Protein 4FM3 (pdb70)

CATH classification: 1.20.1270.390

Radius of gyration: 27.51 Å; Cα contacts (8 Å, |Δi|>4): 487; chains: 4; bounding box: 46×52×85 Å

B-factor: mean 51.04, std 18.94, range [22.57, 144.28]

Foldseek 3Di:
DDDAVPVLCLLVVLLCLLVVLPFDCVQVLSVQLVVLQVVLVVVVVNVRVSSSVSSPSSSVSSNVSNVVSVVVVVVVVVVVVVVVVVVVVVVVD/DDDAVPVLCLLVVLLCLLVVLPFDCVQVLSVQLVVLQVVLVVVVVNVRVSSSVSSPSSSVSSNVSNVVSVVVVVVVVVVVVVVVVVVVVVVVD/DAPPVLVLLVVLLVLLVVLPFDCVQVLSVQLVVLQVVLVVVVVVVRVSNSVSSPSSSVSSNVSNVVSVVVVVVVVVVVVVVVVVVVCCVVVVVD/DAPVVLCLLVVLLVLLVVLPFDCVQVLSVQLVVLQVVLVVVVVVVRVSNSVSSVSSSVSSNVSNVVSVVVVVVVVVVVVVVVVVVVCCVVVVVD

Secondary structure (DSSP, 8-state):
--S--S---HHHHHHHHHHHTT--TTSHHHHHHHHHHHHHHH-----HHHHHHHHHHHHHHHHHHHHHHHHHHHHHHHHHHHHHHHHHHHHH-/--S--S---HHHHHHHHHHHTT--TTSHHHHHHHHHHHHHHH-----HHHHHHHHHHHHHHHHHHHHHHHHHHHHHHHHHHHHHHHHHHHHH-/-------HHHHHHHHHHHTT--TTSHHHHHHHHHHHHHHH-----HHHHHHHHHHHHHHHHHHHHHHHHHHHHHHHHHHHHHHHHHHHHHTTT-/-------HHHHHHHHHHHTT--TTSHHHHHHHHHHHHHHH-----HHHHHHHHHHHHHHHHHHHHHHHHHHHHHHHHHHHHHHHHHHHHHTTT-

Nearest PDB structures (foldseek):
  4fm3-assembly1_C  TM=1.008E+00  e=6.104E-10  Pseudomonas aeruginosa PAO1
  7z3q-assembly3_E  TM=3.714E-01  e=6.397E+00  Homo sapiens
  4fm3-assembly1_C  TM=1.011E+00  e=1.517E-11  Pseudomonas aeruginosa PAO1
  7z3q-assembly3_E  TM=3.660E-01  e=4.619E+00  Homo sapiens
  4fm3-assembly1_C  TM=1.008E+00  e=6.104E-10  Pseudomonas aeruginosa PAO1

Organism: Pseudomonas aeruginosa (strain ATCC 15692 / DSM 22644 / CIP 104116 / JCM 14847 / LMG 12228 / 1C / PRS 101 / PAO1) (NCBI:txid208964)

Structure (mmCIF, N/CA/C/O backbone):
data_4FM3
#
_entry.id   4FM3
#
_cell.length_a   110.690
_cell.length_b   48.740
_cell.length_c   89.930
_cell.angle_alpha   90.000
_cell.angle_beta   109.840
_cell.angle_gamma   90.000
#
_symmetry.space_group_name_H-M   'C 1 2 1'
#
loop_
_entity.id
_entity.type
_entity.pdbx_description
1 polymer 'uncharacterized hypothetical protein'
2 non-polymer 'SULFATE ION'
3 non-polymer 'TETRAETHYLENE GLYCOL'
4 water water
#
loop_
_atom_site.group_PDB
_atom_site.id
_atom_site.type_symbol
_atom_site.label_atom_id
_atom_site.label_alt_id
_atom_site.label_comp_id
_atom_site.label_asym_id
_atom_site.label_entity_id
_atom_site.label_seq_id
_atom_site.pdbx_PDB_ins_code
_atom_site.Cartn_x
_atom_site.Cartn_y
_atom_site.Cartn_z
_atom_site.occupancy
_atom_site.B_iso_or_equiv
_atom_site.auth_seq_id
_atom_site.auth_comp_id
_atom_site.auth_asym_id
_atom_site.auth_atom_id
_atom_site.pdbx_PDB_model_num
ATOM 1 N N . GLY A 1 1 ? 31.692 -14.122 80.475 1.00 78.58 0 GLY A N 1
ATOM 2 C CA . GLY A 1 1 ? 30.523 -13.267 80.648 1.00 77.93 0 GLY A CA 1
ATOM 3 C C . GLY A 1 1 ? 29.196 -14.007 80.718 1.00 82.33 0 GLY A C 1
ATOM 4 O O . GLY A 1 1 ? 29.171 -15.219 80.993 1.00 82.40 0 GLY A O 1
ATOM 5 N N . ASP A 1 2 ? 28.066 -13.260 80.466 1.00 77.86 23 ASP A N 1
ATOM 6 C CA . ASP A 1 2 ? 26.663 -13.739 80.492 1.00 76.78 23 ASP A CA 1
ATOM 7 C C . ASP A 1 2 ? 25.666 -12.664 79.968 1.00 77.00 23 ASP A C 1
ATOM 8 O O . ASP A 1 2 ? 25.947 -11.473 80.157 1.00 77.71 23 ASP A O 1
ATOM 13 N N . PRO A 1 3 ? 24.475 -13.011 79.384 1.00 69.69 24 PRO A N 1
ATOM 14 C CA . PRO A 1 3 ? 23.940 -14.349 79.032 1.00 67.95 24 PRO A CA 1
ATOM 15 C C . PRO A 1 3 ? 24.389 -14.806 77.636 1.00 65.45 24 PRO A C 1
ATOM 16 O O . PRO A 1 3 ? 25.138 -14.075 76.993 1.00 63.76 24 PRO A O 1
ATOM 20 N N . ALA A 1 4 ? 23.922 -15.982 77.145 1.00 59.36 25 ALA A N 1
ATOM 21 C CA . ALA A 1 4 ? 24.309 -16.452 75.802 1.00 56.63 25 ALA A CA 1
ATOM 22 C C . ALA A 1 4 ? 23.793 -15.493 74.715 1.00 54.66 25 ALA A C 1
ATOM 23 O O . ALA A 1 4 ? 22.592 -15.201 74.682 1.00 54.15 25 ALA A O 1
ATOM 25 N N . PRO A 1 5 ? 24.701 -14.951 73.861 1.00 47.29 26 PRO A N 1
ATOM 26 C CA . PRO A 1 5 ? 24.267 -14.001 72.819 1.00 45.57 26 PRO A CA 1
ATOM 27 C C . PRO A 1 5 ? 23.735 -14.734 71.566 1.00 47.10 26 PRO A C 1
ATOM 28 O O . PRO A 1 5 ? 24.271 -14.598 70.461 1.00 45.63 26 PRO A O 1
ATOM 32 N N . LEU A 1 6 ? 22.653 -15.509 71.760 1.00 42.74 27 LEU A N 1
ATOM 33 C CA . LEU A 1 6 ? 21.996 -16.334 70.749 1.00 41.87 27 LEU A CA 1
ATOM 34 C C . LEU A 1 6 ? 21.384 -15.483 69.608 1.00 45.00 27 LEU A C 1
ATOM 35 O O . LEU A 1 6 ? 21.434 -15.903 68.451 1.00 45.15 27 LEU A O 1
ATOM 40 N N . GLU A 1 7 ? 20.830 -14.300 69.925 1.00 40.74 28 GLU A N 1
ATOM 41 C CA . GLU A 1 7 ? 20.238 -13.381 68.939 1.00 39.41 28 GLU A CA 1
ATOM 42 C C . GLU A 1 7 ? 21.351 -12.701 68.117 1.00 40.57 28 GLU A C 1
ATOM 43 O O . GLU A 1 7 ? 21.161 -12.461 66.915 1.00 39.35 28 GLU A O 1
ATOM 49 N N . GLN A 1 8 ? 22.523 -12.447 68.737 1.00 35.25 29 GLN A N 1
ATOM 50 C CA . GLN A 1 8 ? 23.681 -11.896 68.028 1.00 33.46 29 GLN A CA 1
ATOM 51 C C . GLN A 1 8 ? 24.232 -12.939 67.040 1.00 39.27 29 GLN A C 1
ATOM 52 O O . GLN A 1 8 ? 24.470 -12.609 65.878 1.00 40.76 29 GLN A O 1
ATOM 66 N N . ARG A 1 10 ? 22.582 -15.276 65.589 1.00 37.17 31 ARG A N 1
ATOM 67 C CA . ARG A 1 10 ? 21.523 -15.378 64.590 1.00 36.12 31 ARG A CA 1
ATOM 68 C C . ARG A 1 10 ? 21.673 -14.256 63.591 1.00 38.78 31 ARG A C 1
ATOM 69 O O . ARG A 1 10 ? 21.547 -14.483 62.387 1.00 40.56 31 ARG A O 1
ATOM 77 N N . LEU A 1 11 ? 22.000 -13.072 64.080 1.00 33.27 32 LEU A N 1
ATOM 78 C CA . LEU A 1 11 ? 22.252 -11.891 63.268 1.00 30.89 32 LEU A CA 1
ATOM 79 C C . LEU A 1 11 ? 23.548 -12.063 62.463 1.00 35.58 32 LEU A C 1
ATOM 80 O O . LEU A 1 11 ? 23.547 -11.759 61.266 1.00 35.49 32 LEU A O 1
ATOM 85 N N . THR A 1 12 ? 24.638 -12.545 63.104 1.00 31.02 33 THR A N 1
ATOM 86 C CA . THR A 1 12 ? 25.910 -12.830 62.437 1.00 30.45 33 THR A CA 1
ATOM 87 C C . THR A 1 12 ? 25.718 -13.878 61.315 1.00 35.64 33 THR A C 1
ATOM 88 O O . THR A 1 12 ? 26.223 -13.662 60.212 1.00 36.25 33 THR A O 1
ATOM 92 N N . GLU A 1 13 ? 24.987 -14.985 61.587 1.00 32.80 34 GLU A N 1
ATOM 93 C CA . GLU A 1 13 ? 24.708 -16.051 60.606 1.00 34.94 34 GLU A CA 1
ATOM 94 C C . GLU A 1 13 ? 23.962 -15.499 59.384 1.00 39.35 34 GLU A C 1
ATOM 95 O O . GLU A 1 13 ? 24.298 -15.835 58.243 1.00 38.84 34 GLU A O 1
ATOM 101 N N . GLN A 1 14 ? 22.965 -14.630 59.644 1.00 35.77 35 GLN A N 1
ATOM 102 C CA . GLN A 1 14 ? 22.158 -13.933 58.641 1.00 35.54 35 GLN A CA 1
ATOM 103 C C . GLN A 1 14 ? 23.057 -13.067 57.723 1.00 38.99 35 GLN A C 1
ATOM 104 O O . GLN A 1 14 ? 22.926 -13.166 56.504 1.00 39.42 35 GLN A O 1
ATOM 110 N N . ALA A 1 15 ? 23.990 -12.263 58.298 1.00 33.93 36 ALA A N 1
ATOM 111 C CA . ALA A 1 15 ? 24.954 -11.443 57.531 1.00 32.96 36 ALA A CA 1
ATOM 112 C C . ALA A 1 15 ? 25.915 -12.327 56.717 1.00 38.38 36 ALA A C 1
ATOM 113 O O . ALA A 1 15 ? 26.236 -11.983 55.576 1.00 38.98 36 ALA A O 1
ATOM 115 N N . LEU A 1 16 ? 26.360 -13.469 57.281 1.00 34.93 37 LEU A N 1
ATOM 116 C CA . LEU A 1 16 ? 27.230 -14.389 56.545 1.00 35.46 37 LEU A CA 1
ATOM 117 C C . LEU A 1 16 ? 26.507 -14.966 55.312 1.00 41.54 37 LEU A C 1
ATOM 118 O O . LEU A 1 16 ? 27.089 -14.990 54.224 1.00 42.26 37 LEU A O 1
ATOM 123 N N . GLU A 1 17 ? 25.237 -15.393 55.479 1.00 38.98 38 GLU A N 1
ATOM 124 C CA . GLU A 1 17 ? 24.420 -15.949 54.398 1.00 38.87 38 GLU A CA 1
ATOM 125 C C . GLU A 1 17 ? 24.120 -14.879 53.326 1.00 40.91 38 GLU A C 1
ATOM 126 O O . GLU A 1 17 ? 24.180 -15.195 52.143 1.00 43.42 38 GLU A O 1
ATOM 132 N N . GLN A 1 18 ? 23.871 -13.626 53.727 1.00 34.39 39 GLN A N 1
ATOM 133 C CA . GLN A 1 18 ? 23.627 -12.506 52.805 1.00 32.76 39 GLN A CA 1
ATOM 134 C C . GLN A 1 18 ? 24.846 -12.241 51.923 1.00 37.97 39 GLN A C 1
ATOM 135 O O . GLN A 1 18 ? 24.667 -12.021 50.732 1.00 38.80 39 GLN A O 1
ATOM 141 N N . ALA A 1 19 ? 26.068 -12.287 52.491 1.00 35.12 40 ALA A N 1
ATOM 142 C CA . ALA A 1 19 ? 27.319 -12.070 51.761 1.00 35.51 40 ALA A CA 1
ATOM 143 C C . ALA A 1 19 ? 27.625 -13.256 50.792 1.00 44.60 40 ALA A C 1
ATOM 144 O O . ALA A 1 19 ? 27.992 -13.039 49.636 1.00 46.29 40 ALA A O 1
ATOM 146 N N . LYS A 1 20 ? 27.447 -14.497 51.245 1.00 42.36 41 LYS A N 1
ATOM 147 C CA . LYS A 1 20 ? 27.686 -15.660 50.399 1.00 44.31 41 LYS A CA 1
ATOM 148 C C . LYS A 1 20 ? 26.691 -15.694 49.216 1.00 49.37 41 LYS A C 1
ATOM 149 O O . LYS A 1 20 ? 27.091 -16.044 48.104 1.00 51.16 41 LYS A O 1
ATOM 155 N N . ALA A 1 21 ? 25.433 -15.271 49.442 1.00 44.45 42 ALA A N 1
ATOM 156 C CA . ALA A 1 21 ? 24.369 -15.257 48.439 1.00 44.02 42 ALA A CA 1
ATOM 157 C C . ALA A 1 21 ? 24.624 -14.230 47.323 1.00 49.57 42 ALA A C 1
ATOM 158 O O . ALA A 1 21 ? 24.129 -14.424 46.213 1.00 51.50 42 ALA A O 1
ATOM 160 N N . VAL A 1 22 ? 25.357 -13.143 47.598 1.00 45.60 43 VAL A N 1
ATOM 161 C CA . VAL A 1 22 ? 25.623 -12.113 46.578 1.00 44.90 43 VAL A CA 1
ATOM 162 C C . VAL A 1 22 ? 26.908 -12.484 45.790 1.00 51.60 43 VAL A C 1
ATOM 163 O O . VAL A 1 22 ? 27.267 -11.774 44.855 1.00 51.61 43 VAL A O 1
ATOM 167 N N . GLY A 1 23 ? 27.570 -13.574 46.171 1.00 49.16 44 GLY A N 1
ATOM 168 C CA . GLY A 1 23 ? 28.759 -14.058 45.482 1.00 50.35 44 GLY A CA 1
ATOM 169 C C . GLY A 1 23 ? 30.076 -13.982 46.222 1.00 54.09 44 GLY A C 1
ATOM 170 O O . GLY A 1 23 ? 31.113 -14.288 45.630 1.00 54.17 44 GLY A O 1
ATOM 171 N N . ALA A 1 24 ? 30.063 -13.559 47.504 1.00 50.26 45 ALA A N 1
ATOM 172 C CA . ALA A 1 24 ? 31.296 -13.446 48.275 1.00 50.86 45 ALA A CA 1
ATOM 173 C C . ALA A 1 24 ? 31.771 -14.820 48.701 1.00 56.12 45 ALA A C 1
ATOM 174 O O . ALA A 1 24 ? 30.961 -15.661 49.103 1.00 55.61 45 ALA A O 1
ATOM 176 N N . THR A 1 25 ? 33.086 -15.059 48.562 1.00 54.85 46 THR A N 1
ATOM 177 C CA . THR A 1 25 ? 33.741 -16.315 48.929 1.00 57.78 46 THR A CA 1
ATOM 178 C C . THR A 1 25 ? 34.866 -16.022 49.915 1.00 65.05 46 THR A C 1
ATOM 179 O O . THR A 1 25 ? 35.067 -14.866 50.290 1.00 62.57 46 THR A O 1
ATOM 183 N N . ASP A 1 26 ? 35.615 -17.070 50.309 1.00 66.85 47 ASP A N 1
ATOM 184 C CA . ASP A 1 26 ? 36.772 -17.006 51.205 1.00 69.43 47 ASP A CA 1
ATOM 185 C C . ASP A 1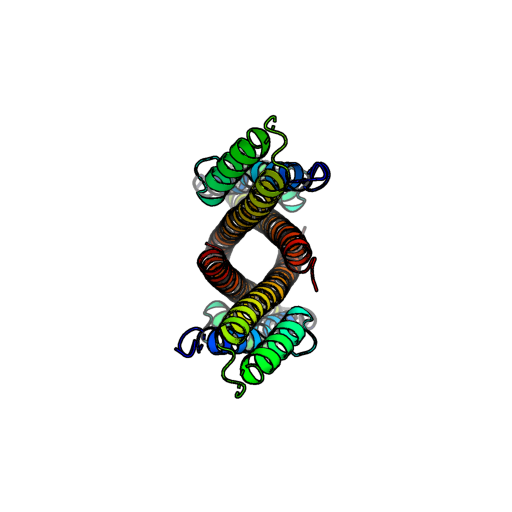 26 ? 37.873 -16.105 50.603 1.00 73.34 47 ASP A C 1
ATOM 186 O O . ASP A 1 26 ? 38.744 -15.623 51.335 1.00 74.32 47 ASP A O 1
ATOM 191 N N . ASP A 1 27 ? 37.795 -15.856 49.270 1.00 68.01 48 ASP A N 1
ATOM 192 C CA . ASP A 1 27 ? 38.701 -14.996 48.512 1.00 67.54 48 ASP A CA 1
ATOM 193 C C . ASP A 1 27 ? 38.430 -13.515 48.820 1.00 67.03 48 ASP A C 1
ATOM 194 O O . ASP A 1 27 ? 39.347 -12.707 48.656 1.00 67.16 48 ASP A O 1
ATOM 199 N N . VAL A 1 28 ? 37.217 -13.151 49.302 1.00 59.82 49 VAL A N 1
ATOM 200 C CA . VAL A 1 28 ? 36.940 -11.781 49.760 1.00 56.27 49 VAL A CA 1
ATOM 201 C C . VAL A 1 28 ? 37.521 -11.700 51.181 1.00 60.77 49 VAL A C 1
ATOM 202 O O . VAL A 1 28 ? 37.088 -12.456 52.056 1.00 61.53 49 VAL A O 1
ATOM 206 N N . ALA A 1 29 ? 38.553 -10.870 51.387 1.00 57.02 50 ALA A N 1
ATOM 207 C CA . ALA A 1 29 ? 39.287 -10.746 52.662 1.00 57.58 50 ALA A CA 1
ATOM 208 C C . ALA A 1 29 ? 38.356 -10.565 53.885 1.00 57.58 50 ALA A C 1
ATOM 209 O O . ALA A 1 29 ? 38.568 -11.207 54.915 1.00 58.02 50 ALA A O 1
ATOM 211 N N . GLU A 1 30 ? 37.332 -9.709 53.750 1.00 50.87 51 GLU A N 1
ATOM 212 C CA . GLU A 1 30 ? 36.350 -9.388 54.790 1.00 47.93 51 GLU A CA 1
ATOM 213 C C . GLU A 1 30 ? 35.481 -10.620 55.129 1.00 49.84 51 GLU A C 1
ATOM 214 O O . GLU A 1 30 ? 35.133 -10.790 56.297 1.00 48.38 51 GLU A O 1
ATOM 220 N N . LEU A 1 31 ? 35.157 -11.486 54.134 1.00 46.53 52 LEU A N 1
ATOM 221 C CA . LEU A 1 31 ? 34.358 -12.686 54.398 1.00 45.91 52 LEU A CA 1
ATOM 222 C C . LEU A 1 31 ? 35.216 -13.737 55.108 1.00 50.32 52 LEU A C 1
ATOM 223 O O . LEU A 1 31 ? 34.703 -14.402 56.014 1.00 50.13 52 LEU A O 1
ATOM 228 N N . LYS A 1 32 ? 36.514 -13.859 54.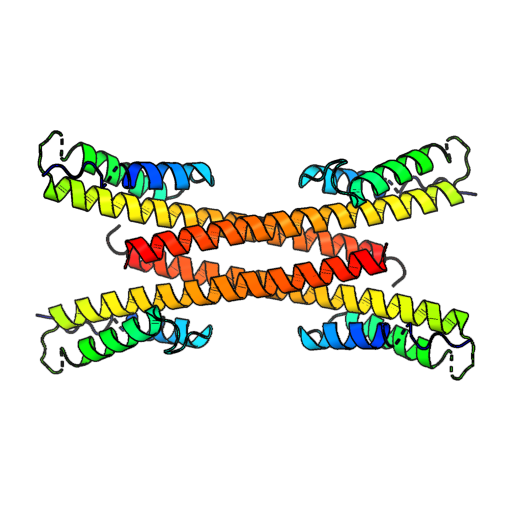742 1.00 47.22 53 LYS A N 1
ATOM 229 C CA . LYS A 1 32 ? 37.439 -14.783 55.398 1.00 49.23 53 LYS A CA 1
ATOM 230 C C . LYS A 1 32 ? 37.567 -14.397 56.891 1.00 53.91 53 LYS A C 1
ATOM 231 O O . LYS A 1 32 ? 37.485 -15.280 57.753 1.00 54.70 53 LYS A O 1
ATOM 234 N N . LEU A 1 33 ? 37.716 -13.078 57.185 1.00 50.17 54 LEU A N 1
ATOM 235 C CA . LEU A 1 33 ? 37.766 -12.501 58.538 1.00 49.87 54 LEU A CA 1
ATOM 236 C C . LEU A 1 33 ? 36.500 -12.803 59.307 1.00 50.74 54 LEU A C 1
ATOM 237 O O . LEU A 1 33 ? 36.584 -13.253 60.450 1.00 52.46 54 LEU A O 1
ATOM 242 N N . ALA A 1 34 ? 35.325 -12.561 58.673 1.00 42.35 55 ALA A N 1
ATOM 243 C CA . ALA A 1 34 ? 34.002 -12.805 59.251 1.00 39.78 55 ALA A CA 1
ATOM 244 C C . ALA A 1 34 ? 33.825 -14.287 59.657 1.00 46.80 55 ALA A C 1
ATOM 245 O O . ALA A 1 34 ? 33.368 -14.569 60.767 1.00 46.09 55 ALA A O 1
ATOM 247 N N . GLN A 1 35 ? 34.233 -15.222 58.776 1.00 45.54 56 GLN A N 1
ATOM 248 C CA . GLN A 1 35 ? 34.129 -16.662 59.020 1.00 47.22 56 GLN A CA 1
ATOM 249 C C . GLN A 1 35 ? 35.084 -17.098 60.146 1.00 54.03 56 GLN A C 1
ATOM 250 O O . GLN A 1 35 ? 34.695 -17.925 60.974 1.00 53.93 56 GLN A O 1
ATOM 256 N N . ASP A 1 36 ? 36.298 -16.507 60.207 1.00 52.92 57 ASP A N 1
ATOM 257 C CA . ASP A 1 36 ? 37.285 -16.800 61.252 1.00 55.50 57 ASP A CA 1
ATOM 258 C C . ASP A 1 36 ? 36.803 -16.304 62.623 1.00 58.07 57 ASP A C 1
ATOM 259 O O . ASP A 1 36 ? 36.919 -17.041 63.610 1.00 58.14 57 ASP A O 1
ATOM 264 N N . LYS A 1 37 ? 36.248 -15.070 62.680 1.00 52.01 58 LYS A N 1
ATOM 265 C CA . LYS A 1 37 ? 35.750 -14.484 63.919 1.00 50.42 58 LYS A CA 1
ATOM 266 C C . LYS A 1 37 ? 34.516 -15.247 64.397 1.00 55.39 58 LYS A C 1
ATOM 267 O O . LYS A 1 37 ? 34.407 -15.511 65.598 1.00 56.27 58 LYS A O 1
ATOM 273 N N . TYR A 1 38 ? 33.630 -15.664 63.465 1.00 51.98 59 TYR A N 1
ATOM 274 C CA . TYR A 1 38 ? 32.413 -16.413 63.793 1.00 52.07 59 TYR A CA 1
ATOM 275 C C . TYR A 1 38 ? 32.773 -17.792 64.364 1.00 57.92 59 TYR A C 1
ATOM 276 O O . TYR A 1 38 ? 32.060 -18.277 65.241 1.00 57.88 59 TYR A O 1
ATOM 285 N N . ALA A 1 39 ? 33.885 -18.396 63.898 1.00 56.10 60 ALA A N 1
ATOM 286 C CA . ALA A 1 39 ? 34.373 -19.689 64.392 1.00 57.82 60 ALA A CA 1
ATOM 287 C C . ALA A 1 39 ? 34.917 -19.536 65.819 1.00 62.28 60 ALA A C 1
ATOM 288 O O . ALA A 1 39 ? 34.594 -20.339 66.691 1.00 62.54 60 ALA A O 1
ATOM 290 N N . ALA A 1 40 ? 35.701 -18.459 66.053 1.00 58.62 61 ALA A N 1
ATOM 291 C CA . ALA A 1 40 ? 36.284 -18.091 67.341 1.00 58.94 61 ALA A CA 1
ATOM 292 C C . ALA A 1 40 ? 35.193 -17.760 68.343 1.00 62.13 61 ALA A C 1
ATOM 293 O O . ALA A 1 40 ? 35.357 -18.065 69.521 1.00 62.42 61 ALA A O 1
ATOM 295 N N . ALA A 1 41 ? 34.076 -17.136 67.880 1.00 57.42 62 ALA A N 1
ATOM 296 C CA . ALA A 1 41 ? 32.917 -16.818 68.715 1.00 55.70 62 ALA A CA 1
ATOM 297 C C . ALA A 1 41 ? 32.274 -18.100 69.242 1.00 61.12 62 ALA A C 1
ATOM 298 O O . ALA A 1 41 ? 31.916 -18.146 70.420 1.00 61.01 62 ALA A O 1
ATOM 300 N N . GLN A 1 42 ? 32.180 -19.159 68.383 1.00 58.55 63 GLN A N 1
ATOM 301 C CA . GLN A 1 42 ? 31.610 -20.471 68.742 1.00 59.80 63 GLN A CA 1
ATOM 302 C C . GLN A 1 42 ? 32.515 -21.203 69.758 1.00 65.04 63 GLN A C 1
ATOM 303 O O . GLN A 1 42 ? 32.008 -21.910 70.625 1.00 65.84 63 GLN A O 1
ATOM 309 N N . ILE A 1 43 ? 33.843 -20.995 69.666 1.00 62.05 64 ILE A N 1
ATOM 310 C CA . ILE A 1 43 ? 34.860 -21.547 70.560 1.00 64.10 64 ILE A CA 1
ATOM 311 C C . ILE A 1 43 ? 34.696 -20.899 71.953 1.00 67.36 64 ILE A C 1
ATOM 312 O O . ILE A 1 43 ? 34.843 -21.594 72.961 1.00 68.49 64 ILE A O 1
ATOM 317 N N . ALA A 1 44 ? 34.345 -19.593 72.003 1.00 62.68 65 ALA A N 1
ATOM 318 C CA . ALA A 1 44 ? 34.079 -18.854 73.241 1.00 61.89 65 ALA A CA 1
ATOM 319 C C . ALA A 1 44 ? 32.716 -19.254 73.821 1.00 66.95 65 ALA A C 1
ATOM 320 O O . ALA A 1 44 ? 32.576 -19.286 75.042 1.00 66.84 65 ALA A O 1
ATOM 330 N N . THR A 1 46 ? 31.280 -22.327 73.603 1.00 73.25 67 THR A N 1
ATOM 331 C CA . THR A 1 46 ? 31.532 -23.646 74.203 1.00 76.06 67 THR A CA 1
ATOM 332 C C . THR A 1 46 ? 32.235 -23.472 75.556 1.00 80.48 67 THR A C 1
ATOM 333 O O . THR A 1 46 ? 31.938 -24.202 76.501 1.00 81.42 67 THR A O 1
ATOM 337 N N . ALA A 1 47 ? 33.130 -22.472 75.653 1.00 76.37 68 ALA A N 1
ATOM 338 C CA . ALA A 1 47 ? 33.866 -22.123 76.877 1.00 76.74 68 ALA A CA 1
ATOM 339 C C . ALA A 1 47 ? 32.972 -21.378 77.898 1.00 77.40 68 ALA A C 1
ATOM 340 O O . ALA A 1 47 ? 33.394 -21.171 79.039 1.00 77.37 68 ALA A O 1
ATOM 342 N N . GLU A 1 48 ? 31.751 -20.960 77.466 1.00 71.36 69 GLU A N 1
ATOM 343 C CA . GLU A 1 48 ? 30.723 -20.214 78.217 1.00 69.45 69 GLU A CA 1
ATOM 344 C C . GLU A 1 48 ? 31.266 -18.825 78.641 1.00 71.34 69 GLU A C 1
ATOM 345 O O . GLU A 1 48 ? 30.874 -18.277 79.679 1.00 71.35 69 GLU A O 1
ATOM 351 N N . SER A 1 49 ? 32.146 -18.256 77.787 1.00 66.00 70 SER A N 1
ATOM 352 C CA . SER A 1 49 ? 32.716 -16.909 77.865 1.00 64.64 70 SER A CA 1
ATOM 353 C C . SER A 1 49 ? 31.916 -16.091 76.869 1.00 63.87 70 SER A C 1
ATOM 354 O O . SER A 1 49 ? 32.334 -15.882 75.724 1.00 61.53 70 SER A O 1
ATOM 357 N N . TYR A 1 50 ? 30.681 -15.764 77.273 1.00 58.72 71 TYR A N 1
ATOM 358 C CA . TYR A 1 50 ? 29.670 -15.156 76.427 1.00 56.80 71 TYR A CA 1
ATOM 359 C C . TYR A 1 50 ? 29.968 -13.671 76.104 1.00 59.75 71 TYR A C 1
ATOM 360 O O . TYR A 1 50 ? 29.519 -13.222 75.044 1.00 58.19 71 TYR A O 1
ATOM 369 N N . LYS A 1 51 ? 30.724 -12.926 76.950 1.00 56.05 72 LYS A N 1
ATOM 370 C CA . LYS A 1 51 ? 31.040 -11.529 76.618 1.00 54.93 72 LYS A CA 1
ATOM 371 C C . LYS A 1 51 ? 32.013 -11.533 75.415 1.00 56.41 72 LYS A C 1
ATOM 372 O O . LYS A 1 51 ? 31.773 -10.821 74.431 1.00 54.30 72 LYS A O 1
ATOM 375 N N . LYS A 1 52 ? 33.034 -12.426 75.457 1.00 52.04 73 LYS A N 1
ATOM 376 C CA . LYS A 1 52 ? 34.020 -12.640 74.393 1.00 51.19 73 LYS A CA 1
ATOM 377 C C . LYS A 1 52 ? 33.331 -13.131 73.109 1.00 52.84 73 LYS A C 1
ATOM 378 O O . LYS A 1 52 ? 33.641 -12.636 72.025 1.00 52.03 73 LYS A O 1
ATOM 380 N N . ALA A 1 53 ? 32.362 -14.072 73.250 1.00 48.33 74 ALA A N 1
ATOM 381 C CA . ALA A 1 53 ? 31.582 -14.655 72.156 1.00 46.31 74 ALA A CA 1
ATOM 382 C C . ALA A 1 53 ? 30.744 -13.581 71.452 1.00 48.19 74 ALA A C 1
ATOM 383 O O . ALA A 1 53 ? 30.746 -13.530 70.226 1.00 47.63 74 ALA A O 1
ATOM 385 N N . ARG A 1 54 ? 30.064 -12.711 72.221 1.00 43.67 75 ARG A N 1
ATOM 386 C CA . ARG A 1 54 ? 29.242 -11.613 71.704 1.00 41.78 75 ARG A CA 1
ATOM 387 C C . ARG A 1 54 ? 30.101 -10.631 70.893 1.00 46.44 75 ARG A C 1
ATOM 388 O O . ARG A 1 54 ? 29.706 -10.265 69.786 1.00 45.43 75 ARG A O 1
ATOM 396 N N . LEU A 1 55 ? 31.293 -10.258 71.415 1.00 44.45 76 LEU A N 1
ATOM 397 C CA . LEU A 1 55 ? 32.203 -9.290 70.787 1.00 44.58 76 LEU A CA 1
ATOM 398 C C . LEU A 1 55 ? 32.815 -9.822 69.461 1.00 47.02 76 LEU A C 1
ATOM 399 O O . LEU A 1 55 ? 32.985 -9.022 68.533 1.00 45.29 76 LEU A O 1
ATOM 404 N N . LEU A 1 56 ? 33.126 -11.133 69.364 1.00 43.25 77 LEU A N 1
ATOM 405 C CA . LEU A 1 56 ? 33.668 -11.723 68.127 1.00 43.42 77 LEU A CA 1
ATOM 406 C C . LEU A 1 56 ? 32.539 -11.880 67.089 1.00 46.94 77 LEU A C 1
ATOM 407 O O . LEU A 1 56 ? 32.758 -11.622 65.895 1.00 46.12 77 LEU A O 1
ATOM 412 N N . ALA A 1 57 ? 31.317 -12.256 67.565 1.00 42.04 78 ALA A N 1
ATOM 413 C CA . ALA A 1 57 ? 30.120 -12.388 66.734 1.00 39.84 78 ALA A CA 1
ATOM 414 C C . ALA A 1 57 ? 29.707 -11.025 66.152 1.00 42.60 78 ALA A C 1
ATOM 415 O O . ALA A 1 57 ? 29.332 -10.986 64.987 1.00 41.81 78 ALA A O 1
ATOM 417 N N . GLU A 1 58 ? 29.785 -9.918 66.941 1.00 39.67 79 GLU A N 1
ATOM 418 C CA . GLU A 1 58 ? 29.476 -8.550 66.472 1.00 38.82 79 GLU A CA 1
ATOM 419 C C . GLU A 1 58 ? 30.453 -8.140 65.391 1.00 43.13 79 GLU A C 1
ATOM 420 O O . GLU A 1 58 ? 30.034 -7.588 64.372 1.00 42.86 79 GLU A O 1
ATOM 426 N N . GLN A 1 59 ? 31.755 -8.437 65.603 1.00 40.57 80 GLN A N 1
ATOM 427 C CA . GLN A 1 59 ? 32.843 -8.142 64.666 1.00 40.50 80 GLN A CA 1
ATOM 428 C C . GLN A 1 59 ? 32.681 -8.953 63.373 1.00 41.96 80 GLN A C 1
ATOM 429 O O . GLN A 1 59 ? 32.896 -8.411 62.290 1.00 42.41 80 GLN A O 1
ATOM 435 N N . ALA A 1 60 ? 32.268 -10.219 63.488 1.00 35.66 81 ALA A N 1
ATOM 436 C CA . ALA A 1 60 ? 32.037 -11.107 62.355 1.00 35.01 81 ALA A CA 1
ATOM 437 C C . ALA A 1 60 ? 30.856 -10.622 61.514 1.00 37.85 81 ALA A C 1
ATOM 438 O O . ALA A 1 60 ? 30.937 -10.638 60.284 1.00 37.76 81 ALA A O 1
ATOM 440 N N . GLU A 1 61 ? 29.774 -10.150 62.173 1.00 33.12 82 GLU A N 1
ATOM 441 C CA . GLU A 1 61 ? 28.584 -9.605 61.508 1.00 29.88 82 GLU A CA 1
ATOM 442 C C . GLU A 1 61 ? 28.969 -8.394 60.653 1.00 35.52 82 GLU A C 1
ATOM 443 O O . GLU A 1 61 ? 28.589 -8.332 59.484 1.00 35.84 82 GLU A O 1
ATOM 449 N N . LEU A 1 62 ? 29.757 -7.465 61.225 1.00 34.20 83 LEU A N 1
ATOM 450 C CA . LEU A 1 62 ? 30.206 -6.239 60.554 1.00 34.58 83 LEU A CA 1
ATOM 451 C C . LEU A 1 62 ? 31.032 -6.572 59.315 1.00 40.32 83 LEU A C 1
ATOM 452 O O . LEU A 1 62 ? 30.709 -6.059 58.244 1.00 38.93 83 LEU A O 1
ATOM 457 N N . ASP A 1 63 ? 32.054 -7.451 59.447 1.00 39.75 84 ASP A N 1
ATOM 458 C CA . ASP A 1 63 ? 32.934 -7.856 58.343 1.00 40.49 84 ASP A CA 1
ATOM 459 C C . ASP A 1 63 ? 32.146 -8.546 57.223 1.00 41.63 84 ASP A C 1
ATOM 460 O O . ASP A 1 63 ? 32.426 -8.280 56.055 1.00 41.37 84 ASP A O 1
ATOM 465 N N . ALA A 1 64 ? 31.119 -9.348 57.568 1.00 37.25 85 ALA A N 1
ATOM 466 C CA . ALA A 1 64 ? 30.228 -10.005 56.600 1.00 35.94 85 ALA A CA 1
ATOM 467 C C . ALA A 1 64 ? 29.398 -8.961 55.811 1.00 37.85 85 ALA A C 1
ATOM 468 O O . ALA A 1 64 ? 29.238 -9.103 54.594 1.00 37.23 85 ALA A O 1
ATOM 470 N N . ARG A 1 65 ? 28.910 -7.898 56.490 1.00 33.06 86 ARG A N 1
ATOM 471 C CA . ARG A 1 65 ? 28.146 -6.821 55.841 1.00 31.50 86 ARG A CA 1
ATOM 472 C C . ARG A 1 65 ? 29.069 -5.987 54.946 1.00 36.81 86 ARG A C 1
ATOM 473 O O . ARG A 1 65 ? 28.642 -5.556 53.879 1.00 37.87 86 ARG A O 1
ATOM 481 N N . LEU A 1 66 ? 30.333 -5.799 55.354 1.00 32.92 87 LEU A N 1
ATOM 482 C CA . LEU A 1 66 ? 31.334 -5.067 54.573 1.00 32.12 87 LEU A CA 1
ATOM 483 C C . LEU A 1 66 ? 31.700 -5.846 53.306 1.00 35.05 87 LEU A C 1
ATOM 484 O O . LEU A 1 66 ? 31.831 -5.216 52.257 1.00 32.79 87 LEU A O 1
ATOM 489 N N . ALA A 1 67 ? 31.818 -7.202 53.399 1.00 31.97 88 ALA A N 1
ATOM 490 C CA . ALA A 1 67 ? 32.092 -8.088 52.264 1.00 32.33 88 ALA A CA 1
ATOM 491 C C . ALA A 1 67 ? 30.936 -8.051 51.259 1.00 37.61 88 ALA A C 1
ATOM 492 O O . ALA A 1 67 ? 31.176 -7.974 50.056 1.00 38.61 88 ALA A O 1
ATOM 494 N N . GLU A 1 68 ? 29.677 -8.075 51.764 1.00 34.14 89 GLU A N 1
ATOM 495 C CA . GLU A 1 68 ? 28.444 -8.053 50.977 1.00 32.19 89 GLU A CA 1
ATOM 496 C C . GLU A 1 68 ? 28.361 -6.782 50.140 1.00 37.33 89 GLU A C 1
ATOM 497 O O . GLU A 1 68 ? 28.169 -6.889 48.931 1.00 40.09 89 GLU A O 1
ATOM 503 N N . SER A 1 69 ? 28.499 -5.593 50.757 1.00 32.18 90 SER A N 1
ATOM 504 C CA . SER A 1 69 ? 28.425 -4.325 50.018 1.00 31.75 90 SER A CA 1
ATOM 505 C C . SER A 1 69 ? 29.693 -4.117 49.149 1.00 36.71 90 SER A C 1
ATOM 506 O O . SER A 1 69 ? 29.597 -3.417 48.146 1.00 37.29 90 SER A O 1
ATOM 509 N N . LYS A 1 70 ? 30.836 -4.767 49.471 1.00 33.85 91 LYS A N 1
ATOM 510 C CA . LYS A 1 70 ? 32.049 -4.696 48.646 1.00 34.77 91 LYS A CA 1
ATOM 511 C C . LYS A 1 70 ? 31.812 -5.389 47.293 1.00 42.37 91 LYS A C 1
ATOM 512 O O . LYS A 1 70 ? 32.129 -4.805 46.249 1.00 43.59 91 LYS A O 1
ATOM 518 N N . VAL A 1 71 ? 31.243 -6.626 47.327 1.00 38.69 92 VAL A N 1
ATOM 519 C CA . VAL A 1 71 ? 30.933 -7.476 46.171 1.00 37.89 92 VAL A CA 1
ATOM 520 C C . VAL A 1 71 ? 29.807 -6.822 45.341 1.00 40.18 92 VAL A C 1
ATOM 521 O O . VAL A 1 71 ? 29.913 -6.798 44.114 1.00 41.82 92 VAL A O 1
ATOM 525 N N . LEU A 1 72 ? 28.753 -6.299 45.997 1.00 34.70 93 LEU A N 1
ATOM 526 C CA . LEU A 1 72 ? 27.603 -5.684 45.326 1.00 33.35 93 LEU A CA 1
ATOM 527 C C . LEU A 1 72 ? 27.995 -4.410 44.597 1.00 37.32 93 LEU A C 1
ATOM 528 O O . LEU A 1 72 ? 27.392 -4.113 43.561 1.00 36.62 93 LEU A O 1
ATOM 533 N N . THR A 1 73 ? 29.008 -3.667 45.115 1.00 34.04 94 THR A N 1
ATOM 534 C CA . THR A 1 73 ? 29.486 -2.448 44.475 1.00 33.96 94 THR A CA 1
ATOM 535 C C . THR A 1 73 ? 30.190 -2.818 43.172 1.00 39.65 94 THR A C 1
ATOM 536 O O . THR A 1 73 ? 29.935 -2.176 42.144 1.00 38.70 94 THR A O 1
ATOM 540 N N . GLN A 1 74 ? 31.029 -3.877 43.204 1.00 37.60 95 GLN A N 1
ATOM 541 C CA . GLN A 1 74 ? 31.765 -4.326 42.030 1.00 38.29 95 GLN A CA 1
ATOM 542 C C . GLN A 1 74 ? 30.775 -4.869 40.979 1.00 42.23 95 GLN A C 1
ATOM 543 O O . GLN A 1 74 ? 30.898 -4.523 39.798 1.00 42.99 95 GLN A O 1
ATOM 549 N N . LYS A 1 75 ? 29.753 -5.624 41.427 1.00 37.36 96 LYS A N 1
ATOM 550 C CA . LYS A 1 75 ? 28.710 -6.201 40.571 1.00 36.62 96 LYS A CA 1
ATOM 551 C C . LYS A 1 75 ? 27.881 -5.117 39.901 1.00 39.80 96 LYS A C 1
ATOM 552 O O . LYS A 1 75 ? 27.540 -5.263 38.729 1.00 38.80 96 LYS A O 1
ATOM 558 N N . SER A 1 76 ? 27.579 -4.022 40.638 1.00 36.62 97 SER A N 1
ATOM 559 C CA . SER A 1 76 ? 26.838 -2.865 40.121 1.00 35.24 97 SER A CA 1
ATOM 560 C C . SER A 1 76 ? 27.670 -2.111 39.078 1.00 40.26 97 SER A C 1
ATOM 561 O O . SER A 1 76 ? 27.108 -1.683 38.077 1.00 41.24 97 SER A O 1
ATOM 564 N N . LYS A 1 77 ? 29.002 -1.957 39.295 1.00 36.36 98 LYS A N 1
ATOM 565 C CA . LYS A 1 77 ? 29.883 -1.270 38.343 1.00 35.44 98 LYS A CA 1
ATOM 566 C C . LYS A 1 77 ? 30.040 -2.091 37.075 1.00 40.31 98 LYS A C 1
ATOM 567 O O . LYS A 1 77 ? 30.061 -1.508 35.988 1.00 41.05 98 LYS A O 1
ATOM 573 N N . ASP A 1 78 ? 30.114 -3.432 37.195 1.00 35.33 99 ASP A N 1
ATOM 574 C CA . ASP A 1 78 ? 30.272 -4.320 36.051 1.00 35.00 99 ASP A CA 1
ATOM 575 C C . ASP A 1 78 ? 29.030 -4.293 35.151 1.00 38.26 99 ASP A C 1
ATOM 576 O O . ASP A 1 78 ? 29.205 -4.223 33.931 1.00 39.13 99 ASP A O 1
ATOM 581 N N . GLN A 1 79 ? 27.797 -4.337 35.729 1.00 33.18 100 GLN A N 1
ATOM 582 C CA . GLN A 1 79 ? 26.536 -4.278 34.964 1.00 32.67 100 GLN A CA 1
ATOM 583 C C . GLN A 1 79 ? 26.396 -2.936 34.253 1.00 35.65 100 GLN A C 1
ATOM 584 O O . GLN A 1 79 ? 26.049 -2.900 33.065 1.00 35.49 100 GLN A O 1
ATOM 590 N N . LEU A 1 80 ? 26.726 -1.844 34.961 1.00 30.32 101 LEU A N 1
ATOM 591 C CA . LEU A 1 80 ? 26.670 -0.506 34.403 1.00 30.80 101 LEU A CA 1
ATOM 592 C C . LEU A 1 80 ? 27.731 -0.361 33.297 1.00 35.93 101 LEU A C 1
ATOM 593 O O . LEU A 1 80 ? 27.456 0.275 32.283 1.00 37.35 101 LEU A O 1
ATOM 598 N N . GLY A 1 81 ? 28.884 -1.018 33.468 1.00 31.78 102 GLY A N 1
ATOM 599 C CA . GLY A 1 81 ? 29.948 -1.061 32.471 1.00 31.81 102 GLY A CA 1
ATOM 600 C C . GLY A 1 81 ? 29.503 -1.758 31.194 1.00 36.08 102 GLY A C 1
ATOM 601 O O . GLY A 1 81 ? 29.776 -1.264 30.095 1.00 35.83 102 GLY A O 1
ATOM 602 N N . GLU A 1 82 ? 28.771 -2.889 31.331 1.00 33.37 103 GLU A N 1
ATOM 603 C CA . GLU A 1 82 ? 28.243 -3.665 30.204 1.00 34.32 103 GLU A CA 1
ATOM 604 C C . GLU A 1 82 ? 27.141 -2.866 29.481 1.00 36.50 103 GLU A C 1
ATOM 605 O O . GLU A 1 82 ? 27.060 -2.918 28.252 1.00 35.87 103 GLU A O 1
ATOM 607 N N . LEU A 1 83 ? 26.343 -2.087 30.236 1.00 32.01 104 LEU A N 1
ATOM 608 C CA . LEU A 1 83 ? 25.299 -1.228 29.671 1.00 31.40 104 LEU A CA 1
ATOM 609 C C . LEU A 1 83 ? 25.954 -0.119 28.840 1.00 37.26 104 LEU A C 1
ATOM 610 O O . LEU A 1 83 ? 25.491 0.177 27.740 1.00 38.51 104 LEU A O 1
ATOM 615 N N . ASP A 1 84 ? 27.062 0.446 29.335 1.00 33.17 105 ASP A N 1
ATOM 616 C CA . ASP A 1 84 ? 27.794 1.477 28.621 1.00 33.26 105 ASP A CA 1
ATOM 617 C C . ASP A 1 84 ? 28.325 0.950 27.264 1.00 38.24 105 ASP A C 1
ATOM 618 O O . ASP A 1 84 ? 28.162 1.644 26.264 1.00 40.17 105 ASP A O 1
ATOM 623 N N . LYS A 1 85 ? 28.947 -0.258 27.229 1.00 32.83 106 LYS A N 1
ATOM 624 C CA . LYS A 1 85 ? 29.498 -0.856 26.000 1.00 32.66 106 LYS A CA 1
ATOM 625 C C . LYS A 1 85 ? 28.380 -1.107 24.986 1.00 34.41 106 LYS A C 1
ATOM 626 O O . LYS A 1 85 ? 28.551 -0.841 23.802 1.00 35.17 106 LYS A O 1
ATOM 632 N N . SER A 1 86 ? 27.239 -1.609 25.461 1.00 28.69 107 SER A N 1
ATOM 633 C CA . SER A 1 86 ? 25.996 -1.850 24.725 1.00 26.79 107 SER A CA 1
ATOM 634 C C . SER A 1 86 ? 25.499 -0.574 24.055 1.00 30.95 107 SER A C 1
ATOM 635 O O . SER A 1 86 ? 25.155 -0.602 22.874 1.00 32.53 107 SER A O 1
ATOM 638 N N . LEU A 1 87 ? 25.473 0.547 24.814 1.00 26.15 108 LEU A N 1
ATOM 639 C CA . LEU A 1 87 ? 24.993 1.825 24.323 1.00 26.00 108 LEU A CA 1
ATOM 640 C C . LEU A 1 87 ? 25.984 2.443 23.328 1.00 31.89 108 LEU A C 1
ATOM 641 O O . LEU A 1 87 ? 25.512 3.106 22.410 1.00 33.70 108 LEU A O 1
ATOM 646 N N . LYS A 1 88 ? 27.315 2.166 23.435 1.00 28.68 109 LYS A N 1
ATOM 647 C CA . LYS A 1 88 ? 28.346 2.617 22.463 1.00 29.01 109 LYS A CA 1
ATOM 648 C C . LYS A 1 88 ? 28.158 1.911 21.100 1.00 32.55 109 LYS A C 1
ATOM 649 O O . LYS A 1 88 ? 28.282 2.548 20.053 1.00 33.40 109 LYS A O 1
ATOM 655 N N . ARG A 1 89 ? 27.826 0.609 21.128 1.00 28.54 110 ARG A N 1
ATOM 656 C CA . ARG A 1 89 ? 27.588 -0.210 19.939 1.00 30.86 110 ARG A CA 1
ATOM 657 C C . ARG A 1 89 ? 26.303 0.222 19.214 1.00 35.97 110 ARG A C 1
ATOM 658 O O . ARG A 1 89 ? 26.258 0.181 17.979 1.00 37.27 110 ARG A O 1
ATOM 666 N N . LEU A 1 90 ? 25.270 0.628 19.986 1.00 31.00 111 LEU A N 1
ATOM 667 C CA . LEU A 1 90 ? 24.004 1.130 19.465 1.00 31.24 111 LEU A CA 1
ATOM 668 C C . LEU A 1 90 ? 24.233 2.446 18.706 1.00 38.15 111 LEU A C 1
ATOM 669 O O . LEU A 1 90 ? 23.746 2.602 17.582 1.00 39.05 111 LEU A O 1
ATOM 674 N N . ARG A 1 91 ? 24.996 3.385 19.325 1.00 34.47 112 ARG A N 1
ATOM 675 C CA . ARG A 1 91 ? 25.323 4.678 18.722 1.00 33.75 112 ARG A CA 1
ATOM 676 C C . ARG A 1 91 ? 26.161 4.476 17.456 1.00 38.36 112 ARG A C 1
ATOM 677 O O . ARG A 1 91 ? 25.927 5.182 16.475 1.00 38.68 112 ARG A O 1
ATOM 685 N N . LYS A 1 92 ? 27.093 3.492 17.458 1.00 34.77 113 LYS A N 1
ATOM 686 C CA . LYS A 1 92 ? 27.947 3.178 16.306 1.00 35.94 113 LYS A CA 1
ATOM 687 C C . LYS A 1 92 ? 27.092 2.702 15.134 1.00 40.88 113 LYS A C 1
ATOM 688 O O . LYS A 1 92 ? 27.321 3.135 14.000 1.00 41.71 113 LYS A O 1
ATOM 694 N N . GLN A 1 93 ? 26.076 1.851 15.418 1.00 36.56 114 GLN A N 1
ATOM 695 C CA . GLN A 1 93 ? 25.137 1.359 14.416 1.00 36.65 114 GLN A CA 1
ATOM 696 C C . GLN A 1 93 ? 24.287 2.502 13.853 1.00 41.24 114 GLN A C 1
ATOM 697 O O . GLN A 1 93 ? 24.123 2.606 12.633 1.00 42.19 114 GLN A O 1
ATOM 703 N N . LEU A 1 94 ? 23.742 3.352 14.748 1.00 36.91 115 LEU A N 1
ATOM 704 C CA . LEU A 1 94 ? 22.858 4.448 14.382 1.00 37.10 115 LEU A CA 1
ATOM 705 C C . LEU A 1 94 ? 23.631 5.670 13.829 1.00 45.80 115 LEU A C 1
ATOM 706 O O . LEU A 1 94 ? 22.999 6.581 13.298 1.00 48.50 115 LEU A O 1
ATOM 711 N N . GLY A 1 95 ? 24.961 5.655 13.897 1.00 42.50 116 GLY A N 1
ATOM 712 C CA . GLY A 1 95 ? 25.812 6.709 13.344 1.00 58.79 116 GLY A CA 1
ATOM 713 C C . GLY A 1 95 ? 26.671 6.252 12.175 1.00 87.94 116 GLY A C 1
ATOM 714 O O . GLY A 1 95 ? 26.193 6.057 11.048 1.00 52.76 116 GLY A O 1
ATOM 715 N N . GLY B 1 1 ? 8.042 18.815 -0.148 1.00 74.55 0 GLY B N 1
ATOM 716 C CA . GLY B 1 1 ? 6.957 17.917 0.220 1.00 74.11 0 GLY B CA 1
ATOM 717 C C . GLY B 1 1 ? 5.776 18.599 0.896 1.00 80.78 0 GLY B C 1
ATOM 718 O O . GLY B 1 1 ? 5.574 19.810 0.728 1.00 81.14 0 GLY B O 1
ATOM 719 N N . ASP B 1 2 ? 4.973 17.800 1.672 1.00 77.91 23 ASP B N 1
ATOM 720 C CA . ASP B 1 2 ? 3.757 18.205 2.425 1.00 77.27 23 ASP B CA 1
ATOM 721 C C . ASP B 1 2 ? 3.241 17.050 3.331 1.00 76.61 23 ASP B C 1
ATOM 722 O O . ASP B 1 2 ? 3.437 15.886 2.947 1.00 76.08 23 ASP B O 1
ATOM 727 N N . PRO B 1 3 ? 2.542 17.294 4.483 1.00 69.74 24 PRO B N 1
ATOM 728 C CA . PRO B 1 3 ? 2.207 18.575 5.148 1.00 68.54 24 PRO B CA 1
ATOM 729 C C . PRO B 1 3 ? 3.305 19.044 6.111 1.00 67.48 24 PRO B C 1
ATOM 730 O O . PRO B 1 3 ? 4.308 18.336 6.253 1.00 66.21 24 PRO B O 1
ATOM 734 N N . ALA B 1 4 ? 3.114 20.204 6.802 1.00 61.33 25 ALA B N 1
ATOM 735 C CA . ALA B 1 4 ? 4.138 20.710 7.734 1.00 58.44 25 ALA B CA 1
ATOM 736 C C . ALA B 1 4 ? 4.311 19.745 8.913 1.00 55.35 25 ALA B C 1
ATOM 737 O O . ALA B 1 4 ? 3.318 19.388 9.561 1.00 54.42 25 ALA B O 1
ATOM 739 N N . PRO B 1 5 ? 5.552 19.259 9.161 1.00 46.92 26 PRO B N 1
ATOM 740 C CA . PRO B 1 5 ? 5.766 18.298 10.262 1.00 44.09 26 PRO B CA 1
ATOM 741 C C . PRO B 1 5 ? 5.922 19.008 11.620 1.00 45.85 26 PRO B C 1
ATOM 742 O O . PRO B 1 5 ? 6.958 18.896 12.284 1.00 44.54 26 PRO B O 1
ATOM 746 N N . LEU B 1 6 ? 4.862 19.730 12.030 1.00 42.03 27 LEU B N 1
ATOM 747 C CA . LEU B 1 6 ? 4.796 20.540 13.243 1.00 41.49 27 LEU B CA 1
ATOM 748 C C . LEU B 1 6 ? 4.911 19.677 14.513 1.00 45.11 27 LEU B C 1
ATOM 749 O O . LEU B 1 6 ? 5.559 20.101 15.473 1.00 45.04 27 LEU B O 1
ATOM 754 N N . GLU B 1 7 ? 4.306 18.477 14.516 1.00 41.46 28 GLU B N 1
ATOM 755 C CA . GLU B 1 7 ? 4.348 17.547 15.653 1.00 40.11 28 GLU B CA 1
ATOM 756 C C . GLU B 1 7 ? 5.730 16.909 15.762 1.00 43.09 28 GLU B C 1
ATOM 757 O O . GLU B 1 7 ? 6.196 16.670 16.882 1.00 43.55 28 GLU B O 1
ATOM 763 N N . GLN B 1 8 ? 6.409 16.685 14.623 1.00 37.75 29 GLN B N 1
ATOM 764 C CA . GLN B 1 8 ? 7.765 16.143 14.621 1.00 36.17 29 GLN B CA 1
ATOM 765 C C . GLN B 1 8 ? 8.737 17.191 15.207 1.00 40.88 29 GLN B C 1
ATOM 766 O O . GLN B 1 8 ? 9.529 16.843 16.092 1.00 40.14 29 GLN B O 1
ATOM 780 N N . ARG B 1 10 ? 8.121 19.496 17.301 1.00 38.28 31 ARG B N 1
ATOM 781 C CA . ARG B 1 10 ? 7.739 19.546 18.709 1.00 36.93 31 ARG B CA 1
ATOM 782 C C . ARG B 1 10 ? 8.414 18.411 19.457 1.00 38.75 31 ARG B C 1
AT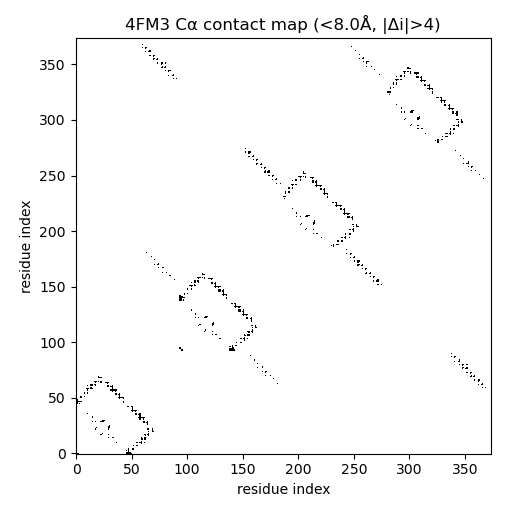OM 783 O O . ARG B 1 10 ? 8.921 18.660 20.549 1.00 40.13 31 ARG B O 1
ATOM 791 N N . LEU B 1 11 ? 8.480 17.190 18.872 1.00 32.80 32 LEU B N 1
ATOM 792 C CA . LEU B 1 11 ? 9.153 16.034 19.494 1.00 30.25 32 LEU B CA 1
ATOM 793 C C . LEU B 1 11 ? 10.679 16.223 19.476 1.00 35.86 32 LEU B C 1
ATOM 794 O O . LEU B 1 11 ? 11.346 15.894 20.465 1.00 36.09 32 LEU B O 1
ATOM 799 N N . THR B 1 12 ? 11.221 16.784 18.372 1.00 32.45 33 THR B N 1
ATOM 800 C CA . THR B 1 12 ? 12.644 17.130 18.223 1.00 32.33 33 THR B CA 1
ATOM 801 C C . THR B 1 12 ? 13.060 18.161 19.307 1.00 37.11 33 THR B C 1
ATOM 802 O O . THR B 1 12 ? 14.073 17.963 19.970 1.00 36.64 33 THR B O 1
ATOM 806 N N . GLU B 1 13 ? 12.268 19.246 19.481 1.00 35.83 34 GLU B N 1
ATOM 807 C CA . GLU B 1 13 ? 12.503 20.302 20.482 1.00 36.41 34 GLU B CA 1
ATOM 808 C C . GLU B 1 13 ? 12.519 19.714 21.883 1.00 37.88 34 GLU B C 1
ATOM 809 O O . GLU B 1 13 ? 13.440 19.973 22.645 1.00 36.81 34 GLU B O 1
ATOM 815 N N . GLN B 1 14 ? 11.539 18.858 22.186 1.00 34.09 35 GLN B N 1
ATOM 816 C CA . GLN B 1 14 ? 11.388 18.133 23.452 1.00 32.36 35 GLN B CA 1
ATOM 817 C C . GLN B 1 14 ? 12.636 17.273 23.744 1.00 37.19 35 GLN B C 1
ATOM 818 O O . GLN B 1 14 ? 13.164 17.358 24.844 1.00 38.97 35 GLN B O 1
ATOM 824 N N . ALA B 1 15 ? 13.118 16.474 22.764 1.00 32.66 36 ALA B N 1
ATOM 825 C CA . ALA B 1 15 ? 14.346 15.663 22.889 1.00 31.43 36 ALA B CA 1
ATOM 826 C C . ALA B 1 15 ? 15.586 16.576 23.138 1.00 36.97 36 ALA B C 1
ATOM 827 O O . ALA B 1 15 ? 16.382 16.294 24.035 1.00 36.33 36 ALA B O 1
ATOM 829 N N . LEU B 1 16 ? 15.705 17.705 22.399 1.00 34.82 37 LEU B N 1
ATOM 830 C CA . LEU B 1 16 ? 16.807 18.652 22.590 1.00 35.23 37 LEU B CA 1
ATOM 831 C C . LEU B 1 16 ? 16.821 19.217 24.026 1.00 41.14 37 LEU B C 1
ATOM 832 O O . LEU B 1 16 ? 17.891 19.243 24.648 1.00 40.20 37 LEU B O 1
ATOM 837 N N . GLU B 1 17 ? 15.640 19.626 24.559 1.00 39.52 38 GLU B N 1
ATOM 838 C CA . GLU B 1 17 ? 15.495 20.179 25.915 1.00 39.21 38 GLU B CA 1
ATOM 839 C C . GLU B 1 17 ? 15.813 19.104 26.973 1.00 42.43 38 GLU B C 1
ATOM 840 O O . GLU B 1 17 ? 16.480 19.418 27.954 1.00 44.49 38 GLU B O 1
ATOM 842 N N . GLN B 1 18 ? 15.394 17.843 26.750 1.00 35.74 39 GLN B N 1
ATOM 843 C CA . GLN B 1 18 ? 15.696 16.736 27.657 1.00 33.91 39 GLN B CA 1
ATOM 844 C C . GLN B 1 18 ? 17.226 16.491 27.736 1.00 39.85 39 GLN B C 1
ATOM 845 O O . GLN B 1 18 ? 17.755 16.315 28.828 1.00 39.71 39 GLN B O 1
ATOM 851 N N . ALA B 1 19 ? 17.926 16.527 26.590 1.00 38.44 40 ALA B N 1
ATOM 852 C CA . ALA B 1 19 ? 19.376 16.309 26.500 1.00 38.68 40 ALA B CA 1
ATOM 853 C C . ALA B 1 19 ? 20.158 17.447 27.194 1.00 45.26 40 ALA B C 1
ATOM 854 O O . ALA B 1 19 ? 21.062 17.162 27.976 1.00 44.64 40 ALA B O 1
ATOM 856 N N . LYS B 1 20 ? 19.772 18.720 26.952 1.00 43.39 41 LYS B N 1
ATOM 857 C CA . LYS B 1 20 ? 20.405 19.879 27.565 1.00 44.73 41 LYS B CA 1
ATOM 858 C C . LYS B 1 20 ? 20.186 19.872 29.094 1.00 49.67 41 LYS B C 1
ATOM 859 O O . LYS B 1 20 ? 21.106 20.235 29.838 1.00 51.22 41 LYS B O 1
ATOM 861 N N . ALA B 1 21 ? 19.004 19.402 29.556 1.00 43.44 42 ALA B N 1
ATOM 862 C CA . ALA B 1 21 ? 18.615 19.336 30.974 1.00 42.06 42 ALA B CA 1
ATOM 863 C C . ALA B 1 21 ? 19.469 18.365 31.782 1.00 44.91 42 ALA B C 1
ATOM 864 O O . ALA B 1 21 ? 19.594 18.560 32.986 1.00 45.27 42 ALA B O 1
ATOM 866 N N . VAL B 1 22 ? 20.023 17.311 31.158 1.00 40.36 43 VAL B N 1
ATOM 867 C CA . VAL B 1 22 ? 20.850 16.326 31.875 1.00 38.23 43 VAL B CA 1
ATOM 868 C C . VAL B 1 22 ? 22.340 16.754 31.818 1.00 43.47 43 VAL B C 1
ATOM 869 O O . VAL B 1 22 ? 23.204 16.062 32.337 1.00 43.82 43 VAL B O 1
ATOM 873 N N . GLY B 1 23 ? 22.624 17.881 31.195 1.00 41.00 44 GLY B N 1
ATOM 874 C CA . GLY B 1 23 ? 23.981 18.396 31.138 1.00 41.63 44 GLY B CA 1
ATOM 875 C C . GLY B 1 23 ? 24.697 18.296 29.810 1.00 46.05 44 GLY B C 1
ATOM 876 O O . GLY B 1 23 ? 25.892 18.596 29.751 1.00 45.58 44 GLY B O 1
ATOM 877 N N . ALA B 1 24 ? 24.005 17.867 28.736 1.00 42.99 45 ALA B N 1
ATOM 878 C CA . ALA B 1 24 ? 24.644 17.766 27.430 1.00 43.67 45 ALA B CA 1
ATOM 879 C C . ALA B 1 24 ? 24.827 19.146 26.824 1.00 51.24 45 ALA B C 1
ATOM 880 O O . ALA B 1 24 ? 23.924 19.990 26.906 1.00 53.44 45 ALA B O 1
ATOM 882 N N . THR B 1 25 ? 26.033 19.378 26.246 1.00 48.08 46 THR B N 1
ATOM 883 C CA . THR B 1 25 ? 26.402 20.629 25.592 1.00 50.02 46 THR B CA 1
ATOM 884 C C . THR B 1 25 ? 26.816 20.342 24.148 1.00 55.10 46 THR B C 1
ATOM 885 O O . THR B 1 25 ? 26.774 19.194 23.710 1.00 51.64 46 THR B O 1
ATOM 889 N N . ASP B 1 26 ? 27.235 21.392 23.423 1.00 56.61 47 ASP B N 1
ATOM 890 C CA . ASP B 1 26 ? 27.725 21.346 22.045 1.00 59.27 47 ASP B CA 1
ATOM 891 C C . ASP B 1 26 ? 28.968 20.444 21.955 1.00 62.30 47 ASP B C 1
ATOM 892 O O . ASP B 1 26 ? 29.300 19.967 20.868 1.00 62.92 47 ASP B O 1
ATOM 897 N N . ASP B 1 27 ? 29.632 20.203 23.110 1.00 56.80 48 ASP B N 1
ATOM 898 C CA . ASP B 1 27 ? 30.805 19.349 23.245 1.00 56.07 48 ASP B CA 1
ATOM 899 C C . ASP B 1 27 ? 30.426 17.859 23.127 1.00 54.74 48 ASP B C 1
ATOM 900 O O . ASP B 1 27 ? 31.300 17.065 22.770 1.00 55.14 48 ASP B O 1
ATOM 905 N N . VAL B 1 28 ? 29.160 17.468 23.379 1.00 45.54 49 VAL B N 1
ATOM 906 C CA . VAL B 1 28 ? 28.745 16.082 23.144 1.00 42.07 49 VAL B CA 1
ATOM 907 C C . VAL B 1 28 ? 28.399 16.012 21.656 1.00 45.70 49 VAL B C 1
ATOM 908 O O . VAL B 1 28 ? 27.451 16.665 21.234 1.00 46.35 49 VAL B O 1
ATOM 912 N N . ALA B 1 29 ? 29.193 15.273 20.862 1.00 42.00 50 ALA B N 1
ATOM 913 C CA . ALA B 1 29 ? 29.113 15.158 19.399 1.00 43.90 50 ALA B CA 1
ATOM 914 C C . ALA B 1 29 ? 27.661 14.982 18.873 1.00 47.41 50 ALA B C 1
ATOM 915 O O . ALA B 1 29 ? 27.288 15.647 17.904 1.00 48.24 50 ALA B O 1
ATOM 917 N N . GLU B 1 30 ? 26.867 14.117 19.524 1.00 43.07 51 GLU B N 1
ATOM 918 C CA . GLU B 1 30 ? 25.486 13.796 19.160 1.00 42.24 51 GLU B CA 1
ATOM 919 C C . GLU B 1 30 ? 24.564 15.009 19.355 1.00 47.24 51 GLU B C 1
ATOM 920 O O . GLU B 1 30 ? 23.643 15.182 18.553 1.00 46.58 51 GLU B O 1
ATOM 926 N N . LEU B 1 31 ? 24.812 15.857 20.392 1.00 44.97 52 LEU B N 1
ATOM 927 C CA . LEU B 1 31 ? 23.990 17.051 20.605 1.00 45.66 52 LEU B CA 1
ATOM 928 C C . LEU B 1 31 ? 24.334 18.120 19.555 1.00 52.81 52 LEU B C 1
ATOM 929 O O . LEU B 1 31 ? 23.419 18.792 19.074 1.00 54.42 52 LEU B O 1
ATOM 934 N N . LYS B 1 32 ? 25.626 18.251 19.178 1.00 49.90 53 LYS B N 1
ATOM 935 C CA . LYS B 1 32 ? 26.050 19.190 18.138 1.00 52.54 53 LYS B CA 1
ATOM 936 C C . LYS B 1 32 ? 25.360 18.820 16.801 1.00 55.99 53 LYS B C 1
ATOM 937 O O . LYS B 1 32 ? 24.824 19.704 16.133 1.00 56.66 53 LYS B O 1
ATOM 943 N N . LEU B 1 33 ? 25.339 17.507 16.457 1.00 51.14 54 LEU B N 1
ATOM 944 C CA . LEU B 1 33 ? 24.668 16.949 15.274 1.00 51.21 54 LEU B CA 1
ATOM 945 C C . LEU B 1 33 ? 23.181 17.236 15.299 1.00 51.57 54 LEU B C 1
ATOM 946 O O . LEU B 1 33 ? 22.639 17.694 14.302 1.00 52.32 54 LEU B O 1
ATOM 951 N N . ALA B 1 34 ? 22.532 16.976 16.448 1.00 45.85 55 ALA B N 1
ATOM 952 C CA . ALA B 1 34 ? 21.103 17.205 16.676 1.00 44.34 55 ALA B CA 1
ATOM 953 C C . ALA B 1 34 ? 20.724 18.687 16.451 1.00 49.26 55 ALA B C 1
ATOM 954 O O . ALA B 1 34 ? 19.743 18.968 15.761 1.00 49.81 55 ALA B O 1
ATOM 956 N N . GLN B 1 35 ? 21.531 19.623 16.989 1.00 45.75 56 GLN B N 1
ATOM 957 C CA . GLN B 1 35 ? 21.311 21.066 16.863 1.00 46.27 56 GLN B CA 1
ATOM 958 C C . GLN B 1 35 ? 21.510 21.527 15.410 1.00 52.42 56 GLN B C 1
ATOM 959 O O . GLN B 1 35 ? 20.740 22.374 14.938 1.00 54.00 56 GLN B O 1
ATOM 965 N N . ASP B 1 36 ? 22.500 20.942 14.699 1.00 49.25 57 ASP B N 1
ATOM 966 C CA . ASP B 1 36 ? 22.782 21.261 13.300 1.00 51.78 57 ASP B CA 1
ATOM 967 C C . ASP B 1 36 ? 21.651 20.781 12.386 1.00 55.03 57 ASP B C 1
ATOM 968 O O . ASP B 1 36 ? 21.201 21.544 11.526 1.00 56.03 57 ASP B O 1
ATOM 973 N N . LYS B 1 37 ? 21.210 19.520 12.563 1.00 48.56 58 LYS B N 1
ATOM 974 C CA . LYS B 1 37 ? 20.142 18.919 11.775 1.00 47.59 58 LYS B CA 1
ATOM 975 C C . LYS B 1 37 ? 18.802 19.639 12.051 1.00 52.65 58 LYS B C 1
ATOM 976 O O . LYS B 1 37 ? 18.000 19.782 11.128 1.00 53.53 58 LYS B O 1
ATOM 982 N N . TYR B 1 38 ? 18.581 20.126 13.293 1.00 48.86 59 TYR B N 1
ATOM 983 C CA . TYR B 1 38 ? 17.366 20.859 13.649 1.00 48.92 59 TYR B CA 1
ATOM 984 C C . TYR B 1 38 ? 17.351 22.231 12.957 1.00 55.54 59 TYR B C 1
ATOM 985 O O . TYR B 1 38 ? 16.291 22.672 12.501 1.00 56.87 59 TYR B O 1
ATOM 994 N N . ALA B 1 39 ? 18.516 22.897 12.886 1.00 52.67 60 ALA B N 1
ATOM 995 C CA . ALA B 1 39 ? 18.663 24.197 12.225 1.00 54.83 60 ALA B CA 1
ATOM 996 C C . ALA B 1 39 ? 18.337 24.077 10.728 1.00 61.04 60 ALA B C 1
ATOM 997 O O . ALA B 1 39 ? 17.598 24.902 10.182 1.00 61.16 60 ALA B O 1
ATOM 999 N N . ALA B 1 40 ? 18.848 22.999 10.092 1.00 58.66 61 ALA B N 1
ATOM 1000 C CA . ALA B 1 40 ? 18.636 22.636 8.694 1.00 59.91 61 ALA B CA 1
ATOM 1001 C C . ALA B 1 40 ? 17.177 22.281 8.446 1.00 65.90 61 ALA B C 1
ATOM 1002 O O . ALA B 1 40 ? 16.667 22.532 7.351 1.00 67.75 61 ALA B O 1
ATOM 1004 N N . ALA B 1 41 ? 16.506 21.687 9.457 1.00 61.65 62 ALA B N 1
ATOM 1005 C CA . ALA B 1 41 ? 15.089 21.344 9.385 1.00 60.76 62 ALA B CA 1
ATOM 1006 C C . ALA B 1 41 ? 14.256 22.626 9.325 1.00 67.97 62 ALA B C 1
ATOM 1007 O O . ALA B 1 41 ? 13.315 22.688 8.535 1.00 68.26 62 ALA B O 1
ATOM 1009 N N . GLN B 1 42 ? 14.645 23.666 10.104 1.00 66.47 63 GLN B N 1
ATOM 1010 C CA . GLN B 1 42 ? 13.956 24.963 10.135 1.00 68.95 63 GLN B CA 1
ATOM 1011 C C . GLN B 1 42 ? 14.147 25.754 8.805 1.00 77.10 63 GLN B C 1
ATOM 1012 O O . GLN B 1 42 ? 13.235 26.476 8.391 1.00 77.61 63 GLN B O 1
ATOM 1018 N N . ILE B 1 43 ? 15.315 25.604 8.142 1.00 75.85 64 ILE B N 1
ATOM 1019 C CA . ILE B 1 43 ? 15.647 26.238 6.857 1.00 78.66 64 ILE B CA 1
ATOM 1020 C C . ILE B 1 43 ? 14.726 25.635 5.773 1.00 84.58 64 ILE B C 1
ATOM 1021 O O . ILE B 1 43 ? 14.189 26.373 4.940 1.00 86.27 64 ILE B O 1
ATOM 1026 N N . ALA B 1 44 ? 14.518 24.304 5.825 1.00 80.47 65 ALA B N 1
ATOM 1027 C CA . ALA B 1 44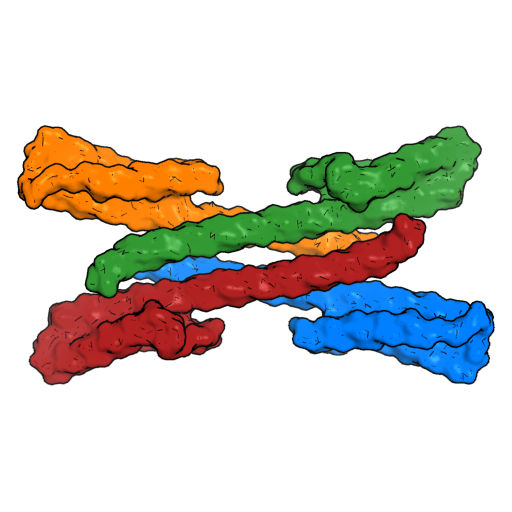 ? 13.634 23.567 4.920 1.00 80.21 65 ALA B CA 1
ATOM 1028 C C . ALA B 1 44 ? 12.162 23.921 5.209 1.00 83.82 65 ALA B C 1
ATOM 1029 O O . ALA B 1 44 ? 11.379 24.026 4.262 1.00 84.78 65 ALA B O 1
ATOM 1039 N N . THR B 1 46 ? 10.965 26.893 6.326 1.00 84.44 67 THR B N 1
ATOM 1040 C CA . THR B 1 46 ? 10.801 28.223 5.733 1.00 86.85 67 THR B CA 1
ATOM 1041 C C . THR B 1 46 ? 10.675 28.099 4.208 1.00 91.01 67 THR B C 1
ATOM 1042 O O . THR B 1 46 ? 9.866 28.807 3.607 1.00 93.26 67 THR B O 1
ATOM 1044 N N . ALA B 1 47 ? 11.432 27.159 3.602 1.00 85.25 68 ALA B N 1
ATOM 1045 C CA . ALA B 1 47 ? 11.419 26.863 2.165 1.00 85.63 68 ALA B CA 1
ATOM 1046 C C . ALA B 1 47 ? 10.151 26.077 1.749 1.00 86.85 68 ALA B C 1
ATOM 1047 O O . ALA B 1 47 ? 9.895 25.929 0.549 1.00 87.63 68 ALA B O 1
ATOM 1049 N N . GLU B 1 48 ? 9.373 25.574 2.742 1.00 79.94 69 GLU B N 1
ATOM 1050 C CA . GLU B 1 48 ? 8.141 24.775 2.616 1.00 77.75 69 GLU B CA 1
ATOM 1051 C C . GLU B 1 48 ? 8.442 23.438 1.890 1.00 78.77 69 GLU B C 1
ATOM 1052 O O . GLU B 1 48 ? 7.598 22.903 1.159 1.00 79.12 69 GLU B O 1
ATOM 1058 N N . SER B 1 49 ? 9.658 22.903 2.134 1.00 72.00 70 SER B N 1
ATOM 1059 C CA . SER B 1 49 ? 10.143 21.589 1.703 1.00 70.11 70 SER B CA 1
ATOM 1060 C C . SER B 1 49 ? 10.013 20.694 2.939 1.00 71.20 70 SER B C 1
ATOM 1061 O O . SER B 1 49 ? 10.975 20.485 3.695 1.00 69.51 70 SER B O 1
ATOM 1064 N N . TYR B 1 50 ? 8.762 20.285 3.200 1.00 65.58 71 TYR B N 1
ATOM 1065 C CA . TYR B 1 50 ? 8.324 19.585 4.390 1.00 62.77 71 TYR B CA 1
ATOM 1066 C C . TYR B 1 50 ? 8.772 18.120 4.449 1.00 66.20 71 TYR B C 1
ATOM 1067 O O . TYR B 1 50 ? 8.844 17.594 5.565 1.00 64.67 71 TYR B O 1
ATOM 1076 N N . LYS B 1 51 ? 9.078 17.459 3.308 1.00 63.16 72 LYS B N 1
ATOM 1077 C CA . LYS B 1 51 ? 9.581 16.076 3.359 1.00 61.72 72 LYS B CA 1
ATOM 1078 C C . LYS B 1 51 ? 11.024 16.107 3.923 1.00 63.09 72 LYS B C 1
ATOM 1079 O O . LYS B 1 51 ? 11.337 15.364 4.859 1.00 60.41 72 LYS B O 1
ATOM 1081 N N . LYS B 1 52 ? 11.854 17.051 3.400 1.00 59.78 73 LYS B N 1
ATOM 1082 C CA . LYS B 1 52 ? 13.242 17.310 3.794 1.00 59.31 73 LYS B CA 1
ATOM 1083 C C . LYS B 1 52 ? 13.314 17.732 5.271 1.00 60.56 73 LYS B C 1
ATOM 1084 O O . LYS B 1 52 ? 14.156 17.210 6.000 1.00 59.66 73 LYS B O 1
ATOM 1090 N N . ALA B 1 53 ? 12.420 18.660 5.708 1.00 55.58 74 ALA B N 1
ATOM 1091 C CA . ALA B 1 53 ? 12.317 19.186 7.077 1.00 52.70 74 ALA B CA 1
ATOM 1092 C C . ALA B 1 53 ? 11.936 18.083 8.077 1.00 53.18 74 ALA B C 1
ATOM 1093 O O . ALA B 1 53 ? 12.470 18.072 9.185 1.00 52.03 74 ALA B O 1
ATOM 1095 N N . ARG B 1 54 ? 11.012 17.169 7.698 1.00 47.44 75 ARG B N 1
ATOM 1096 C CA . ARG B 1 54 ? 10.600 16.053 8.550 1.00 44.57 75 ARG B CA 1
ATOM 1097 C C . ARG B 1 54 ? 11.763 15.084 8.764 1.00 46.39 75 ARG B C 1
ATOM 1098 O O . ARG B 1 54 ? 12.007 14.684 9.900 1.00 43.77 75 ARG B O 1
ATOM 1106 N N . LEU B 1 55 ? 12.467 14.720 7.677 1.00 44.29 76 LEU B N 1
ATOM 1107 C CA . LEU B 1 55 ? 13.577 13.770 7.715 1.00 45.17 76 LEU B CA 1
ATOM 1108 C C . LEU B 1 55 ? 14.750 14.311 8.553 1.00 48.11 76 LEU B C 1
ATOM 1109 O O . LEU B 1 55 ? 15.306 13.549 9.343 1.00 47.34 76 LEU B O 1
ATOM 1114 N N . LEU B 1 56 ? 15.050 15.616 8.461 1.00 43.81 77 LEU B N 1
ATOM 1115 C CA . LEU B 1 56 ? 16.087 16.266 9.260 1.00 43.06 77 LEU B CA 1
ATOM 1116 C C . LEU B 1 56 ? 15.698 16.317 10.735 1.00 44.73 77 LEU B C 1
ATOM 1117 O O . LEU B 1 56 ? 16.525 15.973 11.581 1.00 44.63 77 LEU B O 1
ATOM 1122 N N . ALA B 1 57 ? 14.437 16.720 11.039 1.00 39.98 78 ALA B N 1
ATOM 1123 C CA . ALA B 1 57 ? 13.878 16.804 12.391 1.00 38.51 78 ALA B CA 1
ATOM 1124 C C . ALA B 1 57 ? 13.823 15.414 13.080 1.00 41.79 78 ALA B C 1
ATOM 1125 O O . ALA B 1 57 ? 14.044 15.345 14.299 1.00 40.41 78 ALA B O 1
ATOM 1127 N N . GLU B 1 58 ? 13.567 14.319 12.305 1.00 39.36 79 GLU B N 1
ATOM 1128 C CA . GLU B 1 58 ? 13.557 12.935 12.819 1.00 38.74 79 GLU B CA 1
ATOM 1129 C C . GLU B 1 58 ? 14.953 12.526 13.241 1.00 44.62 79 GLU B C 1
ATOM 1130 O O . GLU B 1 58 ? 15.125 11.966 14.328 1.00 45.10 79 GLU B O 1
ATOM 1136 N N . GLN B 1 59 ? 15.952 12.822 12.382 1.00 41.38 80 GLN B N 1
ATOM 1137 C CA . GLN B 1 59 ? 17.370 12.551 12.613 1.00 40.27 80 GLN B CA 1
ATOM 1138 C C . GLN B 1 59 ? 17.877 13.348 13.819 1.00 42.43 80 GLN B C 1
ATOM 1139 O O . GLN B 1 59 ? 18.627 12.806 14.627 1.00 41.65 80 GLN B O 1
ATOM 1145 N N . ALA B 1 60 ? 17.445 14.613 13.953 1.00 38.44 81 ALA B N 1
ATOM 1146 C CA . ALA B 1 60 ? 17.826 15.498 15.058 1.00 37.57 81 ALA B CA 1
ATOM 1147 C C . ALA B 1 60 ? 17.276 14.973 16.388 1.00 37.92 81 ALA B C 1
ATOM 1148 O O . ALA B 1 60 ? 17.995 14.980 17.388 1.00 37.37 81 ALA B O 1
ATOM 1150 N N . GLU B 1 61 ? 16.009 14.496 16.392 1.00 30.82 82 GLU B N 1
ATOM 1151 C CA . GLU B 1 61 ? 15.363 13.917 17.565 1.00 27.11 82 GLU B CA 1
ATOM 1152 C C . GLU B 1 61 ? 16.158 12.710 18.072 1.00 31.53 82 GLU B C 1
ATOM 1153 O O . GLU B 1 61 ? 16.443 12.640 19.263 1.00 32.20 82 GLU B O 1
ATOM 1159 N N . LEU B 1 62 ? 16.529 11.777 17.162 1.00 29.24 83 LEU B N 1
ATOM 1160 C CA . LEU B 1 62 ? 17.281 10.567 17.484 1.00 29.07 83 LEU B CA 1
ATOM 1161 C C . LEU B 1 62 ? 18.634 10.910 18.107 1.00 34.36 83 LEU B C 1
ATOM 1162 O O . LEU B 1 62 ? 18.936 10.392 19.179 1.00 33.06 83 LEU B O 1
ATOM 1167 N N . ASP B 1 63 ? 19.415 11.805 17.472 1.00 35.09 84 ASP B N 1
ATOM 1168 C CA . ASP B 1 63 ? 20.738 12.223 17.948 1.00 36.30 84 ASP B CA 1
ATOM 1169 C C . ASP B 1 63 ? 20.646 12.898 19.324 1.00 39.19 84 ASP B C 1
ATOM 1170 O O . ASP B 1 63 ? 21.502 12.635 20.168 1.00 37.97 84 ASP B O 1
ATOM 1175 N N . ALA B 1 64 ? 19.577 13.679 19.583 1.00 37.25 85 ALA B N 1
ATOM 1176 C CA . ALA B 1 64 ? 19.329 14.323 20.888 1.00 36.94 85 ALA B CA 1
ATOM 1177 C C . ALA B 1 64 ? 19.052 13.271 21.982 1.00 41.76 85 ALA B C 1
ATOM 1178 O O . ALA B 1 64 ? 19.554 13.410 23.105 1.00 42.06 85 ALA B O 1
ATOM 1180 N N . ARG B 1 65 ? 18.301 12.195 21.641 1.00 38.10 86 ARG B N 1
ATOM 1181 C CA . ARG B 1 65 ? 18.013 11.105 22.582 1.00 36.25 86 ARG B CA 1
ATOM 1182 C C . ARG B 1 65 ? 19.289 10.304 22.853 1.00 38.16 86 ARG B C 1
ATOM 1183 O O . ARG B 1 65 ? 19.503 9.872 23.987 1.00 37.73 86 ARG B O 1
ATOM 1191 N N . LEU B 1 66 ? 20.147 10.147 21.833 1.00 33.64 87 LEU B N 1
ATOM 1192 C CA . LEU B 1 66 ? 21.415 9.424 21.970 1.00 33.21 87 LEU B CA 1
ATOM 1193 C C . LEU B 1 66 ? 22.390 10.213 22.858 1.00 37.45 87 LEU B C 1
ATOM 1194 O O . LEU B 1 66 ? 23.074 9.604 23.674 1.00 36.38 87 LEU B O 1
ATOM 1199 N N . ALA B 1 67 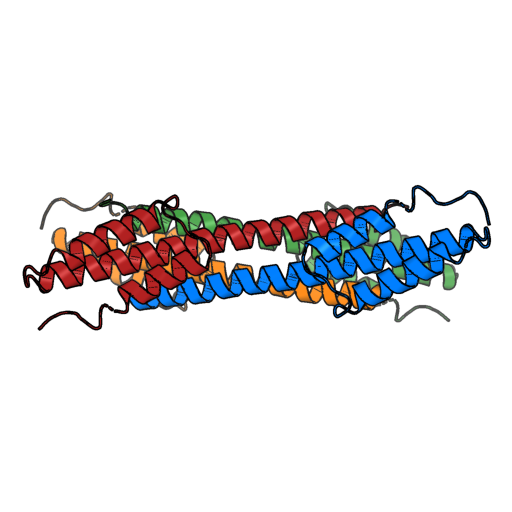? 22.407 11.559 22.733 1.00 35.13 88 ALA B N 1
ATOM 1200 C CA . ALA B 1 67 ? 23.228 12.455 23.564 1.00 33.93 88 ALA B CA 1
ATOM 1201 C C . ALA B 1 67 ? 22.784 12.392 25.024 1.00 35.64 88 ALA B C 1
ATOM 1202 O O . ALA B 1 67 ? 23.631 12.315 25.911 1.00 34.81 88 ALA B O 1
ATOM 1204 N N . GLU B 1 68 ? 21.450 12.380 25.264 1.00 32.56 89 GLU B N 1
ATOM 1205 C CA . GLU B 1 68 ? 20.826 12.322 26.593 1.00 31.79 89 GLU B CA 1
ATOM 1206 C C . GLU B 1 68 ? 21.238 11.052 27.344 1.00 33.99 89 GLU B C 1
ATOM 1207 O O . GLU B 1 68 ? 21.711 11.159 28.470 1.00 35.59 89 GLU B O 1
ATOM 1213 N N . SER B 1 69 ? 21.066 9.876 26.738 1.00 28.39 90 SER B N 1
ATOM 1214 C CA . SER B 1 69 ? 21.412 8.606 27.384 1.00 27.28 90 SER B CA 1
ATOM 1215 C C . SER B 1 69 ? 22.949 8.429 27.430 1.00 33.81 90 SER B C 1
ATOM 1216 O O . SER B 1 69 ? 23.423 7.714 28.316 1.00 34.09 90 SER B O 1
ATOM 1219 N N . LYS B 1 70 ? 23.722 9.114 26.549 1.00 30.64 91 LYS B N 1
ATOM 1220 C CA . LYS B 1 70 ? 25.190 9.080 26.597 1.00 31.46 91 LYS B CA 1
ATOM 1221 C C . LYS B 1 70 ? 25.697 9.782 27.875 1.00 36.85 91 LYS B C 1
ATOM 1222 O O . LYS B 1 70 ? 26.549 9.226 28.569 1.00 36.47 91 LYS B O 1
ATOM 1228 N N . VAL B 1 71 ? 25.165 10.995 28.168 1.00 33.73 92 VAL B N 1
ATOM 1229 C CA . VAL B 1 71 ? 25.494 11.836 29.330 1.00 32.83 92 VAL B CA 1
ATOM 1230 C C . VAL B 1 71 ? 25.000 11.147 30.637 1.00 37.60 92 VAL B C 1
ATOM 1231 O O . VAL B 1 71 ? 25.736 11.133 31.623 1.00 38.98 92 VAL B O 1
ATOM 1235 N N . LEU B 1 72 ? 23.780 10.579 30.642 1.00 32.14 93 LEU B N 1
ATOM 1236 C CA . LEU B 1 72 ? 23.200 9.925 31.815 1.00 29.94 93 LEU B CA 1
ATOM 1237 C C . LEU B 1 72 ? 23.968 8.665 32.191 1.00 33.08 93 LEU B C 1
ATOM 1238 O O . LEU B 1 72 ? 24.036 8.337 33.377 1.00 32.13 93 LEU B O 1
ATOM 1243 N N . THR B 1 73 ? 24.562 7.969 31.202 1.00 30.04 94 THR B N 1
ATOM 1244 C CA . THR B 1 73 ? 25.378 6.779 31.452 1.00 29.80 94 THR B CA 1
ATOM 1245 C C . THR B 1 73 ? 26.669 7.203 32.164 1.00 34.26 94 THR B C 1
ATOM 1246 O O . THR B 1 73 ? 27.050 6.570 33.148 1.00 32.92 94 THR B O 1
ATOM 1250 N N . GLN B 1 74 ? 27.312 8.289 31.687 1.00 32.39 95 GLN B N 1
ATOM 1251 C CA . GLN B 1 74 ? 28.548 8.793 32.280 1.00 32.88 95 GLN B CA 1
ATOM 1252 C C . GLN B 1 74 ? 28.276 9.312 33.717 1.00 36.49 95 GLN B C 1
ATOM 1253 O O . GLN B 1 74 ? 29.051 8.990 34.621 1.00 36.82 95 GLN B O 1
ATOM 1259 N N . LYS B 1 75 ? 27.157 10.046 33.932 1.00 31.46 96 LYS B N 1
ATOM 1260 C CA . LYS B 1 75 ? 26.772 10.562 35.243 1.00 30.41 96 LYS B CA 1
ATOM 1261 C C . LYS B 1 75 ? 26.493 9.408 36.208 1.00 35.80 96 LYS B C 1
ATOM 1262 O O . LYS B 1 75 ? 26.893 9.495 37.373 1.00 37.28 96 LYS B O 1
ATOM 1268 N N . SER B 1 76 ? 25.843 8.319 35.726 1.00 31.22 97 SER B N 1
ATOM 1269 C CA . SER B 1 76 ? 25.557 7.150 36.555 1.00 30.58 97 SER B CA 1
ATOM 1270 C C . SER B 1 76 ? 26.853 6.444 36.954 1.00 36.18 97 SER B C 1
ATOM 1271 O O . SER B 1 76 ? 26.961 6.014 38.102 1.00 35.84 97 SER B O 1
ATOM 1274 N N . LYS B 1 77 ? 27.842 6.341 36.028 1.00 33.83 98 LYS B N 1
ATOM 1275 C CA . LYS B 1 77 ? 29.128 5.697 36.324 1.00 34.05 98 LYS B CA 1
ATOM 1276 C C . LYS B 1 77 ? 29.934 6.530 37.319 1.00 39.11 98 LYS B C 1
ATOM 1277 O O . LYS B 1 77 ? 30.582 5.952 38.195 1.00 38.74 98 LYS B O 1
ATOM 1283 N N . ASP B 1 78 ? 29.871 7.873 37.205 1.00 35.30 99 ASP B N 1
ATOM 1284 C CA . ASP B 1 78 ? 30.617 8.754 38.086 1.00 36.40 99 ASP B CA 1
ATOM 1285 C C . ASP B 1 78 ? 30.097 8.673 39.526 1.00 40.63 99 ASP B C 1
ATOM 1286 O O . ASP B 1 78 ? 30.920 8.608 40.444 1.00 40.81 99 ASP B O 1
ATOM 1291 N N . GLN B 1 79 ? 28.754 8.669 39.725 1.00 36.84 100 GLN B N 1
ATOM 1292 C CA . GLN B 1 79 ? 28.124 8.580 41.047 1.00 36.66 100 GLN B CA 1
ATOM 1293 C C . GLN B 1 79 ? 28.436 7.229 41.695 1.00 38.64 100 GLN B C 1
ATOM 1294 O O . GLN B 1 79 ? 28.781 7.183 42.872 1.00 38.15 100 GLN B O 1
ATOM 1300 N N . LEU B 1 80 ? 28.365 6.146 40.911 1.00 33.63 101 LEU B N 1
ATOM 1301 C CA . LEU B 1 80 ? 28.670 4.799 41.374 1.00 32.87 101 LEU B CA 1
ATOM 1302 C C . LEU B 1 80 ? 30.172 4.697 41.707 1.00 36.65 101 LEU B C 1
ATOM 1303 O O . LEU B 1 80 ? 30.532 4.050 42.688 1.00 36.68 101 LEU B O 1
ATOM 1308 N N . GLY B 1 81 ? 31.011 5.415 40.958 1.00 32.94 102 GLY B N 1
ATOM 1309 C CA . GLY B 1 81 ? 32.449 5.508 41.210 1.00 32.76 102 GLY B CA 1
ATOM 1310 C C . GLY B 1 81 ? 32.750 6.198 42.533 1.00 35.57 102 GLY B C 1
ATOM 1311 O O . GLY B 1 81 ? 33.606 5.740 43.298 1.00 36.39 102 GLY B O 1
ATOM 1312 N N . GLU B 1 82 ? 32.011 7.288 42.835 1.00 30.18 103 GLU B N 1
ATOM 1313 C CA . GLU B 1 82 ? 32.152 8.044 44.084 1.00 29.56 103 GLU B CA 1
ATOM 1314 C C . GLU B 1 82 ? 31.646 7.211 45.272 1.00 34.07 103 GLU B C 1
ATOM 1315 O O . GLU B 1 82 ? 32.244 7.274 46.350 1.00 33.97 103 GLU B O 1
ATOM 1321 N N . LEU B 1 83 ? 30.595 6.395 45.059 1.00 30.22 104 LEU B N 1
ATOM 1322 C CA . LEU B 1 83 ? 30.059 5.500 46.079 1.00 30.63 104 LEU B CA 1
ATOM 1323 C C . LEU B 1 83 ? 31.107 4.433 46.410 1.00 37.59 104 LEU B C 1
ATOM 1324 O O . LEU B 1 83 ? 31.323 4.155 47.583 1.00 38.66 104 LEU B O 1
ATOM 1329 N N . ASP B 1 84 ? 31.797 3.903 45.390 1.00 34.80 105 ASP B N 1
ATOM 1330 C CA . ASP B 1 84 ? 32.858 2.919 45.571 1.00 35.28 105 ASP B CA 1
ATOM 1331 C C . ASP B 1 84 ? 34.013 3.491 46.435 1.00 38.77 105 ASP B C 1
ATOM 1332 O O . ASP B 1 84 ? 34.443 2.821 47.367 1.00 38.01 105 ASP B O 1
ATOM 1337 N N . LYS B 1 85 ? 34.498 4.707 46.133 1.00 36.89 106 LYS B N 1
ATOM 1338 C CA . LYS B 1 85 ? 35.588 5.356 46.892 1.00 38.11 106 LYS B CA 1
ATOM 1339 C C . LYS B 1 85 ? 35.167 5.590 48.358 1.00 41.07 106 LYS B C 1
ATOM 1340 O O . LYS B 1 85 ? 35.969 5.387 49.264 1.00 42.31 106 LYS B O 1
ATOM 1346 N N . SER B 1 86 ? 33.902 5.967 48.577 1.00 35.01 107 SER B N 1
ATOM 1347 C CA . SER B 1 86 ? 33.314 6.226 49.887 1.00 33.44 107 SER B CA 1
ATOM 1348 C C . SER B 1 86 ? 33.300 4.948 50.735 1.00 36.48 107 SER B C 1
ATOM 1349 O O . SER B 1 86 ? 33.694 4.995 51.916 1.00 37.21 107 SER B O 1
ATOM 1352 N N . LEU B 1 87 ? 32.868 3.811 50.132 1.00 30.00 108 LEU B N 1
ATOM 1353 C CA . LEU B 1 87 ? 32.804 2.539 50.843 1.00 29.34 108 LEU B CA 1
ATOM 1354 C C . LEU B 1 87 ? 34.227 2.002 51.108 1.00 34.46 108 LEU B C 1
ATOM 1355 O O . LEU B 1 87 ? 34.424 1.402 52.171 1.00 33.78 108 LEU B O 1
ATOM 1360 N N . LYS B 1 88 ? 35.234 2.318 50.234 1.00 31.68 109 LYS B N 1
ATOM 1361 C CA . LYS B 1 88 ? 36.636 1.933 50.489 1.00 33.10 109 LYS B CA 1
ATOM 1362 C C . LYS B 1 88 ? 37.168 2.660 51.749 1.00 36.60 109 LYS B C 1
ATOM 1363 O O . LYS B 1 88 ? 37.840 2.044 52.572 1.00 36.60 109 LYS B O 1
ATOM 1369 N N . ARG B 1 89 ? 36.811 3.950 51.909 1.00 32.23 110 ARG B N 1
ATOM 1370 C CA . ARG B 1 89 ? 37.192 4.789 53.052 1.00 32.71 110 ARG B CA 1
ATOM 1371 C C . ARG B 1 89 ? 36.506 4.319 54.334 1.00 35.99 110 ARG B C 1
ATOM 1372 O O . ARG B 1 89 ? 37.122 4.374 55.399 1.00 37.75 110 ARG B O 1
ATOM 1380 N N . LEU B 1 90 ? 35.247 3.853 54.227 1.00 29.95 111 LEU B N 1
ATOM 1381 C CA . LEU B 1 90 ? 34.462 3.295 55.327 1.00 29.71 111 LEU B CA 1
ATOM 1382 C C . LEU B 1 90 ? 35.119 2.018 55.839 1.00 35.55 111 LEU B C 1
ATOM 1383 O O . LEU B 1 90 ? 35.315 1.886 57.051 1.00 37.63 111 LEU B O 1
ATOM 1388 N N . ARG B 1 91 ? 35.482 1.089 54.913 1.00 30.87 112 ARG B N 1
ATOM 1389 C CA . ARG B 1 91 ? 36.149 -0.167 55.253 1.00 31.07 112 ARG B CA 1
ATOM 1390 C C . ARG B 1 91 ? 37.517 0.104 55.885 1.00 35.93 112 ARG B C 1
ATOM 1391 O O . ARG B 1 91 ? 37.870 -0.588 56.839 1.00 38.53 112 ARG B O 1
ATOM 1399 N N . LYS B 1 92 ? 38.261 1.124 55.396 1.00 31.46 113 LYS B N 1
ATOM 1400 C CA . LYS B 1 92 ? 39.580 1.502 55.920 1.00 32.50 113 LYS B CA 1
ATOM 1401 C C . LYS B 1 92 ? 39.448 1.970 57.366 1.00 39.60 113 LYS B C 1
ATOM 1402 O O . LYS B 1 92 ? 40.265 1.575 58.204 1.00 40.91 113 LYS B O 1
ATOM 1408 N N . GLN B 1 93 ? 38.386 2.769 57.668 1.00 35.43 114 GLN B N 1
ATOM 1409 C CA . GLN B 1 93 ? 38.110 3.248 59.016 1.00 35.47 114 GLN B CA 1
ATOM 1410 C C . GLN B 1 93 ? 37.728 2.095 59.934 1.00 41.79 114 GLN B C 1
ATOM 1411 O O . GLN B 1 93 ? 38.230 2.012 61.054 1.00 43.64 114 GLN B O 1
ATOM 1417 N N . LEU B 1 94 ? 36.828 1.218 59.469 1.00 38.38 115 LEU B N 1
ATOM 1418 C CA . LEU B 1 94 ? 36.316 0.095 60.256 1.00 38.83 115 LEU B CA 1
ATOM 1419 C C . LEU B 1 94 ? 37.312 -1.088 60.320 1.00 47.12 115 LEU B C 1
ATOM 1420 O O . LEU B 1 94 ? 37.076 -2.030 61.078 1.00 48.63 115 LEU B O 1
ATOM 1425 N N . GLY B 1 95 ? 38.411 -1.019 59.564 1.00 44.53 116 GLY B N 1
ATOM 1426 C CA . GLY B 1 95 ? 39.451 -2.044 59.570 1.00 66.56 116 GLY B CA 1
ATOM 1427 C C . GLY B 1 95 ? 40.784 -1.543 60.092 1.00 82.76 116 GLY B C 1
ATOM 1428 O O . GLY B 1 95 ? 40.967 -1.348 61.297 1.00 52.88 116 GLY B O 1
ATOM 1429 N N . PRO C 1 3 ? 48.777 13.215 72.945 1.00 79.69 24 PRO C N 1
ATOM 1430 C CA . PRO C 1 3 ? 47.813 13.667 73.964 1.00 78.15 24 PRO C CA 1
ATOM 1431 C C . PRO C 1 3 ? 46.479 14.029 73.303 1.00 77.99 24 PRO C C 1
ATOM 1432 O O . PRO C 1 3 ? 45.630 13.144 73.143 1.00 76.20 24 PRO C O 1
ATOM 1436 N N . ALA C 1 4 ? 46.302 15.318 72.913 1.00 72.44 25 ALA C N 1
ATOM 1437 C CA . ALA C 1 4 ? 45.128 15.832 72.208 1.00 69.71 25 ALA C CA 1
ATOM 1438 C C . ALA C 1 4 ? 44.950 15.130 70.864 1.00 69.94 25 ALA C C 1
ATOM 1439 O O . ALA C 1 4 ? 45.917 15.029 70.106 1.00 70.18 25 ALA C O 1
ATOM 1441 N N . PRO C 1 5 ? 43.728 14.609 70.579 1.00 63.33 26 PRO C N 1
ATOM 1442 C CA . PRO C 1 5 ? 43.495 13.936 69.289 1.00 61.58 26 PRO C CA 1
ATOM 1443 C C . PRO C 1 5 ? 43.227 14.966 68.180 1.00 63.55 26 PRO C C 1
ATOM 1444 O O . PRO C 1 5 ? 42.115 15.040 67.637 1.00 62.19 26 PRO C O 1
ATOM 1448 N N . LEU C 1 6 ? 44.274 15.744 67.828 1.00 59.51 27 LEU C N 1
ATOM 1449 C CA . LEU C 1 6 ? 44.225 16.827 66.839 1.00 58.96 27 LEU C CA 1
ATOM 1450 C C . LEU C 1 6 ? 44.068 16.287 65.407 1.00 58.90 27 LEU C C 1
ATOM 1451 O O . LEU C 1 6 ? 43.283 16.870 64.652 1.00 57.93 27 LEU C O 1
ATOM 1456 N N . GLU C 1 7 ? 44.780 15.183 65.045 1.00 52.49 28 GLU C N 1
ATOM 1457 C CA . GLU C 1 7 ? 44.671 14.553 63.729 1.00 49.67 28 GLU C CA 1
ATOM 1458 C C . GLU C 1 7 ? 43.299 13.909 63.539 1.00 49.81 28 GLU C C 1
ATOM 1459 O O . GLU C 1 7 ? 42.791 13.940 62.420 1.00 49.49 28 GLU C O 1
ATOM 1465 N N . GLN C 1 8 ? 42.703 13.328 64.621 1.00 43.43 29 GLN C N 1
ATOM 1466 C CA . GLN C 1 8 ? 41.391 12.691 64.560 1.00 40.85 29 GLN C CA 1
ATOM 1467 C C . GLN C 1 8 ? 40.331 13.770 64.319 1.00 45.57 29 GLN C C 1
ATOM 1468 O O . GLN C 1 8 ? 39.480 13.580 63.450 1.00 44.22 29 GLN C O 1
ATOM 1482 N N . ARG C 1 10 ? 40.700 16.683 62.786 1.00 46.29 31 ARG C N 1
ATOM 1483 C CA . ARG C 1 10 ? 40.853 17.104 61.389 1.00 45.14 31 ARG C CA 1
ATOM 1484 C C . ARG C 1 10 ? 40.261 16.056 60.445 1.00 43.87 31 ARG C C 1
ATOM 1485 O O . ARG C 1 10 ? 39.646 16.454 59.465 1.00 43.43 31 ARG C O 1
ATOM 1488 N N . LEU C 1 11 ? 40.426 14.734 60.742 1.00 37.89 32 LEU C N 1
ATOM 1489 C CA . LEU C 1 11 ? 39.886 13.608 59.949 1.00 35.64 32 LEU C CA 1
ATOM 1490 C C . LEU C 1 11 ? 38.335 13.591 60.025 1.00 38.39 32 LEU C C 1
ATOM 1491 O O . LEU C 1 11 ? 37.655 13.378 59.013 1.00 36.03 32 LEU C O 1
ATOM 1496 N N . THR C 1 12 ? 37.799 13.903 61.219 1.00 35.61 33 THR C N 1
ATOM 1497 C CA . THR C 1 12 ? 36.372 14.009 61.470 1.00 34.89 33 THR C CA 1
ATOM 1498 C C . THR C 1 12 ? 35.810 15.212 60.665 1.00 41.81 33 THR C C 1
ATOM 1499 O O . THR C 1 12 ? 34.776 15.044 60.014 1.00 43.11 33 THR C O 1
ATOM 1503 N N . GLU C 1 13 ? 36.512 16.371 60.643 1.00 38.92 34 GLU C N 1
ATOM 1504 C CA . GLU C 1 13 ? 36.116 17.568 59.871 1.00 40.03 34 GLU C CA 1
ATOM 1505 C C . GLU C 1 13 ? 36.093 17.269 58.383 1.00 44.50 34 GLU C C 1
ATOM 1506 O O . GLU C 1 13 ? 35.128 17.642 57.717 1.00 45.47 34 GLU C O 1
ATOM 1512 N N . GLN C 1 14 ? 37.146 16.579 57.874 1.00 40.11 35 GLN C N 1
ATOM 1513 C CA . GLN C 1 14 ? 37.302 16.153 56.489 1.00 39.52 35 GLN C CA 1
ATOM 1514 C C . GLN C 1 14 ? 36.094 15.280 56.082 1.00 42.65 35 GLN C C 1
ATOM 1515 O O . GLN C 1 14 ? 35.505 15.533 55.027 1.00 43.31 35 GLN C O 1
ATOM 1521 N N . ALA C 1 15 ? 35.739 14.273 56.918 1.00 37.87 36 ALA C N 1
ATOM 1522 C CA . ALA C 1 15 ? 34.602 13.362 56.697 1.00 36.96 36 ALA C CA 1
ATOM 1523 C C . ALA C 1 15 ? 33.280 14.146 56.622 1.00 40.68 36 ALA C C 1
ATOM 1524 O O . ALA C 1 15 ? 32.489 13.901 55.705 1.00 39.23 36 ALA C O 1
ATOM 1526 N N . LEU C 1 16 ? 33.071 15.120 57.555 1.00 37.66 37 LEU C N 1
ATOM 1527 C CA . LEU C 1 16 ? 31.884 15.991 57.583 1.00 37.51 37 LEU C CA 1
ATOM 1528 C C . LEU C 1 16 ? 31.770 16.837 56.305 1.00 43.87 37 LEU C C 1
ATOM 1529 O O . LEU C 1 16 ? 30.681 16.915 55.737 1.00 43.22 37 LEU C O 1
ATOM 1534 N N . GLU C 1 17 ? 32.890 17.419 55.829 1.00 42.79 38 GLU C N 1
ATOM 1535 C CA . GLU C 1 17 ? 32.925 18.225 54.605 1.00 44.27 38 GLU C CA 1
ATOM 1536 C C . GLU C 1 17 ? 32.655 17.365 53.392 1.00 46.89 38 GLU C C 1
ATOM 1537 O O . GLU C 1 17 ? 31.932 17.814 52.511 1.00 45.70 38 GLU C O 1
ATOM 1543 N N . GLN C 1 18 ? 33.177 16.125 53.357 1.00 43.13 39 GLN C N 1
ATOM 1544 C CA . GLN C 1 18 ? 32.922 15.218 52.235 1.00 42.07 39 GLN C CA 1
ATOM 1545 C C . GLN C 1 18 ? 31.414 14.880 52.151 1.00 45.72 39 GLN C C 1
ATOM 1546 O O . GLN C 1 18 ? 30.838 14.958 51.066 1.00 47.73 39 GLN C O 1
ATOM 1552 N N . ALA C 1 19 ? 30.775 14.552 53.288 1.00 39.42 40 ALA C N 1
ATOM 1553 C CA . ALA C 1 19 ? 29.350 14.221 53.347 1.00 37.63 40 ALA C CA 1
ATOM 1554 C C . ALA C 1 19 ? 28.480 15.409 52.885 1.00 41.68 40 ALA C C 1
ATOM 1555 O O . ALA C 1 19 ? 27.593 15.211 52.056 1.00 41.30 40 ALA C O 1
ATOM 1557 N N . LYS C 1 20 ? 28.776 16.638 53.359 1.00 38.30 41 LYS C N 1
ATOM 1558 C CA . LYS C 1 20 ? 28.067 17.859 52.965 1.00 38.65 41 LYS C CA 1
ATOM 1559 C C . LYS C 1 20 ? 28.273 18.156 51.465 1.00 43.69 41 LYS C C 1
ATOM 1560 O O . LYS C 1 20 ? 27.326 18.579 50.808 1.00 43.88 41 LYS C O 1
ATOM 1566 N N . ALA C 1 21 ? 29.466 17.860 50.921 1.00 41.27 42 ALA C N 1
ATOM 1567 C CA . ALA C 1 21 ? 29.834 18.107 49.523 1.00 42.09 42 ALA C CA 1
ATOM 1568 C C . ALA C 1 21 ? 29.069 17.205 48.551 1.00 46.19 42 ALA C C 1
ATOM 1569 O O . ALA C 1 21 ? 28.850 17.620 47.420 1.00 45.99 42 ALA C O 1
ATOM 1571 N N . VAL C 1 22 ? 28.677 15.985 48.968 1.00 43.22 43 VAL C N 1
ATOM 1572 C CA . VAL C 1 22 ? 27.926 15.087 48.075 1.00 42.44 43 VAL C CA 1
ATOM 1573 C C . VAL C 1 22 ? 26.404 15.406 48.159 1.00 48.48 43 VAL C C 1
ATOM 1574 O O . VAL C 1 22 ? 25.644 14.816 47.410 1.00 49.60 43 VAL C O 1
ATOM 1578 N N . GLY C 1 23 ? 25.991 16.333 49.029 1.00 45.64 44 GLY C N 1
ATOM 1579 C CA . GLY C 1 23 ? 24.599 16.753 49.150 1.00 45.82 44 GLY C CA 1
ATOM 1580 C C . GLY C 1 23 ? 23.886 16.449 50.453 1.00 51.03 44 GLY C C 1
ATOM 1581 O O . GLY C 1 23 ? 22.683 16.721 50.566 1.00 52.29 44 GLY C O 1
ATOM 1582 N N . ALA C 1 24 ? 24.599 15.884 51.448 1.00 46.31 45 ALA C N 1
ATOM 1583 C CA . ALA C 1 24 ? 23.980 15.566 52.733 1.00 45.47 45 ALA C CA 1
ATOM 1584 C C . ALA C 1 24 ? 23.775 16.837 53.555 1.00 48.85 45 ALA C C 1
ATOM 1585 O O . ALA C 1 24 ? 24.657 17.688 53.591 1.00 47.87 45 ALA C O 1
ATOM 1587 N N . THR C 1 25 ? 22.605 16.978 54.177 1.00 46.68 46 THR C N 1
ATOM 1588 C CA . THR C 1 25 ? 22.248 18.113 55.035 1.00 48.60 46 THR C CA 1
ATOM 1589 C C . THR C 1 25 ? 21.892 17.593 56.433 1.00 54.33 46 THR C C 1
ATOM 1590 O O . THR C 1 25 ? 21.993 16.389 56.682 1.00 52.68 46 THR C O 1
ATOM 1594 N N . ASP C 1 26 ? 21.455 18.489 57.338 1.00 54.07 47 ASP C N 1
ATOM 1595 C CA . ASP C 1 26 ? 21.018 18.163 58.704 1.00 54.89 47 ASP C CA 1
ATOM 1596 C C . ASP C 1 26 ? 19.809 17.211 58.660 1.00 57.49 47 ASP C C 1
ATOM 1597 O O . ASP C 1 26 ? 19.518 16.518 59.648 1.00 57.20 47 ASP C O 1
ATOM 1602 N N . ASP C 1 27 ? 19.128 17.168 57.480 1.00 52.46 48 ASP C N 1
ATOM 1603 C CA . ASP C 1 27 ? 18.000 16.292 57.192 1.00 51.79 48 ASP C CA 1
ATOM 1604 C C . ASP C 1 27 ? 18.502 14.839 56.977 1.00 53.58 48 ASP C C 1
ATOM 1605 O O . ASP C 1 27 ? 17.713 13.918 57.087 1.00 54.50 48 ASP C O 1
ATOM 1610 N N . VAL C 1 28 ? 19.813 14.619 56.732 1.00 46.14 49 VAL C N 1
ATOM 1611 C CA . VAL C 1 28 ? 20.337 13.239 56.710 1.00 42.53 49 VAL C CA 1
ATOM 1612 C C . VAL C 1 28 ? 20.570 12.894 58.192 1.00 44.47 49 VAL C C 1
ATOM 1613 O O . VAL C 1 28 ? 21.361 13.585 58.843 1.00 43.61 49 VAL C O 1
ATOM 1617 N N . ALA C 1 29 ? 19.798 11.924 58.744 1.00 39.89 50 ALA C N 1
ATOM 1618 C CA . ALA C 1 29 ? 19.844 11.546 60.164 1.00 38.87 50 ALA C CA 1
ATOM 1619 C C . ALA C 1 29 ? 21.281 11.281 60.643 1.00 42.35 50 ALA C C 1
ATOM 1620 O O . ALA C 1 29 ? 21.649 11.739 61.727 1.00 44.19 50 ALA C O 1
ATOM 1622 N N . GLU C 1 30 ? 22.089 10.577 59.828 1.00 36.88 51 GLU C N 1
ATOM 1623 C CA . GLU C 1 30 ? 23.479 10.217 60.123 1.00 35.69 51 GLU C CA 1
ATOM 1624 C C . GLU C 1 30 ? 24.383 11.471 60.150 1.00 40.52 51 GLU C C 1
ATOM 1625 O O . GLU C 1 30 ? 25.318 11.518 60.948 1.00 39.79 51 GLU C O 1
ATOM 1631 N N . LEU C 1 31 ? 24.099 12.489 59.311 1.00 38.57 52 LEU C N 1
ATOM 1632 C CA . LEU C 1 31 ? 24.875 13.732 59.323 1.00 39.12 52 LEU C CA 1
ATOM 1633 C C . LEU C 1 31 ? 24.523 14.561 60.570 1.00 43.82 52 LEU C C 1
ATOM 1634 O O . LEU C 1 31 ? 25.429 15.145 61.166 1.00 44.44 52 LEU C O 1
ATOM 1639 N N . LYS C 1 32 ? 23.237 14.591 60.978 1.00 39.56 53 LYS C N 1
ATOM 1640 C CA . LYS C 1 32 ? 22.801 15.294 62.181 1.00 40.62 53 LYS C CA 1
ATOM 1641 C C . LYS C 1 32 ? 23.504 14.664 63.416 1.00 43.67 53 LYS C C 1
ATOM 1642 O O . LYS C 1 32 ? 24.014 15.402 64.260 1.00 43.25 53 LYS C O 1
ATOM 1648 N N . LEU C 1 33 ? 23.568 13.311 63.480 1.00 39.48 54 LEU C N 1
ATOM 1649 C CA . LEU C 1 33 ? 24.270 12.546 64.528 1.00 39.22 54 LEU C CA 1
ATOM 1650 C C . LEU C 1 33 ? 25.752 12.869 64.550 1.00 41.71 54 LEU C C 1
ATOM 1651 O O . LEU C 1 33 ? 26.296 13.131 65.616 1.00 43.01 54 LEU C O 1
ATOM 1656 N N . ALA C 1 34 ? 26.399 12.857 63.372 1.00 37.28 55 ALA C N 1
ATOM 1657 C CA . ALA C 1 34 ? 27.822 13.174 63.184 1.00 37.33 55 ALA C CA 1
ATOM 1658 C C . ALA C 1 34 ? 28.147 14.588 63.716 1.00 42.51 55 ALA C C 1
ATOM 1659 O O . ALA C 1 34 ? 29.132 14.750 64.433 1.00 42.45 55 ALA C O 1
ATOM 1661 N N . GLN C 1 35 ? 27.294 15.591 63.394 1.00 40.01 56 GLN C N 1
ATOM 1662 C CA . GLN C 1 35 ? 27.462 16.989 63.804 1.00 40.58 56 GLN C CA 1
ATOM 1663 C C . GLN C 1 35 ? 27.262 17.129 65.329 1.00 45.39 56 GLN C C 1
ATOM 1664 O O . GLN C 1 35 ? 28.020 17.856 65.977 1.00 45.50 56 GLN C O 1
ATOM 1670 N N . ASP C 1 36 ? 26.301 16.387 65.906 1.00 41.68 57 ASP C N 1
ATOM 1671 C CA . ASP C 1 36 ? 26.041 16.385 67.349 1.00 41.94 57 ASP C CA 1
ATOM 1672 C C . ASP C 1 36 ? 27.210 15.749 68.116 1.00 45.88 57 ASP C C 1
ATOM 1673 O O . ASP C 1 36 ? 27.658 16.318 69.122 1.00 47.40 57 ASP C O 1
ATOM 1678 N N . LYS C 1 37 ? 27.707 14.576 67.630 1.00 39.42 58 LYS C N 1
ATOM 1679 C CA . LYS C 1 37 ? 28.838 13.855 68.224 1.00 37.95 58 LYS C CA 1
ATOM 1680 C C . LYS C 1 37 ? 30.130 14.668 68.110 1.00 40.62 58 LYS C C 1
ATOM 1681 O O . LYS C 1 37 ? 30.914 14.655 69.048 1.00 40.53 58 LYS C O 1
ATOM 1687 N N . TYR C 1 38 ? 30.321 15.419 67.014 1.00 38.15 59 TYR C N 1
ATOM 1688 C CA . TYR C 1 38 ? 31.493 16.280 66.804 1.00 38.67 59 TYR C CA 1
ATOM 1689 C C . TYR C 1 38 ? 31.452 17.474 67.763 1.00 44.12 59 TYR C C 1
ATOM 1690 O O . TYR C 1 38 ? 32.499 17.868 68.272 1.00 43.47 59 TYR C O 1
ATOM 1699 N N . ALA C 1 39 ? 30.253 18.042 68.011 1.00 43.44 60 ALA C N 1
ATOM 1700 C CA . ALA C 1 39 ? 30.070 19.174 68.943 1.00 44.72 60 ALA C CA 1
ATOM 1701 C C . ALA C 1 39 ? 30.439 18.735 70.366 1.00 50.31 60 ALA C C 1
ATOM 1702 O O . ALA C 1 39 ? 31.177 19.438 71.057 1.00 51.33 60 ALA C O 1
ATOM 1704 N N . ALA C 1 40 ? 29.987 17.524 70.752 1.00 46.44 61 ALA C N 1
ATOM 1705 C CA . ALA C 1 40 ? 30.280 16.887 72.031 1.00 46.83 61 ALA C CA 1
ATOM 1706 C C . ALA C 1 40 ? 31.784 16.600 72.170 1.00 52.05 61 ALA C C 1
ATOM 1707 O O . ALA C 1 40 ? 32.316 16.706 73.280 1.00 53.06 61 ALA C O 1
ATOM 1709 N N . ALA C 1 41 ? 32.459 16.257 71.041 1.00 47.91 62 ALA C N 1
ATOM 1710 C CA . ALA C 1 41 ? 33.895 15.984 70.955 1.00 47.53 62 ALA C CA 1
ATOM 1711 C C . ALA C 1 41 ? 34.698 17.258 71.193 1.00 53.31 62 ALA C C 1
ATOM 1712 O O . ALA C 1 41 ? 35.774 17.191 71.784 1.00 54.61 62 ALA C O 1
ATOM 1714 N N . GLN C 1 42 ? 34.171 18.415 70.760 1.00 49.75 63 GLN C N 1
ATOM 1715 C CA . GLN C 1 42 ? 34.816 19.720 70.958 1.00 51.18 63 GLN C CA 1
ATOM 1716 C C . GLN C 1 42 ? 34.671 20.181 72.402 1.00 56.46 63 GLN C C 1
ATOM 1717 O O . GLN C 1 42 ? 35.574 20.845 72.915 1.00 57.33 63 GLN C O 1
ATOM 1723 N N . ILE C 1 43 ? 33.516 19.855 73.043 1.00 52.72 64 ILE C N 1
ATOM 1724 C CA . ILE C 1 43 ? 33.202 20.149 74.450 1.00 52.60 64 ILE C CA 1
ATOM 1725 C C . ILE C 1 43 ? 34.228 19.416 75.323 1.00 55.03 64 ILE C C 1
ATOM 1726 O O . ILE C 1 43 ? 34.760 20.015 76.259 1.00 55.83 64 ILE C O 1
ATOM 1731 N N . ALA C 1 44 ? 34.536 18.144 74.970 1.00 49.66 65 ALA C N 1
ATOM 1732 C CA . ALA C 1 44 ? 35.503 17.302 75.676 1.00 49.63 65 ALA C CA 1
ATOM 1733 C C . ALA C 1 44 ? 36.941 17.795 75.433 1.00 53.59 65 ALA C C 1
ATOM 1734 O O . ALA C 1 44 ? 37.770 17.701 76.333 1.00 53.78 65 ALA C O 1
ATOM 1744 N N . THR C 1 46 ? 37.919 21.029 74.913 1.00 53.06 67 THR C N 1
ATOM 1745 C CA . THR C 1 46 ? 38.054 22.238 75.726 1.00 54.33 67 THR C CA 1
ATOM 1746 C C . THR C 1 46 ? 38.239 21.836 77.210 1.00 58.66 67 THR C C 1
ATOM 1747 O O . THR C 1 46 ? 39.013 22.479 77.922 1.00 60.58 67 THR C O 1
ATOM 1751 N N . ALA C 1 47 ? 37.570 20.745 77.645 1.00 52.84 68 ALA C N 1
ATOM 1752 C CA . ALA C 1 47 ? 37.662 20.183 78.995 1.00 52.25 68 ALA C CA 1
ATOM 1753 C C . ALA C 1 47 ? 38.989 19.424 79.209 1.00 57.24 68 ALA C C 1
ATOM 1754 O O . ALA C 1 47 ? 39.311 19.078 80.345 1.00 59.50 68 ALA C O 1
ATOM 1756 N N . GLU C 1 48 ? 39.746 19.170 78.122 1.00 52.52 69 GLU C N 1
ATOM 1757 C CA . GLU C 1 48 ? 41.032 18.454 78.055 1.00 52.27 69 GLU C CA 1
ATOM 1758 C C . GLU C 1 48 ? 40.858 16.981 78.519 1.00 53.65 69 GLU C C 1
ATOM 1759 O O . GLU C 1 48 ? 41.773 16.382 79.106 1.00 53.57 69 GLU C O 1
ATOM 1765 N N . SER C 1 49 ? 39.674 16.409 78.197 1.00 47.87 70 SER C N 1
ATOM 1766 C CA . SER C 1 49 ? 39.286 15.004 78.365 1.00 46.19 70 SER C CA 1
ATOM 1767 C C . SER C 1 49 ? 39.440 14.371 76.981 1.00 50.86 70 SER C C 1
ATOM 1768 O O . SER C 1 49 ? 38.481 14.259 76.204 1.00 48.99 70 SER C O 1
ATOM 1771 N N . TYR C 1 50 ? 40.704 14.081 76.643 1.00 49.50 71 TYR C N 1
ATOM 1772 C CA . TYR C 1 50 ? 41.144 13.681 75.318 1.00 50.22 71 TYR C CA 1
ATOM 1773 C C . TYR C 1 50 ? 40.784 12.227 74.940 1.00 53.26 71 TYR C C 1
ATOM 1774 O O . TYR C 1 50 ? 40.701 11.956 73.730 1.00 52.55 71 TYR C O 1
ATOM 1783 N N . LYS C 1 51 ? 40.531 11.322 75.909 1.00 48.85 72 LYS C N 1
ATOM 1784 C CA . LYS C 1 51 ? 40.100 9.959 75.552 1.00 47.29 72 LYS C CA 1
ATOM 1785 C C . LYS C 1 51 ? 38.643 10.031 75.061 1.00 50.56 72 LYS C C 1
ATOM 1786 O O . LYS C 1 51 ? 38.337 9.512 73.978 1.00 51.06 72 LYS C O 1
ATOM 1788 N N . LYS C 1 52 ? 37.787 10.781 75.803 1.00 45.26 73 LYS C N 1
ATOM 1789 C CA . LYS C 1 52 ? 36.371 11.032 75.506 1.00 43.32 73 LYS C CA 1
ATOM 1790 C C . LYS C 1 52 ? 36.232 11.745 74.140 1.00 46.18 73 LYS C C 1
ATOM 1791 O O . LYS C 1 52 ? 35.386 11.361 73.330 1.00 45.02 73 LYS C O 1
ATOM 1797 N N . ALA C 1 53 ? 37.081 12.772 73.906 1.00 42.11 74 ALA C N 1
ATOM 1798 C CA . ALA C 1 53 ? 37.154 13.590 72.699 1.00 40.11 74 ALA C CA 1
ATOM 1799 C C . ALA C 1 53 ? 37.457 12.721 71.489 1.00 41.05 74 ALA C C 1
ATOM 1800 O O . ALA C 1 53 ? 36.728 12.785 70.510 1.00 38.17 74 ALA C O 1
ATOM 1802 N N . ARG C 1 54 ? 38.487 11.866 71.580 1.00 40.12 75 ARG C N 1
ATOM 1803 C CA . ARG C 1 54 ? 38.901 10.963 70.496 1.00 39.76 75 ARG C CA 1
ATOM 1804 C C . ARG C 1 54 ? 37.762 10.004 70.117 1.00 42.41 75 ARG C C 1
ATOM 1805 O O . ARG C 1 54 ? 37.466 9.863 68.935 1.00 42.07 75 ARG C O 1
ATOM 1813 N N . LEU C 1 55 ? 37.136 9.364 71.122 1.00 38.73 76 LEU C N 1
ATOM 1814 C CA . LEU C 1 55 ? 36.078 8.384 70.927 1.00 38.31 76 LEU C CA 1
ATOM 1815 C C . LEU C 1 55 ? 34.850 9.006 70.273 1.00 38.83 76 LEU C C 1
ATOM 1816 O O . LEU C 1 55 ? 34.316 8.408 69.344 1.00 36.22 76 LEU C O 1
ATOM 1821 N N . LEU C 1 56 ? 34.416 10.178 70.734 1.00 35.56 77 LEU C N 1
ATOM 1822 C CA . LEU C 1 56 ? 33.286 10.869 70.131 1.00 34.92 77 LEU C CA 1
ATOM 1823 C C . LEU C 1 56 ? 33.627 11.306 68.700 1.00 38.74 77 LEU C C 1
ATOM 1824 O O . LEU C 1 56 ? 32.769 11.204 67.826 1.00 39.44 77 LEU C O 1
ATOM 1829 N N . ALA C 1 57 ? 34.879 11.765 68.458 1.00 34.32 78 ALA C N 1
ATOM 1830 C CA . ALA C 1 57 ? 35.337 12.214 67.137 1.00 32.99 78 ALA C CA 1
ATOM 1831 C C . ALA C 1 57 ? 35.389 11.052 66.141 1.00 36.51 78 ALA C C 1
ATOM 1832 O O . ALA C 1 57 ? 35.065 11.242 64.966 1.00 37.01 78 ALA C O 1
ATOM 1834 N N . GLU C 1 58 ? 35.792 9.862 66.603 1.00 32.26 79 GLU C N 1
ATOM 1835 C CA . GLU C 1 58 ? 35.830 8.644 65.784 1.00 32.54 79 GLU C CA 1
ATOM 1836 C C . GLU C 1 58 ? 34.403 8.212 65.378 1.00 37.56 79 GLU C C 1
ATOM 1837 O O . GLU C 1 58 ? 34.183 7.840 64.212 1.00 37.61 79 GLU C O 1
ATOM 1843 N N . GLN C 1 59 ? 33.443 8.285 66.332 1.00 32.63 80 GLN C N 1
ATOM 1844 C CA . GLN C 1 59 ? 32.022 7.978 66.126 1.00 31.76 80 GLN C CA 1
ATOM 1845 C C . GLN C 1 59 ? 31.376 8.972 65.152 1.00 36.29 80 GLN C C 1
ATOM 1846 O O . GLN C 1 59 ? 30.555 8.570 64.321 1.00 36.96 80 GLN C O 1
ATOM 1852 N N . ALA C 1 60 ? 31.760 10.263 65.248 1.00 31.77 81 ALA C N 1
ATOM 1853 C CA . ALA C 1 60 ? 31.266 11.319 64.358 1.00 31.31 81 ALA C CA 1
ATOM 1854 C C . ALA C 1 60 ? 31.768 11.086 62.926 1.00 33.92 81 ALA C C 1
ATOM 1855 O O . ALA C 1 60 ? 31.003 11.244 61.985 1.00 34.05 81 ALA C O 1
ATOM 1857 N N . GLU C 1 61 ? 33.037 10.668 62.772 1.00 30.94 82 GLU C N 1
ATOM 1858 C CA . GLU C 1 61 ? 33.659 10.357 61.478 1.00 30.38 82 GLU C CA 1
ATOM 1859 C C . GLU C 1 61 ? 32.898 9.224 60.791 1.00 32.15 82 GLU C C 1
ATOM 1860 O O . GLU C 1 61 ? 32.578 9.350 59.614 1.00 30.62 82 GLU C O 1
ATOM 1866 N N . LEU C 1 62 ? 32.589 8.139 61.527 1.00 29.96 83 LEU C N 1
ATOM 1867 C CA . LEU C 1 62 ? 31.841 6.979 61.024 1.00 29.94 83 LEU C CA 1
ATOM 1868 C C . LEU C 1 62 ? 30.459 7.398 60.518 1.00 36.36 83 LEU C C 1
ATOM 1869 O O . LEU C 1 62 ? 30.126 7.074 59.379 1.00 36.85 83 LEU C O 1
ATOM 1874 N N . ASP C 1 63 ? 29.674 8.130 61.337 1.00 33.77 84 ASP C N 1
ATOM 1875 C CA . ASP C 1 63 ? 28.321 8.582 60.977 1.00 33.70 84 ASP C CA 1
ATOM 1876 C C . ASP C 1 63 ? 28.343 9.497 59.747 1.00 34.75 84 ASP C C 1
ATOM 1877 O O . ASP C 1 63 ? 27.453 9.349 58.897 1.00 33.25 84 ASP C O 1
ATOM 1882 N N . ALA C 1 64 ? 29.388 10.363 59.602 1.00 30.17 85 ALA C N 1
ATOM 1883 C CA . ALA C 1 64 ? 29.591 11.221 58.424 1.00 29.39 85 ALA C CA 1
ATOM 1884 C C . ALA C 1 64 ? 29.866 10.361 57.155 1.00 34.87 85 ALA C C 1
ATOM 1885 O O . ALA C 1 64 ? 29.338 10.672 56.080 1.00 35.32 85 ALA C O 1
ATOM 1887 N N . ARG C 1 65 ? 30.646 9.260 57.285 1.00 30.82 86 ARG C N 1
ATOM 1888 C CA . ARG C 1 65 ? 30.937 8.360 56.154 1.00 30.97 86 ARG C CA 1
ATOM 1889 C C . ARG C 1 65 ? 29.671 7.577 55.772 1.00 35.12 86 ARG C C 1
ATOM 1890 O O . ARG C 1 65 ? 29.442 7.320 54.589 1.00 35.55 86 ARG C O 1
ATOM 1898 N N . LEU C 1 66 ? 28.839 7.234 56.766 1.00 31.42 87 LEU C N 1
ATOM 1899 C CA . LEU C 1 66 ? 27.570 6.526 56.545 1.00 29.59 87 LEU C CA 1
ATOM 1900 C C . LEU C 1 66 ? 26.560 7.441 55.830 1.00 32.26 87 LEU C C 1
ATOM 1901 O O . LEU C 1 66 ? 25.862 6.975 54.939 1.00 29.63 87 LEU C O 1
ATOM 1906 N N . ALA C 1 67 ? 26.530 8.742 56.186 1.00 31.07 88 ALA C N 1
ATOM 1907 C CA . ALA C 1 67 ? 25.675 9.749 55.544 1.00 31.26 88 ALA C CA 1
ATOM 1908 C C . ALA C 1 67 ? 26.082 9.952 54.082 1.00 37.50 88 ALA C C 1
ATOM 1909 O O . ALA C 1 67 ? 25.212 10.018 53.207 1.00 38.43 88 ALA C O 1
ATOM 1911 N N . GLU C 1 68 ? 27.409 10.007 53.821 1.00 33.66 89 GLU C N 1
ATOM 1912 C CA . GLU C 1 68 ? 28.005 10.199 52.497 1.00 32.98 89 GLU C CA 1
ATOM 1913 C C . GLU C 1 68 ? 27.616 9.054 51.547 1.00 35.37 89 GLU C C 1
ATOM 1914 O O . GLU C 1 68 ? 27.126 9.331 50.457 1.00 35.88 89 GLU C O 1
ATOM 1920 N N . SER C 1 69 ? 27.815 7.786 51.948 1.00 30.71 90 SER C N 1
ATOM 1921 C CA . SER C 1 69 ? 27.463 6.641 51.100 1.00 30.00 90 SER C CA 1
ATOM 1922 C C . SER C 1 69 ? 25.911 6.451 51.031 1.00 34.50 90 SER C C 1
ATOM 1923 O O . SER C 1 69 ? 25.419 5.922 50.031 1.00 34.31 90 SER C O 1
ATOM 1926 N N . LYS C 1 70 ? 25.151 6.954 52.022 1.00 31.46 91 LYS C N 1
ATOM 1927 C CA . LYS C 1 70 ? 23.683 6.918 51.980 1.00 30.92 91 LYS C CA 1
ATOM 1928 C C . LYS C 1 70 ? 23.154 7.828 50.841 1.00 35.09 91 LYS C C 1
ATOM 1929 O O . LYS C 1 70 ? 22.292 7.408 50.066 1.00 34.04 91 LYS C O 1
ATOM 1935 N N . VAL C 1 71 ? 23.681 9.072 50.760 1.00 31.34 92 VAL C N 1
ATOM 1936 C CA . VAL C 1 71 ? 23.314 10.084 49.768 1.00 30.67 92 VAL C CA 1
ATOM 1937 C C . VAL C 1 71 ? 23.813 9.664 48.363 1.00 34.94 92 VAL C C 1
ATOM 1938 O O . VAL C 1 71 ? 23.072 9.823 47.391 1.00 35.73 92 VAL C O 1
ATOM 1942 N N . LEU C 1 72 ? 25.039 9.113 48.257 1.00 30.40 93 LEU C N 1
ATOM 1943 C CA . LEU C 1 72 ? 25.615 8.684 46.979 1.00 29.56 93 LEU C CA 1
ATOM 1944 C C . LEU C 1 72 ? 24.851 7.509 46.387 1.00 33.32 93 LEU C C 1
ATOM 1945 O O . LEU C 1 72 ? 24.773 7.415 45.162 1.00 33.02 93 LEU C O 1
ATOM 1950 N N . THR C 1 73 ? 24.269 6.632 47.238 1.00 30.38 94 THR C N 1
ATOM 1951 C CA . THR C 1 73 ? 23.444 5.503 46.788 1.00 29.48 94 THR C CA 1
ATOM 1952 C C . THR C 1 73 ? 22.135 6.045 46.183 1.00 33.50 94 THR C C 1
ATOM 1953 O O . THR C 1 73 ? 21.746 5.600 45.103 1.00 34.36 94 THR C O 1
ATOM 1957 N N . GLN C 1 74 ? 21.489 7.028 46.845 1.00 29.37 95 GLN C N 1
ATOM 1958 C CA . GLN C 1 74 ? 20.253 7.623 46.352 1.00 30.07 95 GLN C CA 1
ATOM 1959 C C . GLN C 1 74 ? 20.521 8.387 45.029 1.00 36.87 95 GLN C C 1
ATOM 1960 O O . GLN C 1 74 ? 19.746 8.217 44.084 1.00 38.30 95 GLN C O 1
ATOM 1966 N N . LYS C 1 75 ? 21.632 9.165 44.943 1.00 32.90 96 LYS C N 1
ATOM 1967 C CA . LYS C 1 75 ? 22.011 9.890 43.725 1.00 32.82 96 LYS C CA 1
ATOM 1968 C C . LYS C 1 75 ? 22.300 8.918 42.573 1.00 38.39 96 LYS C C 1
ATOM 1969 O O . LYS C 1 75 ? 21.900 9.201 41.440 1.00 39.82 96 LYS C O 1
ATOM 1975 N N . SER C 1 76 ? 22.954 7.764 42.859 1.00 33.02 97 SER C N 1
ATOM 1976 C CA . SER C 1 76 ? 23.234 6.744 41.847 1.00 31.88 97 SER C CA 1
ATOM 1977 C C . SER C 1 76 ? 21.943 6.118 41.345 1.00 36.48 97 SER C C 1
ATOM 1978 O O . SER C 1 76 ? 21.838 5.865 40.140 1.00 37.34 97 SER C O 1
ATOM 1981 N N . LYS C 1 77 ? 20.946 5.884 42.244 1.00 32.15 98 LYS C N 1
ATOM 1982 C CA . LYS C 1 77 ? 19.660 5.293 41.838 1.00 32.03 98 LYS C CA 1
ATOM 1983 C C . LYS C 1 77 ? 18.850 6.275 41.003 1.00 36.89 98 LYS C C 1
ATOM 1984 O O . LYS C 1 77 ? 18.219 5.850 40.031 1.00 38.24 98 LYS C O 1
ATOM 1990 N N . ASP C 1 78 ? 18.905 7.576 41.341 1.00 32.63 99 ASP C N 1
ATOM 1991 C CA . ASP C 1 78 ? 18.187 8.617 40.609 1.00 33.78 99 ASP C CA 1
ATOM 1992 C C . ASP C 1 78 ? 18.726 8.775 39.172 1.00 37.20 99 ASP C C 1
ATOM 1993 O O . ASP C 1 78 ? 17.909 8.866 38.257 1.00 36.74 99 ASP C O 1
ATOM 1998 N N . GLN C 1 79 ? 20.075 8.780 38.974 1.00 32.73 100 GLN C N 1
ATOM 1999 C CA . GLN C 1 79 ? 20.710 8.891 37.656 1.00 32.25 100 GLN C CA 1
ATOM 2000 C C . GLN C 1 79 ? 20.382 7.668 36.799 1.00 36.08 100 GLN C C 1
ATOM 2001 O O . GLN C 1 79 ? 20.048 7.807 35.620 1.00 37.31 100 GLN C O 1
ATOM 2007 N N . LEU C 1 80 ? 20.430 6.481 37.399 1.00 31.81 101 LEU C N 1
ATOM 2008 C CA . LEU C 1 80 ? 20.114 5.230 36.713 1.00 31.35 101 LEU C CA 1
ATOM 2009 C C . LEU C 1 80 ? 18.598 5.200 36.356 1.00 35.57 101 LEU C C 1
ATOM 2010 O O . LEU C 1 80 ? 18.228 4.728 35.275 1.00 36.88 101 LEU C O 1
ATOM 2015 N N . GLY C 1 81 ? 17.769 5.793 37.212 1.00 29.18 102 GLY C N 1
ATOM 2016 C CA . GLY C 1 81 ? 16.347 5.932 36.966 1.00 28.74 102 GLY C CA 1
ATOM 2017 C C . GLY C 1 81 ? 16.060 6.839 35.777 1.00 35.24 102 GLY C C 1
ATOM 2018 O O . GLY C 1 81 ? 15.186 6.524 34.959 1.00 36.33 102 GLY C O 1
ATOM 2019 N N . GLU C 1 82 ? 16.825 7.962 35.653 1.00 31.29 103 GLU C N 1
ATOM 2020 C CA . GLU C 1 82 ? 16.711 8.920 34.556 1.00 30.75 103 GLU C 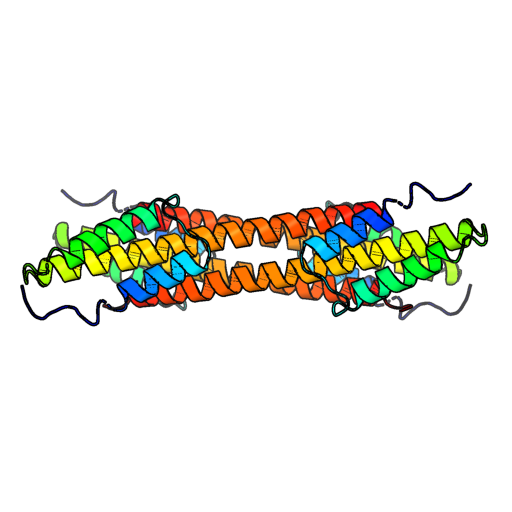CA 1
ATOM 2021 C C . GLU C 1 82 ? 17.178 8.281 33.253 1.00 35.02 103 GLU C C 1
ATOM 2022 O O . GLU C 1 82 ? 16.560 8.519 32.209 1.00 35.34 103 GLU C O 1
ATOM 2028 N N . LEU C 1 83 ? 18.228 7.429 33.318 1.00 30.85 104 LEU C N 1
ATOM 2029 C CA . LEU C 1 83 ? 18.739 6.695 32.161 1.00 29.38 104 LEU C CA 1
ATOM 2030 C C . LEU C 1 83 ? 17.665 5.726 31.650 1.00 35.62 104 LEU C C 1
ATOM 2031 O O . LEU C 1 83 ? 17.444 5.646 30.452 1.00 38.15 104 LEU C O 1
ATOM 2036 N N . ASP C 1 84 ? 16.949 5.059 32.557 1.00 32.21 105 ASP C N 1
ATOM 2037 C CA . ASP C 1 84 ? 15.878 4.142 32.209 1.00 31.94 105 ASP C CA 1
ATOM 2038 C C . ASP C 1 84 ? 14.737 4.871 31.459 1.00 38.77 105 ASP C C 1
ATOM 2039 O O . ASP C 1 84 ? 14.299 4.373 30.419 1.00 40.35 105 ASP C O 1
ATOM 2044 N N . LYS C 1 85 ? 14.268 6.038 31.963 1.00 34.83 106 LYS C N 1
ATOM 2045 C CA . LYS C 1 85 ? 13.201 6.820 31.322 1.00 34.51 106 LYS C CA 1
ATOM 2046 C C . LYS C 1 85 ? 13.627 7.276 29.891 1.00 37.93 106 LYS C C 1
ATOM 2047 O O . LYS C 1 85 ? 12.832 7.233 28.953 1.00 38.81 106 LYS C O 1
ATOM 2049 N N . SER C 1 86 ? 14.909 7.643 29.747 1.00 33.30 107 SER C N 1
ATOM 2050 C CA . SER C 1 86 ? 15.569 8.100 28.532 1.00 32.06 107 SER C CA 1
ATOM 2051 C C . SER C 1 86 ? 15.580 7.007 27.461 1.00 35.16 107 SER C C 1
ATOM 2052 O O . SER C 1 86 ? 15.328 7.295 26.288 1.00 35.40 107 SER C O 1
ATOM 2055 N N . LEU C 1 87 ? 15.897 5.763 27.860 1.00 29.38 108 LEU C N 1
ATOM 2056 C CA . LEU C 1 87 ? 15.957 4.644 26.931 1.00 28.51 108 LEU C CA 1
ATOM 2057 C C . LEU C 1 87 ? 14.542 4.171 26.581 1.00 33.06 108 LEU C C 1
ATOM 2058 O O . LEU C 1 87 ? 14.339 3.724 25.445 1.00 31.82 108 LEU C O 1
ATOM 2063 N N . LYS C 1 88 ? 13.544 4.352 27.492 1.00 32.71 109 LYS C N 1
ATOM 2064 C CA . LYS C 1 88 ? 12.143 4.007 27.177 1.00 34.13 109 LYS C CA 1
ATOM 2065 C C . LYS C 1 88 ? 11.621 4.907 26.039 1.00 38.24 109 LYS C C 1
ATOM 2066 O O . LYS C 1 88 ? 10.963 4.408 25.117 1.00 39.80 109 LYS C O 1
ATOM 2068 N N . ARG C 1 89 ? 11.971 6.212 26.078 1.00 32.71 110 ARG C N 1
ATOM 2069 C CA . ARG C 1 89 ? 11.591 7.216 25.066 1.00 31.85 110 ARG C CA 1
ATOM 2070 C C . ARG C 1 89 ? 12.270 6.938 23.714 1.00 35.52 110 ARG C C 1
ATOM 2071 O O . ARG C 1 89 ? 11.634 7.120 22.665 1.00 36.09 110 ARG C O 1
ATOM 2079 N N . LEU C 1 90 ? 13.544 6.478 23.749 1.00 30.14 111 LEU C N 1
ATOM 2080 C CA . LEU C 1 90 ? 14.333 6.089 22.580 1.00 29.03 111 LEU C CA 1
ATOM 2081 C C . LEU C 1 90 ? 13.681 4.892 21.870 1.00 32.79 111 LEU C C 1
ATOM 2082 O O . LEU C 1 90 ? 13.493 4.929 20.654 1.00 32.16 111 LEU C O 1
ATOM 2087 N N . ARG C 1 91 ? 13.316 3.844 22.643 1.00 29.74 112 ARG C N 1
ATOM 2088 C CA . ARG C 1 91 ? 12.681 2.640 22.108 1.00 30.26 112 ARG C CA 1
ATOM 2089 C C . ARG C 1 91 ? 11.337 2.984 21.507 1.00 37.76 112 ARG C C 1
ATOM 2090 O O . ARG C 1 91 ? 11.015 2.438 20.447 1.00 38.45 112 ARG C O 1
ATOM 2098 N N . LYS C 1 92 ? 10.556 3.896 22.171 1.00 34.36 113 LYS C N 1
ATOM 2099 C CA . LYS C 1 92 ? 9.234 4.328 21.712 1.00 34.54 113 LYS C CA 1
ATOM 2100 C C . LYS C 1 92 ? 9.347 5.015 20.351 1.00 41.67 113 LYS C C 1
ATOM 2101 O O . LYS C 1 92 ? 8.531 4.740 19.457 1.00 43.43 113 LYS C O 1
ATOM 2105 N N . GLN C 1 93 ? 10.394 5.884 20.190 1.00 36.09 114 GLN C N 1
ATOM 2106 C CA . GLN C 1 93 ? 10.669 6.579 18.938 1.00 35.27 114 GLN C CA 1
ATOM 2107 C C . GLN C 1 93 ? 11.051 5.586 17.840 1.00 38.86 114 GLN C C 1
ATOM 2108 O O . GLN C 1 93 ? 10.536 5.676 16.734 1.00 39.46 114 GLN C O 1
ATOM 2114 N N . LEU C 1 94 ? 11.973 4.662 18.143 1.00 34.96 115 LEU C N 1
ATOM 2115 C CA . LEU C 1 94 ? 12.496 3.705 17.179 1.00 34.16 115 LEU C CA 1
ATOM 2116 C C . LEU C 1 94 ? 11.518 2.552 16.911 1.00 43.65 115 LEU C C 1
ATOM 2117 O O . LEU C 1 94 ? 11.719 1.825 15.934 1.00 45.71 115 LEU C O 1
ATOM 2122 N N . GLY C 1 95 ? 10.460 2.424 17.716 1.00 42.99 116 GLY C N 1
ATOM 2123 C CA . GLY C 1 95 ? 9.432 1.393 17.556 1.00 44.01 116 GLY C CA 1
ATOM 2124 C C . GLY C 1 95 ? 8.084 1.928 17.110 1.00 50.74 116 GLY C C 1
ATOM 2125 O O . GLY C 1 95 ? 7.077 1.218 17.165 1.00 51.22 116 GLY C O 1
ATOM 2126 N N . GLU C 1 96 ? 8.070 3.193 16.671 1.00 48.83 117 GLU C N 1
ATOM 2127 C CA . GLU C 1 96 ? 6.950 3.983 16.146 1.00 49.79 117 GLU C CA 1
ATOM 2128 C C . GLU C 1 96 ? 6.205 3.236 15.012 1.00 56.16 117 GLU C C 1
ATOM 2129 O O . GLU C 1 96 ? 4.973 3.308 14.914 1.00 56.33 117 GLU C O 1
ATOM 2135 N N . THR C 1 97 ? 6.979 2.491 14.178 1.00 54.31 118 THR C N 1
ATOM 2136 C CA . THR C 1 97 ? 6.541 1.700 13.016 1.00 55.20 118 THR C CA 1
ATOM 2137 C C . THR C 1 97 ? 6.186 0.237 13.399 1.00 62.15 118 THR C C 1
ATOM 2138 O O . THR C 1 97 ? 5.578 -0.461 12.583 1.00 63.74 118 THR C O 1
ATOM 2142 N N . ASP C 1 98 ? 6.569 -0.218 14.619 1.00 58.97 119 ASP C N 1
ATOM 2143 C CA . ASP C 1 98 ? 6.305 -1.567 15.150 1.00 61.59 119 ASP C CA 1
ATOM 2144 C C . ASP C 1 98 ? 4.887 -1.657 15.752 1.00 74.89 119 ASP C C 1
ATOM 2145 O O . ASP C 1 98 ? 4.211 -0.609 15.877 1.00 77.00 119 ASP C O 1
ATOM 2151 N N . PRO D 1 3 ? 27.101 -10.000 -3.812 1.00 102.73 24 PRO D N 1
ATOM 2152 C CA . PRO D 1 3 ? 25.739 -9.443 -3.923 1.00 99.49 24 PRO D CA 1
ATOM 2153 C C . PRO D 1 3 ? 25.015 -9.442 -2.567 1.00 98.50 24 PRO D C 1
ATOM 2154 O O . PRO D 1 3 ? 24.594 -8.391 -2.075 1.00 95.69 24 PRO D O 1
ATOM 2158 N N . ALA D 1 4 ? 24.907 -10.641 -1.973 1.00 93.49 25 ALA D N 1
ATOM 2159 C CA . ALA D 1 4 ? 24.290 -11.031 -0.720 1.00 89.92 25 ALA D CA 1
ATOM 2160 C C . ALA D 1 4 ? 24.902 -10.286 0.487 1.00 88.46 25 ALA D C 1
ATOM 2161 O O . ALA D 1 4 ? 26.130 -10.182 0.578 1.00 88.51 25 ALA D O 1
ATOM 2163 N N . PRO D 1 5 ? 24.060 -9.770 1.424 1.00 80.81 26 PRO D N 1
ATOM 2164 C CA . PRO D 1 5 ? 24.597 -9.033 2.596 1.00 77.93 26 PRO D CA 1
ATOM 2165 C C . PRO D 1 5 ? 25.016 -9.988 3.729 1.00 79.25 26 PRO D C 1
ATOM 2166 O O . PRO D 1 5 ? 24.489 -9.923 4.846 1.00 77.03 26 PRO D O 1
ATOM 2170 N N . LEU D 1 6 ? 25.984 -10.867 3.427 1.00 75.81 27 LEU D N 1
ATOM 2171 C CA . LEU D 1 6 ? 26.470 -11.937 4.292 1.00 75.16 27 LEU D CA 1
ATOM 2172 C C . LEU D 1 6 ? 27.118 -11.400 5.581 1.00 74.99 27 LEU D C 1
ATOM 2173 O O . LEU D 1 6 ? 26.892 -11.989 6.646 1.00 72.55 27 LEU D O 1
ATOM 2178 N N . GLU D 1 7 ? 27.888 -10.295 5.503 1.00 70.34 28 GLU D N 1
ATOM 2179 C CA . GLU D 1 7 ? 28.542 -9.730 6.690 1.00 68.31 28 GLU D CA 1
ATOM 2180 C C . GLU D 1 7 ? 27.507 -9.047 7.611 1.00 66.80 28 GLU D C 1
ATOM 2181 O O . GLU D 1 7 ? 27.665 -9.114 8.837 1.00 65.20 28 GLU D O 1
ATOM 2183 N N . GLN D 1 8 ? 26.445 -8.425 7.037 1.00 60.07 29 GLN D N 1
ATOM 2184 C CA . GLN D 1 8 ? 25.385 -7.793 7.831 1.00 56.31 29 GLN D CA 1
ATOM 2185 C C . GLN D 1 8 ? 24.597 -8.878 8.576 1.00 60.21 29 GLN D C 1
ATOM 2186 O O . GLN D 1 8 ? 24.307 -8.713 9.763 1.00 58.89 29 GLN D O 1
ATOM 2200 N N . ARG D 1 10 ? 25.680 -11.740 9.596 1.00 57.72 31 ARG D N 1
ATOM 2201 C CA . ARG D 1 10 ? 26.588 -12.200 10.643 1.00 57.70 31 ARG D CA 1
ATOM 2202 C C . ARG D 1 10 ? 26.555 -11.218 11.825 1.00 58.61 31 ARG D C 1
ATOM 2203 O O . ARG D 1 10 ? 26.457 -11.650 12.976 1.00 56.81 31 ARG D O 1
ATOM 2205 N N . LEU D 1 11 ? 26.575 -9.899 11.526 1.00 54.03 32 LEU D N 1
ATOM 2206 C CA . LEU D 1 11 ? 26.510 -8.805 12.501 1.00 51.03 32 LEU D CA 1
ATOM 2207 C C . LEU D 1 11 ? 25.160 -8.837 13.261 1.00 50.63 32 LEU D C 1
ATOM 2208 O O . LEU D 1 11 ? 25.135 -8.637 14.483 1.00 49.48 32 LEU D O 1
ATOM 2213 N N . THR D 1 12 ? 24.068 -9.172 12.544 1.00 44.92 33 THR D N 1
ATOM 2214 C CA . THR D 1 12 ? 22.712 -9.303 13.086 1.00 42.60 33 THR D CA 1
ATOM 2215 C C . THR D 1 12 ? 22.673 -10.505 14.067 1.00 49.07 33 THR D C 1
ATOM 2216 O O . THR D 1 12 ? 22.098 -10.367 15.146 1.00 48.63 33 THR D O 1
ATOM 2220 N N . GLU D 1 13 ? 23.322 -11.643 13.715 1.00 48.19 34 GLU D N 1
ATOM 2221 C CA . GLU D 1 13 ? 23.438 -12.855 14.548 1.00 49.11 34 GLU D CA 1
ATOM 2222 C C . GLU D 1 13 ? 24.233 -12.576 15.835 1.00 53.34 34 GLU D C 1
ATOM 2223 O O . GLU D 1 13 ? 23.867 -13.063 16.901 1.00 51.85 34 GLU D O 1
ATOM 2229 N N . GLN D 1 14 ? 25.334 -11.809 15.714 1.00 51.78 35 GLN D N 1
ATOM 2230 C CA . GLN D 1 14 ? 26.202 -11.384 16.805 1.00 51.68 35 GLN D CA 1
ATOM 2231 C C . GLN D 1 14 ? 25.389 -10.578 17.832 1.00 51.69 35 GLN D C 1
ATOM 2232 O O . GLN D 1 14 ? 25.499 -10.861 19.028 1.00 51.84 35 GLN D O 1
ATOM 2238 N N . ALA D 1 15 ? 24.544 -9.623 17.370 1.00 43.50 36 ALA D N 1
ATOM 2239 C CA . ALA D 1 15 ? 23.733 -8.794 18.269 1.00 39.54 36 ALA D CA 1
ATOM 2240 C C . ALA D 1 15 ? 22.634 -9.633 18.959 1.00 42.43 36 ALA D C 1
ATOM 2241 O O . ALA D 1 15 ? 22.338 -9.411 20.138 1.00 39.45 36 ALA D O 1
ATOM 2243 N N . LEU D 1 16 ? 22.064 -10.619 18.233 1.00 41.33 37 LEU D N 1
ATOM 2244 C CA . LEU D 1 16 ? 21.051 -11.529 18.766 1.00 41.56 37 LEU D CA 1
ATOM 2245 C C . LEU D 1 16 ? 21.635 -12.396 19.887 1.00 46.93 37 LEU D C 1
ATOM 2246 O O . LEU D 1 16 ? 20.982 -12.569 20.918 1.00 44.35 37 LEU D O 1
ATOM 2251 N N . GLU D 1 17 ? 22.887 -12.875 19.705 1.00 47.69 38 GLU D N 1
ATOM 2252 C CA . GLU D 1 17 ? 23.600 -13.676 20.697 1.00 49.77 38 GLU D CA 1
ATOM 2253 C C . GLU D 1 17 ? 23.984 -12.819 21.913 1.00 52.62 38 GLU D C 1
ATOM 2254 O O . GLU D 1 17 ? 23.842 -13.312 23.029 1.00 52.28 38 GLU D O 1
ATOM 2260 N N . GLN D 1 18 ? 24.421 -11.551 21.714 1.00 47.13 39 GLN D N 1
ATOM 2261 C CA . GLN D 1 18 ? 24.755 -10.626 22.806 1.00 44.63 39 GLN D CA 1
ATOM 2262 C C . GLN D 1 18 ? 23.529 -10.346 23.684 1.00 46.66 39 GLN D C 1
ATOM 2263 O O . GLN D 1 18 ? 23.664 -10.342 24.911 1.00 47.70 39 GLN D O 1
ATOM 2269 N N . ALA D 1 19 ? 22.340 -10.135 23.067 1.00 41.56 40 ALA D N 1
ATOM 2270 C CA . ALA D 1 19 ? 21.085 -9.868 23.776 1.00 40.58 40 ALA D CA 1
ATOM 2271 C C . ALA D 1 19 ? 20.645 -11.082 24.602 1.00 47.44 40 ALA D C 1
ATOM 2272 O O . ALA D 1 19 ? 20.325 -10.913 25.778 1.00 47.65 40 ALA D O 1
ATOM 2274 N N . LYS D 1 20 ? 20.688 -12.301 24.018 1.00 45.20 41 LYS D N 1
ATOM 2275 C CA . LYS D 1 20 ? 20.327 -13.547 24.704 1.00 45.77 41 LYS D CA 1
ATOM 2276 C C . LYS D 1 20 ? 21.303 -13.831 25.868 1.00 48.50 41 LYS D C 1
ATOM 2277 O O . LYS D 1 20 ? 20.858 -14.277 26.917 1.00 48.22 41 LYS D O 1
ATOM 2283 N N . ALA D 1 21 ? 22.597 -13.512 25.701 1.00 45.36 42 ALA D N 1
ATOM 2284 C CA . ALA D 1 21 ? 23.663 -13.733 26.683 1.00 45.43 42 ALA D CA 1
ATOM 2285 C C . ALA D 1 21 ? 23.509 -12.852 27.928 1.00 50.58 42 ALA D C 1
ATOM 2286 O O . ALA D 1 21 ? 23.972 -13.256 28.990 1.00 51.99 42 ALA D O 1
ATOM 2288 N N . VAL D 1 22 ? 22.899 -11.654 27.810 1.00 45.47 43 VAL D N 1
ATOM 2289 C CA . VAL D 1 22 ? 22.716 -10.776 28.980 1.00 43.03 43 VAL D CA 1
ATOM 2290 C C . VAL D 1 22 ? 21.399 -11.143 29.705 1.00 48.44 43 VAL D C 1
ATOM 2291 O O . VAL D 1 22 ? 21.134 -10.576 30.759 1.00 49.07 43 VAL D O 1
ATOM 2295 N N . GLY D 1 23 ? 20.615 -12.073 29.156 1.00 45.72 44 GLY D N 1
ATOM 2296 C CA . GLY D 1 23 ? 19.388 -12.551 29.784 1.00 46.48 44 GLY D CA 1
ATOM 2297 C C . GLY D 1 23 ? 18.083 -12.273 29.073 1.00 52.53 44 GLY D C 1
ATOM 2298 O O . GLY D 1 23 ? 17.018 -12.591 29.617 1.00 54.02 44 GLY D O 1
ATOM 2299 N N . ALA D 1 24 ? 18.139 -11.678 27.863 1.00 48.35 45 ALA D N 1
ATOM 2300 C CA . ALA D 1 24 ? 16.920 -11.380 27.112 1.00 48.01 45 ALA D CA 1
ATOM 2301 C C . ALA D 1 24 ? 16.334 -12.659 26.508 1.00 54.59 45 ALA D C 1
ATOM 2302 O O . ALA D 1 24 ? 17.076 -13.498 26.001 1.00 54.98 45 ALA D O 1
ATOM 2304 N N . THR D 1 25 ? 15.007 -12.809 26.602 1.00 53.25 46 THR D N 1
ATOM 2305 C CA . THR D 1 25 ? 14.270 -13.951 26.060 1.00 56.33 46 THR D CA 1
ATOM 2306 C C . THR D 1 25 ? 13.215 -13.450 25.073 1.00 63.42 46 THR D C 1
ATOM 2307 O O . THR D 1 25 ? 13.122 -12.236 24.840 1.00 61.06 46 THR D O 1
ATOM 2311 N N . ASP D 1 26 ? 12.404 -14.383 24.514 1.00 64.15 47 ASP D N 1
ATOM 2312 C CA . ASP D 1 26 ? 11.308 -14.095 23.579 1.00 65.39 47 ASP D CA 1
ATOM 2313 C C . ASP D 1 26 ? 10.249 -13.206 24.259 1.00 67.16 47 ASP D C 1
ATOM 2314 O O . ASP D 1 26 ? 9.446 -12.558 23.576 1.00 67.28 47 ASP D O 1
ATOM 2319 N N . ASP D 1 27 ? 10.283 -13.165 25.614 1.00 61.22 48 ASP D N 1
ATOM 2320 C CA . ASP D 1 27 ? 9.420 -12.341 26.448 1.00 59.38 48 ASP D CA 1
ATOM 2321 C C . ASP D 1 27 ? 9.855 -10.863 26.374 1.00 58.43 48 ASP D C 1
ATOM 2322 O O . ASP D 1 27 ? 9.031 -10.009 26.624 1.00 59.31 48 ASP D O 1
ATOM 2327 N N . VAL D 1 28 ? 11.102 -10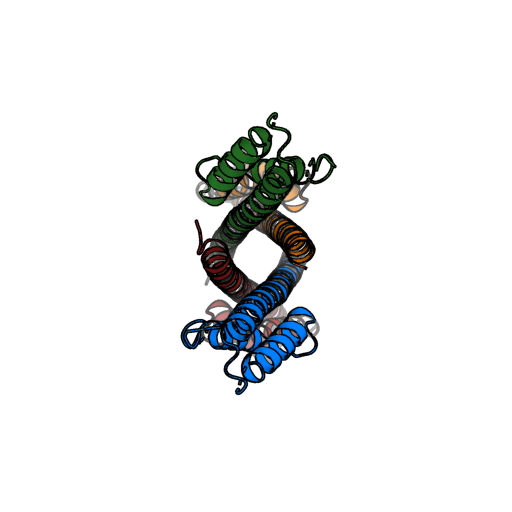.545 25.998 1.00 49.64 49 VAL D N 1
ATOM 2328 C CA . VAL D 1 28 ? 11.485 -9.141 25.773 1.00 45.62 49 VAL D CA 1
ATOM 2329 C C . VAL D 1 28 ? 10.951 -8.801 24.368 1.00 48.21 49 VAL D C 1
ATOM 2330 O O . VAL D 1 28 ? 11.347 -9.446 23.388 1.00 47.53 49 VAL D O 1
ATOM 2334 N N . ALA D 1 29 ? 9.975 -7.884 24.290 1.00 44.60 50 ALA D N 1
ATOM 2335 C CA . ALA D 1 29 ? 9.276 -7.510 23.046 1.00 44.76 50 ALA D CA 1
ATOM 2336 C C . ALA D 1 29 ? 10.252 -7.212 21.892 1.00 46.62 50 ALA D C 1
ATOM 2337 O O . ALA D 1 29 ? 10.017 -7.676 20.775 1.00 46.37 50 ALA D O 1
ATOM 2339 N N . GLU D 1 30 ? 11.352 -6.473 22.176 1.00 41.25 51 GLU D N 1
ATOM 2340 C CA . GLU D 1 30 ? 12.374 -6.071 21.203 1.00 40.16 51 GLU D CA 1
ATOM 2341 C C . GLU D 1 30 ? 13.163 -7.291 20.685 1.00 43.09 51 GLU D C 1
ATOM 2342 O O . GLU D 1 30 ? 13.536 -7.300 19.512 1.00 42.77 51 GLU D O 1
ATOM 2348 N N . LEU D 1 31 ? 13.379 -8.322 21.524 1.00 40.17 52 LEU D N 1
ATOM 2349 C CA . LEU D 1 31 ? 14.082 -9.534 21.086 1.00 41.33 52 LEU D CA 1
ATOM 2350 C C . LEU D 1 31 ? 13.156 -10.380 20.196 1.00 45.70 52 LEU D C 1
ATOM 2351 O O . LEU D 1 31 ? 13.628 -10.925 19.196 1.00 45.49 52 LEU D O 1
ATOM 2356 N N . LYS D 1 32 ? 11.847 -10.454 20.526 1.00 43.24 53 LYS D N 1
ATOM 2357 C CA . LYS D 1 32 ? 10.862 -11.181 19.710 1.00 44.32 53 LYS D CA 1
ATOM 2358 C C . LYS D 1 32 ? 10.784 -10.523 18.303 1.00 47.48 53 LYS D C 1
ATOM 2359 O O . LYS D 1 32 ? 10.800 -11.239 17.298 1.00 48.17 53 LYS D O 1
ATOM 2361 N N . LEU D 1 33 ? 10.763 -9.166 18.243 1.00 42.34 54 LEU D N 1
ATOM 2362 C CA . LEU D 1 33 ? 10.784 -8.363 17.006 1.00 41.57 54 LEU D CA 1
ATOM 2363 C C . LEU D 1 33 ? 12.033 -8.629 16.201 1.00 45.00 54 LEU D C 1
ATOM 2364 O O . LEU D 1 33 ? 11.931 -8.849 15.000 1.00 46.99 54 LEU D O 1
ATOM 2369 N N . ALA D 1 34 ? 13.212 -8.614 16.865 1.00 40.71 55 ALA D N 1
ATOM 2370 C CA . ALA D 1 34 ? 14.523 -8.874 16.264 1.00 41.33 55 ALA D CA 1
ATOM 2371 C C . ALA D 1 34 ? 14.566 -10.269 15.600 1.00 48.81 55 ALA D C 1
ATOM 2372 O O . ALA D 1 34 ? 15.000 -10.383 14.450 1.00 48.14 55 ALA D O 1
ATOM 2374 N N . GLN D 1 35 ? 14.061 -11.307 16.311 1.00 47.11 56 GLN D N 1
ATOM 2375 C CA . GLN D 1 35 ? 14.018 -12.690 15.838 1.00 48.84 56 GLN D CA 1
ATOM 2376 C C . GLN D 1 35 ? 13.044 -12.824 14.650 1.00 54.40 56 GLN D C 1
ATOM 2377 O O . GLN D 1 35 ? 13.365 -13.535 13.695 1.00 55.92 56 GLN D O 1
ATOM 2383 N N . ASP D 1 36 ? 11.902 -12.103 14.677 1.00 50.65 57 ASP D N 1
ATOM 2384 C CA . ASP D 1 36 ? 10.919 -12.103 13.582 1.00 52.03 57 ASP D CA 1
ATOM 2385 C C . ASP D 1 36 ? 11.478 -11.412 12.326 1.00 55.93 57 ASP D C 1
ATOM 2386 O O . ASP D 1 36 ? 11.332 -11.948 11.227 1.00 58.24 57 ASP D O 1
ATOM 2391 N N . LYS D 1 37 ? 12.122 -10.229 12.492 1.00 49.16 58 LYS D N 1
ATOM 2392 C CA . LYS D 1 37 ? 12.714 -9.459 11.391 1.00 48.01 58 LYS D CA 1
ATOM 2393 C C . LYS D 1 37 ? 13.932 -10.190 10.802 1.00 53.11 58 LYS D C 1
ATOM 2394 O O . LYS D 1 37 ? 14.209 -10.015 9.617 1.00 54.40 58 LYS D O 1
ATOM 2400 N N . TYR D 1 38 ? 14.633 -11.015 11.607 1.00 49.34 59 TYR D N 1
ATOM 2401 C CA . TYR D 1 38 ? 15.774 -11.812 11.151 1.00 50.77 59 TYR D CA 1
ATOM 2402 C C . TYR D 1 38 ? 15.272 -13.010 10.335 1.00 58.31 59 TYR D C 1
ATOM 2403 O O . TYR D 1 38 ? 15.908 -13.383 9.346 1.00 59.73 59 TYR D O 1
ATOM 2412 N N . ALA D 1 39 ? 14.145 -13.619 10.755 1.00 56.30 60 ALA D N 1
ATOM 2413 C CA . ALA D 1 39 ? 13.522 -14.744 10.046 1.00 59.08 60 ALA D CA 1
ATOM 2414 C C . ALA D 1 39 ? 13.070 -14.289 8.658 1.00 65.82 60 ALA D C 1
ATOM 2415 O O . ALA D 1 39 ? 13.331 -14.971 7.666 1.00 67.12 60 ALA D O 1
ATOM 2417 N N . ALA D 1 40 ? 12.455 -13.086 8.598 1.00 62.27 61 ALA D N 1
ATOM 2418 C CA . ALA D 1 40 ? 12.003 -12.424 7.376 1.00 62.76 61 ALA D CA 1
ATOM 2419 C C . ALA D 1 40 ? 13.188 -12.088 6.476 1.00 67.31 61 ALA D C 1
ATOM 2420 O O . ALA D 1 40 ? 13.050 -12.167 5.254 1.00 69.91 61 ALA D O 1
ATOM 2422 N N . ALA D 1 41 ? 14.351 -11.732 7.078 1.00 61.57 62 ALA D N 1
ATOM 2423 C CA . ALA D 1 41 ? 15.577 -11.429 6.341 1.00 61.50 62 ALA D CA 1
ATOM 2424 C C . ALA D 1 41 ? 16.114 -12.689 5.652 1.00 67.70 62 ALA D C 1
ATOM 2425 O O . ALA D 1 41 ? 16.564 -12.602 4.510 1.00 68.51 62 ALA D O 1
ATOM 2427 N N . GLN D 1 42 ? 15.997 -13.860 6.313 1.00 65.39 63 GLN D N 1
ATOM 2428 C CA . GLN D 1 42 ? 16.432 -15.157 5.769 1.00 68.48 63 GLN D CA 1
ATOM 2429 C C . GLN D 1 42 ? 15.505 -15.621 4.630 1.00 74.29 63 GLN D C 1
ATOM 2430 O O . GLN D 1 42 ? 15.981 -16.253 3.689 1.00 75.88 63 GLN D O 1
ATOM 2436 N N . ILE D 1 43 ? 14.186 -15.298 4.725 1.00 70.80 64 ILE D N 1
ATOM 2437 C CA . ILE D 1 43 ? 13.152 -15.572 3.708 1.00 72.25 64 ILE D CA 1
ATOM 2438 C C . ILE D 1 43 ? 13.529 -14.804 2.434 1.00 77.97 64 ILE D C 1
ATOM 2439 O O . ILE D 1 43 ? 13.448 -15.360 1.334 1.00 80.46 64 ILE D O 1
ATOM 2444 N N . ALA D 1 44 ? 13.968 -13.537 2.596 1.00 72.43 65 ALA D N 1
ATOM 2445 C CA . ALA D 1 44 ? 14.380 -12.666 1.498 1.00 72.48 65 ALA D CA 1
ATOM 2446 C C . ALA D 1 44 ? 15.719 -13.131 0.902 1.00 78.27 65 ALA D C 1
ATOM 2447 O O . ALA D 1 44 ? 15.917 -13.006 -0.305 1.00 78.32 65 ALA D O 1
ATOM 2457 N N . THR D 1 46 ? 16.868 -16.343 0.724 1.00 79.41 67 THR D N 1
ATOM 2458 C CA . THR D 1 46 ? 16.541 -17.540 -0.061 1.00 82.21 67 THR D CA 1
ATOM 2459 C C . THR D 1 46 ? 15.899 -17.122 -1.391 1.00 84.52 67 THR D C 1
ATOM 2460 O O . THR D 1 46 ? 16.183 -17.734 -2.419 1.00 87.22 67 THR D O 1
ATOM 2464 N N . ALA D 1 47 ? 15.085 -16.047 -1.367 1.00 76.60 68 ALA D N 1
ATOM 2465 C CA . ALA D 1 47 ? 14.411 -15.466 -2.530 1.00 75.47 68 ALA D CA 1
ATOM 2466 C C . ALA D 1 47 ? 15.388 -14.663 -3.415 1.00 78.82 68 ALA D C 1
ATOM 2467 O O . ALA D 1 47 ? 15.021 -14.278 -4.528 1.00 80.20 68 ALA D O 1
ATOM 2469 N N . GLU D 1 48 ? 16.620 -14.413 -2.920 1.00 73.53 69 GLU D N 1
ATOM 2470 C CA . GLU D 1 48 ? 17.708 -13.653 -3.556 1.00 73.12 69 GLU D CA 1
ATOM 2471 C C . GLU D 1 48 ? 17.282 -12.169 -3.799 1.00 72.53 69 GLU D C 1
ATOM 2472 O O . GLU D 1 48 ? 17.705 -11.533 -4.773 1.00 72.40 69 GLU D O 1
ATOM 2474 N N . SER D 1 49 ? 16.464 -11.640 -2.863 1.00 65.26 70 SER D N 1
ATOM 2475 C CA . SER D 1 49 ? 16.022 -10.245 -2.748 1.00 62.09 70 SER D CA 1
ATOM 2476 C C . SER D 1 49 ? 16.897 -9.628 -1.656 1.00 63.70 70 SER D C 1
ATOM 2477 O O . SER D 1 49 ? 16.507 -9.555 -0.483 1.00 60.99 70 SER D O 1
ATOM 2480 N N . TYR D 1 50 ? 18.146 -9.317 -2.041 1.00 61.39 71 TYR D N 1
ATOM 2481 C CA . TYR D 1 50 ? 19.233 -8.919 -1.157 1.00 60.57 71 TYR D CA 1
ATOM 2482 C C . TYR D 1 50 ? 19.103 -7.479 -0.619 1.00 63.31 71 TYR D C 1
ATOM 2483 O O . TYR D 1 50 ? 19.689 -7.209 0.439 1.00 62.20 71 TYR D O 1
ATOM 2492 N N . LYS D 1 51 ? 18.338 -6.577 -1.276 1.00 59.23 72 LYS D N 1
ATOM 2493 C CA . LYS D 1 51 ? 18.141 -5.224 -0.723 1.00 57.13 72 LYS D CA 1
ATOM 2494 C C . LYS D 1 51 ? 17.193 -5.328 0.490 1.00 58.92 72 LYS D C 1
ATOM 2495 O O . LYS D 1 51 ? 17.515 -4.813 1.575 1.00 57.97 72 LYS D O 1
ATOM 2497 N N . LYS D 1 52 ? 16.080 -6.091 0.319 1.00 53.54 73 LYS D N 1
ATOM 2498 C CA . LYS D 1 52 ? 15.067 -6.387 1.339 1.00 51.25 73 LYS D CA 1
ATOM 2499 C C . LYS D 1 52 ? 15.707 -7.125 2.531 1.00 54.94 73 LYS D C 1
ATOM 2500 O O . LYS D 1 52 ? 15.437 -6.777 3.684 1.00 54.01 73 LYS D O 1
ATOM 2504 N N . ALA D 1 53 ? 16.558 -8.129 2.240 1.00 52.03 74 ALA D N 1
ATOM 2505 C CA . ALA D 1 53 ? 17.261 -8.945 3.233 1.00 51.24 74 ALA D CA 1
ATOM 2506 C C . ALA D 1 53 ? 18.193 -8.087 4.091 1.00 53.21 74 ALA D C 1
ATOM 2507 O O . ALA D 1 53 ? 18.168 -8.226 5.313 1.00 50.78 74 ALA D O 1
ATOM 2509 N N . ARG D 1 54 ? 18.974 -7.176 3.458 1.00 50.79 75 ARG D N 1
ATOM 2510 C CA . ARG D 1 54 ? 19.911 -6.289 4.160 1.00 49.98 75 ARG D CA 1
ATOM 2511 C C . ARG D 1 54 ? 19.171 -5.362 5.130 1.00 53.77 75 ARG D C 1
ATOM 2512 O O . ARG D 1 54 ? 19.579 -5.242 6.286 1.00 53.55 75 ARG D O 1
ATOM 2526 N N . LEU D 1 55 ? 18.096 -4.710 4.667 1.00 50.41 76 LEU D N 1
ATOM 2527 C CA . LEU D 1 55 ? 17.340 -3.761 5.472 1.00 48.60 76 LEU D CA 1
ATOM 2528 C C . LEU D 1 55 ? 16.634 -4.457 6.649 1.00 50.81 76 LEU D C 1
ATOM 2529 O O . LEU D 1 55 ? 16.648 -3.887 7.740 1.00 50.34 76 LEU D O 1
ATOM 2534 N N . LEU D 1 56 ? 16.091 -5.679 6.467 1.00 46.04 77 LEU D N 1
ATOM 2535 C CA . LEU D 1 56 ? 15.455 -6.419 7.565 1.00 44.93 77 LEU D CA 1
ATOM 2536 C C . LEU D 1 56 ? 16.497 -6.877 8.586 1.00 48.64 77 LEU D C 1
ATOM 2537 O O . LEU D 1 56 ? 16.217 -6.805 9.788 1.00 48.27 77 LEU D O 1
ATOM 2542 N N . ALA D 1 57 ? 17.709 -7.302 8.122 1.00 44.69 78 ALA D N 1
ATOM 2543 C CA . ALA D 1 57 ? 18.830 -7.695 8.998 1.00 42.23 78 ALA D CA 1
ATOM 2544 C C . ALA D 1 57 ? 19.296 -6.499 9.813 1.00 43.13 78 ALA D C 1
ATOM 2545 O O . ALA D 1 57 ? 19.556 -6.650 11.002 1.00 43.27 78 ALA D O 1
ATOM 2547 N N . GLU D 1 58 ? 19.361 -5.305 9.191 1.00 39.15 79 GLU D N 1
ATOM 2548 C CA . GLU D 1 58 ? 19.735 -4.054 9.867 1.00 38.62 79 GLU D CA 1
ATOM 2549 C C . GLU D 1 58 ? 18.714 -3.719 10.993 1.00 41.18 79 GLU D C 1
ATOM 2550 O O . GLU D 1 58 ? 19.128 -3.462 12.127 1.00 39.09 79 GLU D O 1
ATOM 2556 N N . GLN D 1 59 ? 17.387 -3.802 10.685 1.00 38.66 80 GLN D N 1
ATOM 2557 C CA . GLN D 1 59 ? 16.277 -3.576 11.630 1.00 37.06 80 GLN D CA 1
ATOM 2558 C C . GLN D 1 59 ? 16.326 -4.576 12.786 1.00 40.31 80 GLN D C 1
ATOM 2559 O O . GLN D 1 59 ? 16.100 -4.197 13.938 1.00 41.17 80 GLN D O 1
ATOM 2565 N N . ALA D 1 60 ? 16.636 -5.842 12.481 1.00 35.66 81 ALA D N 1
ATOM 2566 C CA . ALA D 1 60 ? 16.745 -6.909 13.471 1.00 34.72 81 ALA D CA 1
ATOM 2567 C C . ALA D 1 60 ? 17.930 -6.652 14.408 1.00 37.99 81 ALA D C 1
ATOM 2568 O O . ALA D 1 60 ? 17.797 -6.848 15.618 1.00 36.42 81 ALA D O 1
ATOM 2570 N N . GLU D 1 61 ? 19.076 -6.179 13.851 1.00 35.01 82 GLU D N 1
ATOM 2571 C CA . GLU D 1 61 ? 20.282 -5.859 14.617 1.00 34.25 82 GLU D CA 1
ATOM 2572 C C . GLU D 1 61 ? 19.972 -4.757 15.632 1.00 39.11 82 GLU D C 1
ATOM 2573 O O . GLU D 1 61 ? 20.330 -4.897 16.799 1.00 38.89 82 GLU D O 1
ATOM 2579 N N . LEU D 1 62 ? 19.286 -3.677 15.196 1.00 36.32 83 LEU D N 1
ATOM 2580 C CA . LEU D 1 62 ? 18.887 -2.551 16.044 1.00 34.92 83 LEU D CA 1
ATOM 2581 C C . LEU D 1 62 ? 18.005 -3.021 17.210 1.00 38.63 83 LEU D C 1
ATOM 2582 O O . LEU D 1 62 ? 18.322 -2.703 18.355 1.00 37.80 83 LEU D O 1
ATOM 2587 N N . ASP D 1 63 ? 16.931 -3.793 16.924 1.00 36.00 84 ASP D N 1
ATOM 2588 C CA . ASP D 1 63 ? 15.993 -4.284 17.938 1.00 35.64 84 ASP D CA 1
ATOM 2589 C C . ASP D 1 63 ? 16.696 -5.203 18.953 1.00 38.07 84 ASP D C 1
ATOM 2590 O O . ASP D 1 63 ? 16.403 -5.097 20.149 1.00 36.89 84 ASP D O 1
ATOM 2595 N N . ALA D 1 64 ? 17.668 -6.024 18.500 1.00 34.51 85 ALA D N 1
ATOM 2596 C CA . ALA D 1 64 ? 18.489 -6.878 19.370 1.00 33.90 85 ALA D CA 1
ATOM 2597 C C . ALA D 1 64 ? 19.373 -6.023 20.318 1.00 37.87 85 ALA D C 1
ATOM 2598 O O . ALA D 1 64 ? 19.510 -6.370 21.497 1.00 37.40 85 ALA D O 1
ATOM 2600 N N . ARG D 1 65 ? 19.938 -4.891 19.819 1.00 34.31 86 ARG D N 1
ATOM 2601 C CA . ARG D 1 65 ? 20.771 -3.984 20.630 1.00 33.22 86 ARG D CA 1
ATOM 2602 C C . ARG D 1 65 ? 19.887 -3.245 21.639 1.00 35.48 86 ARG D C 1
ATOM 2603 O O . ARG D 1 65 ? 20.323 -2.999 22.761 1.00 35.11 86 ARG D O 1
ATOM 2611 N N . LEU D 1 66 ? 18.635 -2.930 21.254 1.00 31.35 87 LEU D N 1
ATOM 2612 C CA . LEU D 1 66 ? 17.662 -2.264 22.127 1.00 29.53 87 LEU D CA 1
ATOM 2613 C C . LEU D 1 66 ? 17.204 -3.210 23.242 1.00 36.51 87 LEU D C 1
ATOM 2614 O O . LEU D 1 66 ? 17.056 -2.760 24.372 1.00 37.10 87 LEU D O 1
ATOM 2619 N N . ALA D 1 67 ? 17.017 -4.512 22.937 1.00 34.29 88 ALA D N 1
ATOM 2620 C CA . ALA D 1 67 ? 16.662 -5.532 23.922 1.00 34.65 88 ALA D CA 1
ATOM 2621 C C . ALA D 1 67 ? 17.801 -5.726 24.944 1.00 40.77 88 ALA D C 1
ATOM 2622 O O . ALA D 1 67 ? 17.535 -5.826 26.147 1.00 40.83 88 ALA D O 1
ATOM 2624 N N . GLU D 1 68 ? 19.070 -5.740 24.454 1.00 36.30 89 GLU D N 1
ATOM 2625 C CA . GLU D 1 68 ? 20.288 -5.915 25.249 1.00 34.50 89 GLU D CA 1
ATOM 2626 C C . GLU D 1 68 ? 20.429 -4.771 26.270 1.00 36.91 89 GLU D C 1
ATOM 2627 O O . GLU D 1 68 ? 20.607 -5.038 27.452 1.00 36.12 89 GLU D O 1
ATOM 2633 N N . SER D 1 69 ? 20.326 -3.512 25.813 1.00 33.06 90 SER D N 1
ATOM 2634 C CA . SER D 1 69 ? 20.438 -2.342 26.685 1.00 32.66 90 SER D CA 1
ATOM 2635 C C . SER D 1 69 ? 19.218 -2.255 27.642 1.00 33.31 90 SER D C 1
ATOM 2636 O O . SER D 1 69 ? 19.390 -1.825 28.788 1.00 30.82 90 SER D O 1
ATOM 2639 N N . LYS D 1 70 ? 18.029 -2.738 27.206 1.00 29.64 91 LYS D N 1
ATOM 2640 C CA . LYS D 1 70 ? 16.812 -2.752 28.032 1.00 29.54 91 LYS D CA 1
ATOM 2641 C C . LYS D 1 70 ? 16.994 -3.666 29.273 1.00 35.10 91 LYS D C 1
ATOM 2642 O O . LYS D 1 70 ? 16.675 -3.253 30.397 1.00 35.92 91 LYS D O 1
ATOM 2648 N N . VAL D 1 71 ? 17.514 -4.888 29.051 1.00 30.84 92 VAL D N 1
ATOM 2649 C CA . VAL D 1 71 ? 17.760 -5.904 30.071 1.00 31.26 92 VAL D CA 1
ATOM 2650 C C . VAL D 1 71 ? 18.920 -5.462 31.001 1.00 36.21 92 VAL D C 1
ATOM 2651 O O . VAL D 1 71 ? 18.820 -5.646 32.225 1.00 36.09 92 VAL D O 1
ATOM 2655 N N . LEU D 1 72 ? 19.999 -4.875 30.432 1.00 31.30 93 LEU D N 1
ATOM 2656 C CA . LEU D 1 72 ? 21.156 -4.435 31.210 1.00 30.15 93 LEU D CA 1
ATOM 2657 C C . LEU D 1 72 ? 20.796 -3.269 32.123 1.00 36.44 93 LEU D C 1
ATOM 2658 O O . LEU D 1 72 ? 21.403 -3.148 33.188 1.00 37.23 93 LEU D O 1
ATOM 2663 N N . THR D 1 73 ? 19.799 -2.430 31.739 1.00 33.15 94 THR D N 1
ATOM 2664 C CA . THR D 1 73 ? 19.340 -1.306 32.568 1.00 31.77 94 THR D CA 1
ATOM 2665 C C . THR D 1 73 ? 18.596 -1.865 33.779 1.00 36.11 94 THR D C 1
ATOM 2666 O O . THR D 1 73 ? 18.841 -1.401 34.897 1.00 36.94 94 THR D O 1
ATOM 2670 N N . GLN D 1 74 ? 17.734 -2.882 33.569 1.00 32.02 95 GLN D N 1
ATOM 2671 C CA . GLN D 1 74 ? 16.980 -3.508 34.648 1.00 32.25 95 GLN D CA 1
ATOM 2672 C C . GLN D 1 74 ? 17.944 -4.252 35.609 1.00 38.14 95 GLN D C 1
ATOM 2673 O O . GLN D 1 74 ? 17.813 -4.094 36.829 1.00 39.54 95 GLN D O 1
ATOM 2679 N N . LYS D 1 75 ? 18.943 -4.986 35.069 1.00 34.00 96 LYS D N 1
ATOM 2680 C CA . LYS D 1 75 ? 19.953 -5.688 35.873 1.00 33.62 96 LYS D CA 1
ATOM 2681 C C . LYS D 1 75 ? 20.797 -4.697 36.685 1.00 36.57 96 LYS D C 1
ATOM 2682 O O . LYS D 1 75 ? 21.099 -4.982 37.842 1.00 36.44 96 LYS D O 1
ATOM 2688 N N . SER D 1 76 ? 21.151 -3.539 36.101 1.00 33.45 97 SER D N 1
ATOM 2689 C CA . SER D 1 76 ? 21.908 -2.500 36.801 1.00 32.91 97 SER D CA 1
ATOM 2690 C C . SER D 1 76 ? 21.090 -1.910 37.949 1.00 38.81 97 SER D C 1
ATOM 2691 O O . SER D 1 76 ? 21.659 -1.641 39.010 1.00 39.20 97 SER D O 1
ATOM 2694 N N . LYS D 1 77 ? 19.759 -1.713 37.748 1.00 35.58 98 LYS D N 1
ATOM 2695 C CA . LYS D 1 77 ? 18.888 -1.153 38.794 1.00 34.80 98 LYS D CA 1
ATOM 2696 C C . LYS D 1 77 ? 18.710 -2.149 39.926 1.00 38.24 98 LYS D C 1
ATOM 2697 O O . LYS D 1 77 ? 18.714 -1.739 41.086 1.00 38.10 98 LYS D O 1
ATOM 2703 N N . ASP D 1 78 ? 18.595 -3.447 39.599 1.00 34.74 99 ASP D N 1
ATOM 2704 C CA . ASP D 1 78 ? 18.409 -4.506 40.588 1.00 35.33 99 ASP D CA 1
ATOM 2705 C C . ASP D 1 78 ? 19.643 -4.652 41.490 1.00 40.43 99 ASP D C 1
ATOM 2706 O O . ASP D 1 78 ? 19.459 -4.770 42.706 1.00 41.33 99 ASP D O 1
ATOM 2711 N N . GLN D 1 79 ? 20.883 -4.623 40.916 1.00 35.05 100 GLN D N 1
ATOM 2712 C CA . GLN D 1 79 ? 22.135 -4.723 41.676 1.00 34.46 100 GLN D CA 1
ATOM 2713 C C . GLN D 1 79 ? 22.296 -3.518 42.604 1.00 39.71 100 GLN D C 1
ATOM 2714 O O . GLN D 1 79 ? 22.657 -3.680 43.775 1.00 41.04 100 GLN D O 1
ATOM 2720 N N . LEU D 1 80 ? 22.002 -2.318 42.090 1.00 34.57 101 LEU D N 1
ATOM 2721 C CA . LEU D 1 80 ? 22.081 -1.089 42.860 1.00 34.02 101 LEU D CA 1
ATOM 2722 C C . LEU D 1 80 ? 21.012 -1.106 43.976 1.00 37.75 101 LEU D C 1
ATOM 2723 O O . LEU D 1 80 ? 21.294 -0.658 45.085 1.00 38.36 101 LEU D O 1
ATOM 2728 N N . GLY D 1 81 ? 19.848 -1.707 43.701 1.00 32.78 102 GLY D N 1
ATOM 2729 C CA . GLY D 1 81 ? 18.787 -1.892 44.683 1.00 31.67 102 GLY D CA 1
ATOM 2730 C C . GLY D 1 81 ? 19.211 -2.808 45.822 1.00 35.77 102 GLY D C 1
ATOM 2731 O O . GLY D 1 81 ? 18.940 -2.511 46.989 1.00 37.53 102 GLY D O 1
ATOM 2732 N N . GLU D 1 82 ? 19.928 -3.910 45.494 1.00 30.56 103 GLU D N 1
ATOM 2733 C CA . GLU D 1 82 ? 20.446 -4.865 46.471 1.00 30.65 103 GLU D CA 1
ATOM 2734 C C . GLU D 1 82 ? 21.548 -4.227 47.322 1.00 35.36 103 GLU D C 1
ATOM 2735 O O . GLU D 1 82 ? 21.616 -4.496 48.526 1.00 36.42 103 GLU D O 1
ATOM 2741 N N . LEU D 1 83 ? 22.384 -3.351 46.709 1.00 31.05 104 LEU D N 1
ATOM 2742 C CA . LEU D 1 83 ? 23.431 -2.618 47.406 1.00 29.53 104 LEU D CA 1
ATOM 2743 C C . LEU D 1 83 ? 22.791 -1.664 48.418 1.00 35.44 104 LEU D C 1
ATOM 2744 O O . LEU D 1 83 ? 23.258 -1.587 49.549 1.00 37.22 104 LEU D O 1
ATOM 2749 N N . ASP D 1 84 ? 21.689 -0.996 48.037 1.00 31.94 105 ASP D N 1
ATOM 2750 C CA . ASP D 1 84 ? 20.959 -0.089 48.922 1.00 31.84 105 ASP D CA 1
ATOM 2751 C C . ASP D 1 84 ? 20.418 -0.834 50.169 1.00 37.47 105 ASP D C 1
ATOM 2752 O O . ASP D 1 84 ? 20.601 -0.339 51.281 1.00 38.81 105 ASP D O 1
ATOM 2757 N N . LYS D 1 85 ? 19.776 -2.012 49.995 1.00 32.90 106 LYS D N 1
ATOM 2758 C CA . LYS D 1 85 ? 19.246 -2.810 51.116 1.00 32.89 106 LYS D CA 1
ATOM 2759 C C . LYS D 1 85 ? 20.383 -3.225 52.081 1.00 35.80 106 LYS D C 1
ATOM 2760 O O . LYS D 1 85 ? 20.226 -3.165 53.305 1.00 35.95 106 LYS D O 1
ATOM 2766 N N . SER D 1 86 ? 21.523 -3.629 51.506 1.00 31.47 107 SER D N 1
ATOM 2767 C CA . SER D 1 86 ? 22.760 -4.023 52.187 1.00 30.67 107 SER D CA 1
ATOM 2768 C C . SER D 1 86 ? 23.290 -2.885 53.094 1.00 32.88 107 SER D C 1
ATOM 2769 O O . SER D 1 86 ? 23.612 -3.142 54.252 1.00 32.94 107 SER D O 1
ATOM 2772 N N . LEU D 1 87 ? 23.363 -1.643 52.569 1.00 27.15 108 LEU D N 1
ATOM 2773 C CA . LEU D 1 87 ? 23.854 -0.488 53.312 1.00 26.57 108 LEU D CA 1
ATOM 2774 C C . LEU D 1 87 ? 22.823 -0.042 54.375 1.00 32.42 108 LEU D C 1
ATOM 2775 O O . LEU D 1 87 ? 23.252 0.404 55.441 1.00 33.92 108 LEU D O 1
ATOM 2780 N N . LYS D 1 88 ? 21.492 -0.261 54.152 1.00 29.04 109 LYS D N 1
ATOM 2781 C CA . LYS D 1 88 ? 20.469 0.039 55.183 1.00 29.26 109 LYS D CA 1
ATOM 2782 C C . LYS D 1 88 ? 20.676 -0.854 56.424 1.00 33.00 109 LYS D C 1
ATOM 2783 O O . LYS D 1 88 ? 20.589 -0.367 57.556 1.00 34.05 109 LYS D O 1
ATOM 2789 N N . ARG D 1 89 ? 21.001 -2.144 56.197 1.00 28.72 110 ARG D N 1
ATOM 2790 C CA . ARG D 1 89 ? 21.254 -3.134 57.243 1.00 28.22 110 ARG D CA 1
ATOM 2791 C C . ARG D 1 89 ? 22.566 -2.826 57.997 1.00 32.31 110 ARG D C 1
ATOM 2792 O O . ARG D 1 89 ? 22.641 -3.044 59.217 1.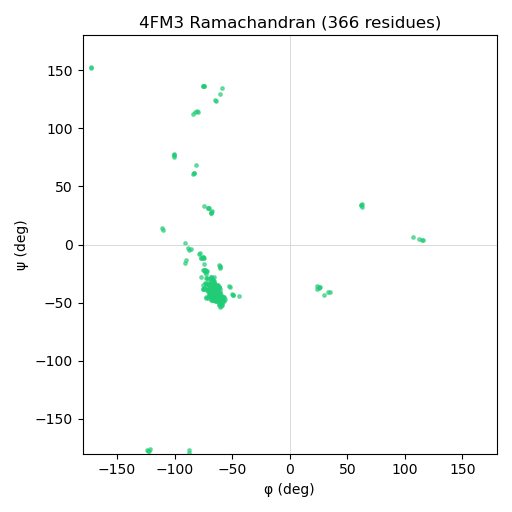00 32.15 110 ARG D O 1
ATOM 2800 N N . LEU D 1 90 ? 23.580 -2.312 57.272 1.00 27.68 111 LEU D N 1
ATOM 2801 C CA . LEU D 1 90 ? 24.875 -1.898 57.832 1.00 27.72 111 LEU D CA 1
ATOM 2802 C C . LEU D 1 90 ? 24.679 -0.702 58.786 1.00 35.09 111 LEU D C 1
ATOM 2803 O O . LEU D 1 90 ? 25.197 -0.715 59.907 1.00 35.89 111 LEU D O 1
ATOM 2808 N N . ARG D 1 91 ? 23.912 0.318 58.340 1.00 31.17 112 ARG D N 1
ATOM 2809 C CA . ARG D 1 91 ? 23.609 1.497 59.144 1.00 31.20 112 ARG D CA 1
ATOM 2810 C C . ARG D 1 91 ? 22.815 1.110 60.367 1.00 36.78 112 ARG D C 1
ATOM 2811 O O . ARG D 1 91 ? 23.093 1.659 61.431 1.00 38.51 112 ARG D O 1
ATOM 2819 N N . LYS D 1 92 ? 21.845 0.157 60.234 1.00 33.44 113 LYS D N 1
ATOM 2820 C CA . LYS D 1 92 ? 21.006 -0.327 61.354 1.00 33.77 113 LYS D CA 1
ATOM 2821 C C . LYS D 1 92 ? 21.880 -0.969 62.427 1.00 38.21 113 LYS D C 1
ATOM 2822 O O . LYS D 1 92 ? 21.676 -0.709 63.618 1.00 39.42 113 LYS D O 1
ATOM 2828 N N . GLN D 1 93 ? 22.876 -1.789 61.989 1.00 33.22 114 GLN D N 1
ATOM 2829 C CA . GLN D 1 93 ? 23.832 -2.458 62.880 1.00 32.19 114 GLN D CA 1
ATOM 2830 C C . GLN D 1 93 ? 24.695 -1.438 63.594 1.00 35.67 114 GLN D C 1
ATOM 2831 O O . GLN D 1 93 ? 24.852 -1.529 64.808 1.00 35.80 114 GLN D O 1
ATOM 2837 N N . LEU D 1 94 ? 25.268 -0.478 62.838 1.00 32.50 115 LEU D N 1
ATOM 2838 C CA . LEU D 1 94 ? 26.182 0.518 63.362 1.00 32.49 115 LEU D CA 1
ATOM 2839 C C . LEU D 1 94 ? 25.458 1.644 64.123 1.00 41.65 115 LEU D C 1
ATOM 2840 O O . LEU D 1 94 ? 26.121 2.396 64.838 1.00 43.74 115 LEU D O 1
ATOM 2845 N N . GLY D 1 95 ? 24.131 1.723 64.013 1.00 40.67 116 GLY D N 1
ATOM 2846 C CA . GLY D 1 95 ? 23.325 2.731 64.698 1.00 42.62 116 GLY D CA 1
ATOM 2847 C C . GLY D 1 95 ? 22.451 2.173 65.801 1.00 50.59 116 GLY D C 1
ATOM 2848 O O . GLY D 1 95 ? 21.544 2.853 66.286 1.00 51.19 116 GLY D O 1
ATOM 2849 N N . GLU D 1 96 ? 22.736 0.924 66.197 1.00 49.50 117 GLU D N 1
ATOM 2850 C CA . GLU D 1 96 ? 22.098 0.117 67.244 1.00 50.88 117 GLU D CA 1
ATOM 2851 C C . GLU D 1 96 ? 22.046 0.878 68.585 1.00 57.94 117 GLU D C 1
ATOM 2852 O O . GLU D 1 96 ? 21.068 0.763 69.323 1.00 58.98 117 GLU D O 1
ATOM 2858 N N . THR D 1 97 ? 23.098 1.685 68.865 1.00 56.13 118 THR D N 1
ATOM 2859 C CA . THR D 1 97 ? 23.292 2.492 70.083 1.00 57.67 118 THR D CA 1
ATOM 2860 C C . THR D 1 97 ? 22.713 3.924 69.938 1.00 63.35 118 THR D C 1
ATOM 2861 O O . THR D 1 97 ? 22.535 4.602 70.951 1.00 64.12 118 THR D O 1
ATOM 2865 N N . ASP D 1 98 ? 22.417 4.371 68.694 1.00 60.37 119 ASP D N 1
ATOM 2866 C CA . ASP D 1 98 ? 21.843 5.693 68.371 1.00 62.81 119 ASP D CA 1
ATOM 2867 C C . ASP D 1 98 ? 20.310 5.720 68.603 1.00 80.12 119 ASP D C 1
ATOM 2868 O O . ASP D 1 98 ? 19.710 4.654 68.875 1.00 79.77 119 ASP D O 1
#

Solvent-accessible surface area: 18846 Å² total

Sequence (374 aa):
GDPAPLEQRLTEQALEQAKAVGATDDVAELKLAQDKYAAAQIATAESYKKARLLAEQAELDARLAESKVLTQKSKDQLGELDKSLKRLRKQLGGDPAPLEQRLTEQALEQAKAVGATDDVAELKLAQDKYAAAQIATAESYKKARLLAEQAELDARLAESKVLTQKSKDQLGELDKSLKRLRKQLGPAPLEQRLTEQALEQAKAVGATDDVAELKLAQDKYAAAQIATAESYKKARLLAEQAELDARLAESKVLTQKSKDQLGELDKSLKRLRKQLGETDPAPLEQRLTEQALEQAKAVGATDDVAELKLAQDKYAAAQIATAESYKKARLLAEQAELDARLAESKVLTQKSKDQLGELDKSLKRLRKQLGETD

InterPro domains:
  IPR025511 Domain of unknown function DUF4398 [PF14346] (28-103)